Protein AF-A0A6A9TDK2-F1 (afdb_monomer)

Mean predicted aligned error: 6.18 Å

pLDDT: mean 89.98, std 13.67, range [30.53, 98.94]

Structure (mmCIF, N/CA/C/O backbone):
data_AF-A0A6A9TDK2-F1
#
_entry.id   AF-A0A6A9TDK2-F1
#
loop_
_atom_site.group_PDB
_atom_site.id
_atom_site.type_symbol
_atom_site.label_atom_id
_atom_site.label_alt_id
_atom_site.label_comp_id
_atom_site.label_asym_id
_atom_site.label_entity_id
_atom_site.label_seq_id
_atom_site.pdbx_PDB_ins_code
_atom_site.Cartn_x
_atom_site.Cartn_y
_atom_site.Cartn_z
_atom_site.occupancy
_atom_site.B_iso_or_equiv
_atom_site.auth_seq_id
_atom_site.auth_comp_id
_atom_site.auth_asym_id
_atom_site.auth_atom_id
_atom_site.pdbx_PDB_model_num
ATOM 1 N N . MET A 1 1 ? -13.837 -21.312 11.546 1.00 39.31 1 MET A N 1
ATOM 2 C CA . MET A 1 1 ? -15.033 -20.731 10.903 1.00 39.31 1 MET A CA 1
ATOM 3 C C . MET A 1 1 ? -14.512 -20.029 9.670 1.00 39.31 1 MET A C 1
ATOM 5 O O . MET A 1 1 ? -13.456 -19.425 9.791 1.00 39.31 1 MET A O 1
ATOM 9 N N . GLU A 1 2 ? -15.140 -20.190 8.505 1.00 39.72 2 GLU A N 1
ATOM 10 C CA . GLU A 1 2 ? -14.788 -19.335 7.362 1.00 39.72 2 GLU A CA 1
ATOM 11 C C . GLU A 1 2 ? -15.026 -17.873 7.771 1.00 39.72 2 GLU A C 1
ATOM 13 O O . GLU A 1 2 ? -16.015 -17.616 8.470 1.00 39.72 2 GLU A O 1
ATOM 18 N N . PRO A 1 3 ? -14.114 -16.946 7.433 1.00 52.22 3 PRO A N 1
ATOM 19 C CA . PRO A 1 3 ? -14.263 -15.549 7.802 1.00 52.22 3 PRO A CA 1
ATOM 20 C C . PRO A 1 3 ? -15.566 -14.991 7.233 1.00 52.22 3 PRO A C 1
ATOM 22 O O . PRO A 1 3 ? -15.977 -15.313 6.121 1.00 52.22 3 PRO A O 1
ATOM 25 N N . THR A 1 4 ? -16.213 -14.118 8.001 1.00 68.94 4 THR A N 1
ATOM 26 C CA . THR A 1 4 ? -17.512 -13.537 7.631 1.00 68.94 4 THR A CA 1
ATOM 27 C C . THR A 1 4 ? -17.442 -12.645 6.370 1.00 68.94 4 THR A C 1
ATOM 29 O O . THR A 1 4 ? -18.477 -12.311 5.789 1.00 68.94 4 THR A O 1
ATOM 32 N N . LEU A 1 5 ? -16.234 -12.259 5.933 1.00 82.31 5 LEU A N 1
ATOM 33 C CA . LEU A 1 5 ? -15.974 -11.461 4.732 1.00 82.31 5 LEU A CA 1
ATOM 34 C C . LEU A 1 5 ? -15.246 -12.298 3.667 1.00 82.31 5 LEU A C 1
ATOM 36 O O . LEU A 1 5 ? -14.138 -12.774 3.910 1.00 82.31 5 LEU A O 1
ATOM 40 N N . ASP A 1 6 ? -15.863 -12.428 2.491 1.00 91.94 6 ASP A N 1
ATOM 41 C CA . ASP A 1 6 ? -15.277 -13.076 1.315 1.00 91.94 6 ASP A CA 1
ATOM 42 C C . ASP A 1 6 ? -14.147 -12.211 0.723 1.00 91.94 6 ASP A C 1
ATOM 44 O O . ASP A 1 6 ? -14.190 -10.982 0.795 1.00 91.94 6 ASP A O 1
ATOM 48 N N . ASN A 1 7 ? -13.150 -12.832 0.092 1.00 95.12 7 ASN A N 1
ATOM 49 C CA . ASN A 1 7 ? -12.077 -12.122 -0.609 1.00 95.12 7 ASN A CA 1
ATOM 50 C C . ASN A 1 7 ? -12.582 -11.262 -1.786 1.00 95.12 7 ASN A C 1
ATOM 52 O O . ASN A 1 7 ? -11.871 -10.359 -2.238 1.00 95.12 7 ASN A O 1
ATOM 56 N N . THR A 1 8 ? -13.792 -11.526 -2.284 1.00 97.19 8 THR A N 1
ATOM 57 C CA . THR A 1 8 ? -14.481 -10.737 -3.316 1.00 97.19 8 THR A CA 1
ATOM 58 C C . THR A 1 8 ? -15.234 -9.522 -2.762 1.00 97.19 8 THR A C 1
ATOM 60 O O . THR A 1 8 ? -15.574 -8.612 -3.519 1.00 97.19 8 THR A O 1
ATOM 63 N N . ASP A 1 9 ? -15.458 -9.453 -1.447 1.00 97.81 9 ASP A N 1
ATOM 64 C CA . ASP A 1 9 ? -16.178 -8.356 -0.810 1.00 97.81 9 ASP A CA 1
ATOM 65 C C . ASP A 1 9 ? -15.233 -7.227 -0.375 1.00 97.81 9 ASP A C 1
ATOM 67 O O . ASP A 1 9 ? -14.325 -7.407 0.441 1.00 97.81 9 ASP A O 1
ATOM 71 N N . VAL A 1 10 ? -15.516 -6.007 -0.832 1.00 98.69 10 VAL A N 1
ATOM 72 C CA . VAL A 1 10 ? -14.804 -4.797 -0.411 1.00 98.69 10 VAL A CA 1
ATOM 73 C C . VAL A 1 10 ? -15.761 -3.829 0.260 1.00 98.69 10 VAL A C 1
ATOM 75 O O . VAL A 1 10 ? -16.826 -3.474 -0.242 1.00 98.69 10 VAL A O 1
ATOM 78 N N . VAL A 1 11 ? -15.359 -3.347 1.422 1.00 98.62 11 VAL A N 1
ATOM 79 C CA . VAL A 1 11 ? -16.047 -2.288 2.140 1.00 98.62 11 VAL A CA 1
ATOM 80 C C . VAL A 1 11 ? -15.528 -0.938 1.689 1.00 98.62 11 VAL A C 1
ATOM 82 O O . VAL A 1 11 ? -14.324 -0.727 1.652 1.00 98.62 11 VAL A O 1
ATOM 85 N N . VAL A 1 12 ? -16.430 0.009 1.446 1.00 98.69 12 VAL A N 1
ATOM 86 C CA . VAL A 1 12 ? -16.092 1.418 1.227 1.00 98.69 12 VAL A CA 1
ATOM 87 C C . VAL A 1 12 ? -16.815 2.277 2.258 1.00 98.69 12 VAL A C 1
ATOM 89 O O . VAL A 1 12 ? -17.997 2.087 2.554 1.00 98.69 12 VAL A O 1
ATOM 92 N N . HIS A 1 13 ? -16.104 3.229 2.848 1.00 98.62 13 HIS A N 1
ATOM 93 C CA . HIS A 1 13 ? -16.674 4.170 3.799 1.00 98.62 13 HIS A CA 1
ATOM 94 C C . HIS A 1 13 ? -16.304 5.600 3.431 1.00 98.62 13 HIS A C 1
ATOM 96 O O . HIS A 1 13 ? -15.158 6.004 3.600 1.00 98.62 13 HIS A O 1
ATOM 102 N N . GLN A 1 14 ? -17.296 6.376 2.999 1.00 98.12 14 GLN A N 1
ATOM 103 C CA . GLN A 1 14 ? -17.175 7.818 2.824 1.00 98.12 14 GLN A CA 1
ATOM 104 C C . GLN A 1 14 ? -17.291 8.527 4.177 1.00 98.12 14 GLN A C 1
ATOM 106 O O . GLN A 1 14 ? -18.283 8.351 4.887 1.00 98.12 14 GLN A O 1
ATOM 111 N N . LEU A 1 15 ? -16.307 9.346 4.524 1.00 97.44 15 LEU A N 1
ATOM 112 C CA . LEU A 1 15 ? -16.300 10.183 5.716 1.00 97.44 15 LEU A CA 1
ATOM 113 C C . LEU A 1 15 ? -17.277 11.356 5.563 1.00 97.44 15 LEU A C 1
ATOM 115 O O . LEU A 1 15 ? -17.391 11.964 4.502 1.00 97.44 15 LEU A O 1
ATOM 119 N N . ASP A 1 16 ? -17.913 11.735 6.675 1.00 91.12 16 ASP A N 1
ATOM 120 C CA . ASP A 1 16 ? -18.747 12.944 6.754 1.00 91.12 16 ASP A CA 1
ATOM 121 C C . ASP A 1 16 ? -17.906 14.234 6.631 1.00 91.12 16 ASP A C 1
ATOM 123 O O . ASP A 1 16 ? -18.403 15.282 6.221 1.00 91.12 16 ASP A O 1
ATOM 127 N N . GLN A 1 17 ? -16.636 14.170 7.046 1.00 91.38 17 GLN A N 1
ATOM 128 C CA . GLN A 1 17 ? -15.680 15.277 7.039 1.00 91.38 17 GLN A CA 1
ATOM 129 C C . GLN A 1 17 ? -14.331 14.780 6.528 1.00 91.38 17 GLN A C 1
ATOM 131 O O . GLN A 1 17 ? -13.737 13.876 7.118 1.00 91.38 17 GLN A O 1
ATOM 136 N N . VAL A 1 18 ? -13.835 15.401 5.459 1.00 95.19 18 VAL A N 1
ATOM 137 C CA . VAL A 1 18 ? -12.549 15.065 4.842 1.00 95.19 18 VAL A CA 1
ATOM 138 C C . VAL A 1 18 ? -11.427 15.773 5.594 1.00 95.19 18 VAL A C 1
ATOM 140 O O . VAL A 1 18 ? -10.938 16.821 5.190 1.00 95.19 18 VAL A O 1
ATOM 143 N N . THR A 1 19 ? -11.077 15.249 6.765 1.00 94.12 19 THR A N 1
ATOM 144 C CA . THR A 1 19 ? -10.007 15.821 7.582 1.00 94.12 19 THR A CA 1
ATOM 145 C C . THR A 1 19 ? -9.308 14.757 8.414 1.00 94.12 19 THR A C 1
ATOM 147 O O . THR A 1 19 ? -9.939 13.818 8.908 1.00 94.12 19 THR A O 1
ATOM 150 N N . TYR A 1 20 ? -8.002 14.926 8.594 1.00 97.31 20 TYR A N 1
ATOM 151 C CA . TYR A 1 20 ? -7.235 14.148 9.556 1.00 97.31 20 TYR A CA 1
ATOM 152 C C . TYR A 1 20 ? -7.202 14.871 10.911 1.00 97.31 20 TYR A C 1
ATOM 154 O O . TYR A 1 20 ? -7.201 16.101 10.953 1.00 97.31 20 TYR A O 1
ATOM 162 N N . PRO A 1 21 ? -7.156 14.144 12.040 1.00 95.69 21 PRO A N 1
ATOM 163 C CA . PRO A 1 21 ? -6.906 14.759 13.339 1.00 95.69 21 PRO A CA 1
ATOM 164 C C . PRO A 1 21 ? -5.477 15.321 13.420 1.00 95.69 21 PRO A C 1
ATOM 166 O O . PRO A 1 21 ? -4.515 14.639 13.081 1.00 95.69 21 PRO A O 1
ATOM 169 N N . ASP A 1 22 ? -5.330 16.531 13.962 1.00 89.69 22 ASP A N 1
ATOM 170 C CA . ASP A 1 22 ? -4.044 17.251 14.019 1.00 89.69 22 ASP A CA 1
ATOM 171 C C . ASP A 1 22 ? -3.163 16.901 15.234 1.00 89.69 22 ASP A C 1
ATOM 173 O O . ASP A 1 22 ? -2.178 17.584 15.512 1.00 89.69 22 ASP A O 1
ATOM 177 N N . SER A 1 23 ? -3.554 15.935 16.067 1.00 91.44 23 SER A N 1
ATOM 178 C CA . SER A 1 23 ? -2.872 15.676 17.343 1.00 91.44 23 SER A CA 1
ATOM 179 C C . SER A 1 23 ? -2.587 14.193 17.521 1.00 91.44 23 SER A C 1
ATOM 181 O O . SER A 1 23 ? -3.495 13.405 17.801 1.00 91.44 23 SER A O 1
ATOM 183 N N . SER A 1 24 ? -1.313 13.835 17.372 1.00 95.12 24 SER A N 1
ATOM 184 C CA . SER A 1 24 ? -0.765 12.547 17.779 1.00 95.12 24 SER A CA 1
ATOM 185 C C . SER A 1 24 ? -0.913 12.359 19.304 1.00 95.12 24 SER A C 1
ATOM 187 O O . SER A 1 24 ? -0.966 13.345 20.047 1.00 95.12 24 SER A O 1
ATOM 189 N N . PRO A 1 25 ? -1.076 11.116 19.792 1.00 96.75 25 PRO A N 1
ATOM 190 C CA . PRO A 1 25 ? -1.049 9.845 19.063 1.00 96.75 25 PRO A CA 1
ATOM 191 C C . PRO A 1 25 ? -2.424 9.448 18.484 1.00 96.75 25 PRO A C 1
ATOM 193 O O . PRO A 1 25 ? -2.716 8.261 18.369 1.00 96.75 25 PRO A O 1
ATOM 196 N N . PHE A 1 26 ? -3.273 10.430 18.139 1.00 97.31 26 PHE A N 1
ATOM 197 C CA . PHE A 1 26 ? -4.540 10.273 17.409 1.00 97.31 26 PHE A CA 1
ATOM 198 C C . PHE A 1 26 ? -5.597 9.421 18.117 1.00 97.31 26 PHE A C 1
ATOM 200 O O . PHE A 1 26 ? -6.270 8.598 17.496 1.00 97.31 26 PHE A O 1
ATOM 207 N N . HIS A 1 27 ? -5.773 9.655 19.416 1.00 96.94 27 HIS A N 1
ATOM 208 C CA . HIS A 1 27 ? -6.828 9.027 20.210 1.00 96.94 27 HIS A CA 1
ATOM 209 C C . HIS A 1 27 ? -8.220 9.169 19.571 1.00 96.94 27 HIS A C 1
ATOM 211 O O . HIS A 1 27 ? -8.500 10.198 18.935 1.00 96.94 27 HIS A O 1
ATOM 217 N N . PRO A 1 28 ? -9.116 8.183 19.758 1.00 96.31 28 PRO A N 1
ATOM 218 C CA . PRO A 1 28 ? -10.520 8.358 19.421 1.00 96.31 28 PRO A CA 1
ATOM 219 C C . PRO A 1 28 ? -11.116 9.512 20.232 1.00 96.31 28 PRO A C 1
ATOM 221 O O . PRO A 1 28 ? -10.701 9.795 21.353 1.00 96.31 28 PRO A O 1
ATOM 224 N N . ASP A 1 29 ? -12.114 10.176 19.668 1.00 94.44 29 ASP A N 1
ATOM 225 C CA . ASP A 1 29 ? -12.885 11.252 20.306 1.00 94.44 29 ASP A CA 1
ATOM 226 C C . ASP A 1 29 ? -14.102 10.735 21.093 1.00 94.44 29 ASP A C 1
ATOM 228 O O . ASP A 1 29 ? -14.838 11.496 21.719 1.00 94.44 29 ASP A O 1
ATOM 232 N N . THR A 1 30 ? -14.325 9.423 21.041 1.00 94.31 30 THR A N 1
ATOM 233 C CA . THR A 1 30 ? -15.464 8.725 21.628 1.00 94.31 30 THR A CA 1
ATOM 234 C C . THR A 1 30 ? -14.957 7.531 22.429 1.00 94.31 30 THR A C 1
ATOM 236 O O . THR A 1 30 ? -14.178 6.729 21.918 1.00 94.31 30 THR A O 1
ATOM 239 N N . GLY A 1 31 ? -15.427 7.378 23.670 1.00 94.00 31 GLY A N 1
ATOM 240 C CA . GLY A 1 31 ? -15.173 6.185 24.484 1.00 94.00 31 GLY A CA 1
ATOM 241 C C . GLY A 1 31 ? -16.001 4.999 23.999 1.00 94.00 31 GLY A C 1
ATOM 242 O O . GLY A 1 31 ? -17.083 4.745 24.530 1.00 94.00 31 GLY A O 1
ATOM 243 N N . TYR A 1 32 ? -15.531 4.315 22.954 1.00 95.88 32 TYR A N 1
ATOM 244 C CA . TYR A 1 32 ? -16.192 3.116 22.439 1.00 95.88 32 TYR A CA 1
ATOM 245 C C . TYR A 1 32 ? -16.131 1.976 23.472 1.00 95.88 32 TYR A C 1
ATOM 247 O O . TYR A 1 32 ? -15.101 1.831 24.128 1.00 95.88 32 TYR A O 1
ATOM 255 N N . PRO A 1 33 ? -17.198 1.169 23.642 1.00 96.12 33 PRO A N 1
ATOM 256 C CA . PRO A 1 33 ? -17.238 0.114 24.658 1.00 96.12 33 PRO A CA 1
ATOM 257 C C . PRO A 1 33 ? -16.081 -0.886 24.586 1.00 96.12 33 PRO A C 1
ATOM 259 O O . PRO A 1 33 ? -15.617 -1.340 25.626 1.00 96.12 33 PRO A O 1
ATOM 262 N N . GLU A 1 34 ? -15.638 -1.223 23.376 1.00 96.12 34 GLU A N 1
ATOM 263 C CA . GLU A 1 34 ? -14.545 -2.160 23.104 1.00 96.12 34 GLU A CA 1
ATOM 264 C C . GLU A 1 34 ? -13.142 -1.538 23.179 1.00 96.12 34 GLU A C 1
ATOM 266 O O . GLU A 1 34 ? -12.151 -2.249 23.055 1.00 96.12 34 GLU A O 1
ATOM 271 N N . TYR A 1 35 ? -13.034 -0.215 23.339 1.00 95.06 35 TYR A N 1
ATOM 272 C CA . TYR A 1 35 ? -11.742 0.464 23.324 1.00 95.06 35 TYR A CA 1
ATOM 273 C C . TYR A 1 35 ? -10.939 0.116 24.590 1.00 95.06 35 TYR A C 1
ATOM 275 O O . TYR A 1 35 ? -11.371 0.466 25.694 1.00 95.06 35 TYR A O 1
ATOM 283 N N . PRO A 1 36 ? -9.765 -0.532 24.466 1.00 86.31 36 PRO A N 1
ATOM 284 C CA . PRO A 1 36 ? -9.070 -1.096 25.623 1.00 86.31 36 PRO A CA 1
ATOM 285 C C . PRO A 1 36 ? -8.344 -0.042 26.478 1.00 86.31 36 PRO A C 1
ATOM 287 O O . PRO A 1 36 ? -7.977 -0.328 27.616 1.00 86.31 36 PRO A O 1
ATOM 290 N N . PHE A 1 37 ? -8.174 1.188 25.977 1.00 91.19 37 PHE A N 1
ATOM 291 C CA . PHE A 1 37 ? -7.380 2.249 26.615 1.00 91.19 37 PHE A CA 1
ATOM 292 C C . PHE A 1 37 ? -8.263 3.390 27.146 1.00 91.19 37 PHE A C 1
ATOM 294 O O . PHE A 1 37 ? -8.139 4.538 26.724 1.00 91.19 37 PHE A O 1
ATOM 301 N N . SER A 1 38 ? -9.207 3.087 28.043 1.00 74.62 38 SER A N 1
ATOM 302 C CA . SER A 1 38 ? -10.346 3.961 28.392 1.00 74.62 38 SER A CA 1
ATOM 303 C C . SER A 1 38 ? -10.020 5.406 28.809 1.00 74.62 38 SER A C 1
ATOM 305 O O . SER A 1 38 ? -10.875 6.277 28.656 1.00 74.62 38 SER A O 1
ATOM 307 N N . ASP A 1 39 ? -8.814 5.683 29.312 1.00 84.12 39 ASP A N 1
ATOM 308 C CA . ASP A 1 39 ? -8.387 7.031 29.724 1.00 84.12 39 ASP A CA 1
ATOM 309 C C . ASP A 1 39 ? -7.842 7.883 28.558 1.00 84.12 39 ASP A C 1
ATOM 311 O O . ASP A 1 39 ? -7.664 9.097 28.681 1.00 84.12 39 ASP A O 1
ATOM 315 N N . ALA A 1 40 ? -7.609 7.266 27.401 1.00 92.19 40 ALA A N 1
ATOM 316 C CA . ALA A 1 40 ? -6.962 7.856 26.239 1.00 92.19 40 ALA A CA 1
ATOM 317 C C . ALA A 1 40 ? -7.989 8.281 25.174 1.00 92.19 40 ALA A C 1
ATOM 319 O O . ALA A 1 40 ? -8.020 7.725 24.074 1.00 92.19 40 ALA A O 1
ATOM 320 N N . ILE A 1 41 ? -8.839 9.256 25.523 1.00 93.62 41 ILE A N 1
ATOM 321 C CA . ILE A 1 41 ? -9.886 9.837 24.661 1.00 93.62 41 ILE A CA 1
ATOM 322 C C . ILE A 1 41 ? -9.582 11.313 24.381 1.00 93.62 41 ILE A C 1
ATOM 324 O O . ILE A 1 41 ? -9.267 12.082 25.290 1.00 93.62 41 ILE A O 1
ATOM 328 N N . ASN A 1 42 ? -9.691 11.729 23.119 1.00 91.25 42 ASN A N 1
ATOM 329 C CA . ASN A 1 42 ? -9.474 13.112 22.708 1.00 91.25 42 ASN A CA 1
ATOM 330 C C . ASN A 1 42 ? -10.734 13.970 22.886 1.00 91.25 42 ASN A C 1
ATOM 332 O O . ASN A 1 42 ? -11.856 13.512 22.703 1.00 91.25 42 ASN A O 1
ATOM 336 N N . ASN A 1 43 ? -10.543 15.263 23.148 1.00 89.94 43 ASN A N 1
ATOM 337 C CA . ASN A 1 43 ? -11.635 16.242 23.171 1.00 89.94 43 ASN A CA 1
ATOM 338 C C . ASN A 1 43 ? -11.963 16.801 21.775 1.00 89.94 43 ASN A C 1
ATOM 340 O O . ASN A 1 43 ? -12.992 17.453 21.598 1.00 89.94 43 ASN A O 1
ATOM 344 N N . LYS A 1 44 ? -11.062 16.622 20.801 1.00 92.56 44 LYS A N 1
ATOM 345 C CA . LYS A 1 44 ? -11.265 17.031 19.405 1.00 92.56 44 LYS A CA 1
ATOM 346 C C . LYS A 1 44 ? -11.767 15.851 18.569 1.00 92.56 44 LYS A C 1
ATOM 348 O O . LYS A 1 44 ? -11.326 14.738 18.842 1.00 92.56 44 LYS A O 1
ATOM 353 N N . PRO A 1 45 ? -12.593 16.094 17.533 1.00 94.38 45 PRO A N 1
ATOM 354 C CA . PRO A 1 45 ? -13.097 15.031 16.675 1.00 94.38 45 PRO A CA 1
ATOM 355 C C . PRO A 1 45 ? -11.995 14.205 16.009 1.00 94.38 45 PRO A C 1
ATOM 357 O O . PRO A 1 45 ? -10.989 14.755 15.557 1.00 94.38 45 PRO A O 1
ATOM 360 N N . ASN A 1 46 ? -12.224 12.898 15.891 1.00 96.56 46 ASN A N 1
ATOM 361 C CA . ASN A 1 46 ? -11.372 11.983 15.135 1.00 96.56 46 ASN A CA 1
ATOM 362 C C . ASN A 1 46 ? -12.231 11.169 14.148 1.00 96.56 46 ASN A C 1
ATOM 364 O O . ASN A 1 46 ? -12.562 10.005 14.406 1.00 96.56 46 ASN A O 1
ATOM 368 N N . PRO A 1 47 ? -12.622 11.773 13.008 1.00 97.06 47 PRO A N 1
ATOM 369 C CA . PRO A 1 47 ? -13.488 11.111 12.034 1.00 97.06 47 PRO A CA 1
ATOM 370 C C . PRO A 1 47 ? -12.830 9.874 11.409 1.00 97.06 47 PRO A C 1
ATOM 372 O O . PRO A 1 47 ? -13.534 8.948 11.011 1.00 97.06 47 PRO A O 1
ATOM 375 N N . VAL A 1 48 ? -11.495 9.819 11.385 1.00 98.38 48 VAL A N 1
ATOM 376 C CA . VAL A 1 48 ? -10.726 8.690 10.847 1.00 98.38 48 VAL A CA 1
ATOM 377 C C . VAL A 1 48 ? -10.935 7.431 11.677 1.00 98.38 48 VAL A C 1
ATOM 379 O O . VAL A 1 48 ? -11.245 6.379 11.125 1.00 98.38 48 VAL A O 1
ATOM 382 N N . TYR A 1 49 ? -10.856 7.538 13.005 1.00 97.88 49 TYR A N 1
ATOM 383 C CA . TYR A 1 49 ? -11.087 6.399 13.897 1.00 97.88 49 TYR A CA 1
ATOM 384 C C . TYR A 1 49 ? -12.498 5.830 13.731 1.00 97.88 49 TYR A C 1
ATOM 386 O O . TYR A 1 49 ? -12.693 4.623 13.582 1.00 97.88 49 TYR A O 1
ATOM 394 N N . LYS A 1 50 ? -13.498 6.723 13.693 1.00 97.38 50 LYS A N 1
ATOM 395 C CA . LYS A 1 50 ? -14.900 6.363 13.446 1.00 97.38 50 LYS A CA 1
ATOM 396 C C . LYS A 1 50 ? -15.067 5.659 12.094 1.00 97.38 50 LYS A C 1
ATOM 398 O O . LYS A 1 50 ? -15.834 4.702 12.013 1.00 97.38 50 LYS A O 1
ATOM 403 N N . ALA A 1 51 ? -14.366 6.112 11.054 1.00 98.50 51 ALA A N 1
ATOM 404 C CA . ALA A 1 51 ? -14.435 5.534 9.715 1.00 98.50 51 ALA A CA 1
ATOM 405 C C . ALA A 1 51 ? -13.791 4.141 9.638 1.00 98.50 51 ALA A C 1
ATOM 407 O O . ALA A 1 51 ? -14.421 3.229 9.107 1.00 98.50 51 ALA A O 1
ATOM 408 N N . VAL A 1 52 ? -12.607 3.937 10.230 1.00 98.75 52 VAL A N 1
ATOM 409 C CA . VAL A 1 52 ? -11.959 2.609 10.321 1.00 98.75 52 VAL A CA 1
ATOM 410 C C . VAL A 1 52 ? -12.866 1.625 11.062 1.00 98.75 52 VAL A C 1
ATOM 412 O O . VAL A 1 52 ? -13.214 0.568 10.536 1.00 98.75 52 VAL A O 1
ATOM 415 N N . ARG A 1 53 ? -13.374 2.030 12.231 1.00 98.12 53 ARG A N 1
ATOM 416 C CA . ARG A 1 53 ? -14.369 1.271 12.999 1.00 98.12 53 ARG A CA 1
ATOM 417 C C . ARG A 1 53 ? -15.605 0.918 12.166 1.00 98.12 53 ARG A C 1
ATOM 419 O O . ARG A 1 53 ? -16.124 -0.196 12.223 1.00 98.12 53 ARG A O 1
ATOM 426 N N . ALA A 1 54 ? -16.111 1.872 11.390 1.00 98.19 54 ALA A N 1
ATOM 427 C CA . ALA A 1 54 ? -17.271 1.654 10.542 1.00 98.19 54 ALA A CA 1
ATOM 428 C C . ALA A 1 54 ? -16.979 0.736 9.345 1.00 98.19 54 ALA A C 1
ATOM 430 O O . ALA A 1 54 ? -17.902 0.041 8.916 1.00 98.19 54 ALA A O 1
ATOM 431 N N . CYS A 1 55 ? -15.741 0.701 8.837 1.00 98.56 55 CYS A N 1
ATOM 432 C CA . CYS A 1 55 ? -15.321 -0.262 7.819 1.00 98.56 55 CYS A CA 1
ATOM 433 C C . CYS A 1 55 ? -15.433 -1.690 8.360 1.00 98.56 55 CYS A C 1
ATOM 435 O O . CYS A 1 55 ? -16.139 -2.510 7.780 1.00 98.56 55 CYS A O 1
ATOM 437 N N . PHE A 1 56 ? -14.851 -1.957 9.531 1.00 98.31 56 PHE A N 1
ATOM 438 C CA . PHE A 1 56 ? -14.908 -3.280 10.158 1.00 98.31 56 PHE A CA 1
ATOM 439 C C . PHE A 1 56 ? -16.334 -3.731 10.473 1.00 98.31 56 PHE A C 1
ATOM 441 O O . PHE A 1 56 ? -16.723 -4.853 10.161 1.00 98.31 56 PHE A O 1
ATOM 448 N N . LYS A 1 57 ? -17.174 -2.825 10.987 1.00 97.31 57 LYS A N 1
ATOM 449 C CA . LYS A 1 57 ? -18.601 -3.118 11.170 1.00 97.31 57 LYS A CA 1
ATOM 450 C C . LYS A 1 57 ? -19.289 -3.474 9.847 1.00 97.31 57 LYS A C 1
ATOM 452 O O . LYS A 1 57 ? -20.099 -4.395 9.798 1.00 97.31 57 LYS A O 1
ATOM 457 N N . ARG A 1 58 ? -19.033 -2.706 8.782 1.00 96.81 58 ARG A N 1
ATOM 458 C CA . ARG A 1 58 ? -19.682 -2.890 7.472 1.00 96.81 58 ARG A CA 1
ATOM 459 C C . ARG A 1 58 ? -19.194 -4.143 6.748 1.00 96.81 58 ARG A C 1
ATOM 461 O O . ARG A 1 58 ? -19.959 -4.702 5.969 1.00 96.81 58 ARG A O 1
ATOM 468 N N . ALA A 1 59 ? -17.991 -4.610 7.068 1.00 96.81 59 ALA A N 1
ATOM 469 C CA . ALA A 1 59 ? -17.496 -5.915 6.649 1.00 96.81 59 ALA A CA 1
ATOM 470 C C . ALA A 1 59 ? -18.296 -7.074 7.270 1.00 96.81 59 ALA A C 1
ATOM 472 O O . ALA A 1 59 ? -18.197 -8.197 6.797 1.00 96.81 59 ALA A O 1
ATOM 473 N N . GLY A 1 60 ? -19.120 -6.810 8.291 1.00 95.56 60 GLY A N 1
ATOM 474 C CA . GLY A 1 60 ? -19.885 -7.839 8.996 1.00 95.56 60 GLY A CA 1
ATOM 475 C C . GLY A 1 60 ? -19.076 -8.569 10.065 1.00 95.56 60 GLY A C 1
ATOM 476 O O . GLY A 1 60 ? -19.564 -9.546 10.620 1.00 95.56 60 GLY A O 1
ATOM 477 N N . LEU A 1 61 ? -17.874 -8.081 10.376 1.00 95.62 61 LEU A N 1
ATOM 478 C CA . LEU A 1 61 ? -16.967 -8.719 11.317 1.00 95.62 61 LEU A CA 1
ATOM 479 C C . LEU A 1 61 ? -17.470 -8.578 12.759 1.00 95.62 61 LEU A C 1
ATOM 481 O O . LEU A 1 61 ? -17.697 -7.463 13.250 1.00 95.62 61 LEU A O 1
ATOM 485 N N . ASP A 1 62 ? -17.642 -9.722 13.422 1.00 96.06 62 ASP A N 1
ATOM 486 C CA . ASP A 1 62 ? -18.109 -9.845 14.807 1.00 96.06 62 ASP A CA 1
ATOM 487 C C . ASP A 1 62 ? -19.394 -9.033 15.101 1.00 96.06 62 ASP A C 1
ATOM 489 O O . ASP A 1 62 ? -19.533 -8.308 16.091 1.00 96.06 62 ASP A O 1
ATOM 493 N N . VAL A 1 63 ? -20.367 -9.097 14.187 1.00 94.00 63 VAL A N 1
ATOM 494 C CA . VAL A 1 63 ? -21.589 -8.277 14.265 1.00 94.00 63 VAL A CA 1
ATOM 495 C C . VAL A 1 63 ? -22.414 -8.532 15.534 1.00 94.00 63 VAL A C 1
ATOM 497 O O . VAL A 1 63 ? -23.090 -7.621 16.016 1.00 94.00 63 VAL A O 1
ATOM 500 N N . GLU A 1 64 ? -22.352 -9.745 16.089 1.00 95.00 64 GLU A N 1
ATOM 501 C CA . GLU A 1 64 ? -23.119 -10.146 17.274 1.00 95.00 64 GLU A CA 1
ATOM 502 C C . GLU A 1 64 ? -22.681 -9.397 18.538 1.00 95.00 64 GLU A C 1
ATOM 504 O O . GLU A 1 64 ? -23.519 -9.088 19.389 1.00 95.00 64 GLU A O 1
ATOM 509 N N . ASN A 1 65 ? -21.394 -9.050 18.642 1.00 97.19 65 ASN A N 1
ATOM 510 C CA . ASN A 1 65 ? -20.850 -8.318 19.784 1.00 97.19 65 ASN A CA 1
ATOM 511 C C . ASN A 1 65 ? -20.778 -6.802 19.555 1.00 97.19 65 ASN A C 1
ATOM 513 O O . ASN A 1 65 ? -20.468 -6.067 20.498 1.00 97.19 65 ASN A O 1
ATOM 517 N N . TYR A 1 66 ? -21.091 -6.302 18.351 1.00 96.75 66 TYR A N 1
ATOM 518 C CA . TYR A 1 66 ? -20.963 -4.884 18.006 1.00 96.75 66 TYR A CA 1
ATOM 519 C C . TYR A 1 66 ? -21.658 -3.946 19.009 1.00 96.75 66 TYR A C 1
ATOM 521 O O . TYR A 1 66 ? -22.861 -4.029 19.262 1.00 96.75 66 TYR A O 1
ATOM 529 N N . GLY A 1 67 ? -20.901 -2.969 19.519 1.00 95.75 67 GLY A N 1
ATOM 530 C CA . GLY A 1 67 ? -21.388 -1.996 20.504 1.00 95.75 67 GLY A CA 1
ATOM 531 C C . GLY A 1 67 ? -21.343 -2.493 21.951 1.00 95.75 67 GLY A C 1
ATOM 532 O O . GLY A 1 67 ? -21.886 -1.831 22.836 1.00 95.75 67 GLY A O 1
ATOM 533 N N . THR A 1 68 ? -20.695 -3.630 22.198 1.00 97.56 68 THR A N 1
ATOM 534 C CA . THR A 1 68 ? -20.363 -4.136 23.533 1.00 97.56 68 THR A CA 1
ATOM 535 C C . THR A 1 68 ? -18.851 -4.100 23.757 1.00 97.56 68 THR A C 1
ATOM 537 O O . THR A 1 68 ? -18.088 -3.929 22.811 1.00 97.56 68 THR A O 1
ATOM 540 N N . ALA A 1 69 ? -18.412 -4.295 25.003 1.00 96.75 69 ALA A N 1
ATOM 541 C CA . ALA A 1 69 ? -16.988 -4.385 25.335 1.00 96.75 69 ALA A CA 1
ATOM 542 C C . ALA A 1 69 ? -16.280 -5.612 24.731 1.00 96.75 69 ALA A C 1
ATOM 544 O O . ALA A 1 69 ? -15.058 -5.663 24.732 1.00 96.75 69 ALA A O 1
ATOM 545 N N . ASN A 1 70 ? -17.040 -6.584 24.220 1.00 96.88 70 ASN A N 1
ATOM 546 C CA . ASN A 1 70 ? -16.503 -7.810 23.637 1.00 96.88 70 ASN A CA 1
ATOM 547 C C . ASN A 1 70 ? -16.366 -7.734 22.111 1.00 96.88 70 ASN A C 1
ATOM 549 O O . ASN A 1 70 ? -16.022 -8.743 21.510 1.00 96.88 70 ASN A O 1
ATOM 553 N N . TRP A 1 71 ? -16.690 -6.599 21.476 1.00 98.00 71 TRP A N 1
ATOM 554 C CA . TRP A 1 71 ? -16.600 -6.507 20.021 1.00 98.00 71 TRP A CA 1
ATOM 555 C C . TRP A 1 71 ? -15.143 -6.502 19.568 1.00 98.00 71 TRP A C 1
ATOM 557 O O . TRP A 1 71 ? -14.442 -5.516 19.771 1.00 98.00 71 TRP A O 1
ATOM 567 N N . ASN A 1 72 ? -14.715 -7.578 18.922 1.00 97.31 72 ASN A N 1
ATOM 568 C CA . ASN A 1 72 ? -13.374 -7.778 18.404 1.00 97.31 72 ASN A CA 1
ATOM 569 C C . ASN A 1 72 ? -13.449 -8.128 16.907 1.00 97.31 72 ASN A C 1
ATOM 571 O O . ASN A 1 72 ? -13.368 -9.299 16.530 1.00 97.31 72 ASN A O 1
ATOM 575 N N . PRO A 1 73 ? -13.603 -7.126 16.026 1.00 96.94 73 PRO A N 1
ATOM 576 C CA . PRO A 1 73 ? -13.840 -7.383 14.610 1.00 96.94 73 PRO A CA 1
ATOM 577 C C . PRO A 1 73 ? -12.652 -8.035 13.892 1.00 96.94 73 PRO A C 1
ATOM 579 O O . PRO A 1 73 ? -12.840 -8.640 12.845 1.00 96.94 73 PRO A O 1
ATOM 582 N N . LEU A 1 74 ? -11.427 -7.919 14.406 1.00 97.69 74 LEU A N 1
ATOM 583 C CA . LEU A 1 74 ? -10.274 -8.573 13.785 1.00 97.69 74 LEU A CA 1
ATOM 584 C C . LEU A 1 74 ? -9.977 -9.951 14.392 1.00 97.69 74 LEU A C 1
ATOM 586 O O . LEU A 1 74 ? -9.133 -10.655 13.853 1.00 97.69 74 LEU A O 1
ATOM 590 N N . GLY A 1 75 ? -10.692 -10.377 15.440 1.00 96.44 75 GLY A N 1
ATOM 591 C CA . GLY A 1 75 ? -10.445 -11.647 16.134 1.00 96.44 75 GLY A CA 1
ATOM 592 C C . GLY A 1 75 ? -10.761 -12.912 15.327 1.00 96.44 75 GLY A C 1
ATOM 593 O O . GLY A 1 75 ? -10.310 -13.991 15.691 1.00 96.44 75 GLY A O 1
ATOM 594 N N . GLU A 1 76 ? -11.520 -12.806 14.232 1.00 93.25 76 GLU A N 1
ATOM 595 C CA . GLU A 1 76 ? -11.696 -13.907 13.265 1.00 93.25 76 GLU A CA 1
ATOM 596 C C . GLU A 1 76 ? -10.585 -13.948 12.203 1.00 93.25 76 GLU A C 1
ATOM 598 O O . GLU A 1 76 ? -10.428 -14.951 11.512 1.00 93.25 76 GLU A O 1
ATOM 603 N N . LEU A 1 77 ? -9.844 -12.848 12.041 1.00 96.19 77 LEU A N 1
ATOM 604 C CA . LEU A 1 77 ? -8.847 -12.651 10.987 1.00 96.19 77 LEU A CA 1
ATOM 605 C C . LEU A 1 77 ? -7.406 -12.761 11.510 1.00 96.19 77 LEU A C 1
ATOM 607 O O . LEU A 1 77 ? -6.495 -13.089 10.743 1.00 96.19 77 LEU A O 1
ATOM 611 N N . ILE A 1 78 ? -7.210 -12.454 12.791 1.00 98.06 78 ILE A N 1
ATOM 612 C CA . ILE A 1 78 ? -5.935 -12.406 13.504 1.00 98.06 78 ILE A CA 1
ATOM 613 C C . ILE A 1 78 ? -6.053 -13.319 14.728 1.00 98.06 78 ILE A C 1
ATOM 615 O O . ILE A 1 78 ? -6.960 -13.157 15.545 1.00 98.06 78 ILE A O 1
ATOM 619 N N . GLU A 1 79 ? -5.137 -14.275 14.834 1.00 97.56 79 GLU A N 1
ATOM 620 C CA . GLU A 1 79 ? -4.989 -15.172 15.976 1.00 97.56 79 GLU A CA 1
ATOM 621 C C . GLU A 1 79 ? -4.204 -14.476 17.096 1.00 97.56 79 GLU A C 1
ATOM 623 O O . GLU A 1 79 ? -3.437 -13.540 16.871 1.00 97.56 79 GLU A O 1
ATOM 628 N N . SER A 1 80 ? -4.407 -14.911 18.341 1.00 97.38 80 SER A N 1
ATOM 629 C CA . SER A 1 80 ? -3.885 -14.202 19.516 1.00 97.38 80 SER A CA 1
ATOM 630 C C . SER A 1 80 ? -2.354 -14.156 19.606 1.00 97.38 80 SER A C 1
ATOM 632 O O . SER A 1 80 ? -1.812 -13.282 20.277 1.00 97.38 80 SER A O 1
ATOM 634 N N . ASP A 1 81 ? -1.660 -15.097 18.978 1.00 97.69 81 ASP A N 1
ATOM 635 C CA . ASP A 1 81 ? -0.202 -15.233 18.960 1.00 97.69 81 ASP A CA 1
ATOM 636 C C . ASP A 1 81 ? 0.426 -14.829 17.616 1.00 97.69 81 ASP A C 1
ATOM 638 O O . ASP A 1 81 ? 1.637 -14.962 17.446 1.00 97.69 81 ASP A O 1
ATOM 642 N N . ASP A 1 82 ? -0.366 -14.271 16.692 1.00 98.56 82 ASP A N 1
ATOM 643 C CA . ASP A 1 82 ? 0.127 -13.820 15.391 1.00 98.56 82 ASP A CA 1
ATOM 644 C C . ASP A 1 82 ? 1.188 -12.716 15.518 1.00 98.56 82 ASP A C 1
ATOM 646 O O . ASP A 1 82 ? 1.078 -11.762 16.303 1.00 98.56 82 ASP A O 1
ATOM 650 N N . ARG A 1 83 ? 2.182 -12.771 14.628 1.00 98.50 83 ARG A N 1
ATOM 651 C CA . ARG A 1 83 ? 3.005 -11.619 14.260 1.00 98.50 83 ARG A CA 1
ATOM 652 C C . ARG A 1 83 ? 2.329 -10.851 13.129 1.00 98.50 83 ARG A C 1
ATOM 654 O O . ARG A 1 83 ? 2.340 -11.272 11.971 1.00 98.50 83 ARG A O 1
ATOM 661 N N . VAL A 1 84 ? 1.805 -9.673 13.453 1.00 98.88 84 VAL A N 1
ATOM 662 C CA . VAL A 1 84 ? 1.121 -8.786 12.508 1.00 98.88 84 VAL A CA 1
ATOM 663 C C . VAL A 1 84 ? 2.047 -7.654 12.069 1.00 98.88 84 VAL A C 1
ATOM 665 O O . VAL A 1 84 ? 2.561 -6.889 12.890 1.00 98.88 84 VAL A O 1
ATOM 668 N N . VAL A 1 85 ? 2.217 -7.501 10.755 1.00 98.88 85 VAL A N 1
ATOM 669 C CA . VAL A 1 85 ? 2.919 -6.361 10.153 1.00 98.88 85 VAL A CA 1
ATOM 670 C C . VAL A 1 85 ? 1.910 -5.397 9.540 1.00 98.88 85 VAL A C 1
ATOM 672 O O . VAL A 1 85 ? 1.251 -5.718 8.552 1.00 98.88 85 VAL A O 1
ATOM 675 N N . LEU A 1 86 ? 1.822 -4.182 10.081 1.00 98.94 86 LEU A N 1
ATOM 676 C CA . LEU A 1 86 ? 1.183 -3.056 9.407 1.00 98.94 86 LEU A CA 1
ATOM 677 C C . LEU A 1 86 ? 2.159 -2.481 8.380 1.00 98.94 86 LEU A C 1
ATOM 679 O O . LEU A 1 86 ? 3.236 -1.995 8.735 1.00 98.94 86 LEU A O 1
ATOM 683 N N . LYS A 1 87 ? 1.760 -2.505 7.109 1.00 98.75 87 LYS A N 1
ATOM 684 C CA . LYS A 1 87 ? 2.564 -2.029 5.981 1.00 98.75 87 LYS A CA 1
ATOM 685 C C . LYS A 1 87 ? 1.977 -0.730 5.416 1.00 98.75 87 LYS A C 1
ATOM 687 O O . LYS A 1 87 ? 1.162 -0.784 4.489 1.00 98.75 87 LYS A O 1
ATOM 692 N N . PRO A 1 88 ? 2.339 0.448 5.957 1.00 98.69 88 PRO A N 1
ATOM 693 C CA . PRO A 1 88 ? 1.912 1.726 5.398 1.00 98.69 88 PRO A CA 1
ATOM 694 C C . PRO A 1 88 ? 2.563 1.987 4.034 1.00 98.69 88 PRO A C 1
ATOM 696 O O . PRO A 1 88 ? 3.384 1.203 3.555 1.00 98.69 88 PRO A O 1
ATOM 699 N N . ASN A 1 89 ? 2.167 3.095 3.410 1.00 98.31 89 ASN A N 1
ATOM 700 C CA . ASN A 1 89 ? 2.817 3.680 2.248 1.00 98.31 89 ASN A CA 1
ATOM 701 C C . ASN A 1 89 ? 3.679 4.863 2.730 1.00 98.31 89 ASN A C 1
ATOM 703 O O . ASN A 1 89 ? 3.207 6.002 2.826 1.00 98.31 89 ASN A O 1
ATOM 707 N N . PHE A 1 90 ? 4.937 4.583 3.063 1.00 97.50 90 PHE A N 1
ATOM 708 C CA . PHE A 1 90 ? 5.952 5.538 3.501 1.00 97.50 90 PHE A CA 1
ATOM 709 C C . PHE A 1 90 ? 6.936 5.830 2.376 1.00 97.50 90 PHE A C 1
ATOM 711 O O . PHE A 1 90 ? 8.010 5.253 2.309 1.00 97.50 90 PHE A O 1
ATOM 718 N N . VAL A 1 91 ? 6.568 6.728 1.464 1.00 94.00 91 VAL A N 1
ATOM 719 C CA . VAL A 1 91 ? 7.380 6.977 0.266 1.00 94.00 91 VAL A CA 1
ATOM 720 C C . VAL A 1 91 ? 8.494 7.990 0.525 1.00 94.00 91 VAL A C 1
ATOM 722 O O . VAL A 1 91 ? 9.650 7.615 0.364 1.00 94.00 91 VAL A O 1
ATOM 725 N N . LYS A 1 92 ? 8.153 9.230 0.919 1.00 93.69 92 LYS A N 1
ATOM 726 C CA . LYS A 1 92 ? 9.096 10.333 1.194 1.00 93.69 92 LYS A CA 1
ATOM 727 C C . LYS A 1 92 ? 8.532 11.360 2.171 1.00 93.69 92 LYS A C 1
ATOM 729 O O . LYS A 1 92 ? 7.329 11.620 2.161 1.00 93.69 92 LYS A O 1
ATOM 734 N N . GLU A 1 93 ? 9.388 11.913 3.030 1.00 94.81 93 GLU A N 1
ATOM 735 C CA . GLU A 1 93 ? 8.988 12.820 4.114 1.00 94.81 93 GLU A CA 1
ATOM 736 C C . GLU A 1 93 ? 8.510 14.203 3.653 1.00 94.81 93 GLU A C 1
ATOM 738 O O . GLU A 1 93 ? 7.796 14.885 4.395 1.00 94.81 93 GLU A O 1
ATOM 743 N N . ASP A 1 94 ? 8.940 14.641 2.474 1.00 91.31 94 ASP A N 1
ATOM 744 C CA . ASP A 1 94 ? 8.699 15.968 1.931 1.00 91.31 94 ASP A CA 1
ATOM 745 C C . ASP A 1 94 ? 7.971 15.908 0.589 1.00 91.31 94 ASP A C 1
ATOM 747 O O . ASP A 1 94 ? 7.979 14.908 -0.128 1.00 91.31 94 ASP A O 1
ATOM 751 N N . HIS A 1 95 ? 7.314 17.019 0.272 1.00 94.50 95 HIS A N 1
ATOM 752 C CA . HIS A 1 95 ? 6.639 17.233 -0.993 1.00 94.50 95 HIS A CA 1
ATOM 753 C C . HIS A 1 95 ? 7.204 18.510 -1.626 1.00 94.50 95 HIS A C 1
ATOM 755 O O . HIS A 1 95 ? 7.303 19.538 -0.945 1.00 94.50 95 HIS A O 1
ATOM 761 N N . PRO A 1 96 ? 7.581 18.485 -2.915 1.00 89.62 96 PRO A N 1
ATOM 762 C CA . PRO A 1 96 ? 8.415 19.533 -3.502 1.00 89.62 96 PRO A CA 1
ATOM 763 C C . PRO A 1 96 ? 7.694 20.881 -3.634 1.00 89.62 96 PRO A C 1
ATOM 765 O O . PRO A 1 96 ? 8.344 21.925 -3.673 1.00 89.62 96 PRO A O 1
ATOM 768 N N . ARG A 1 97 ? 6.355 20.879 -3.689 1.00 93.56 97 ARG A N 1
ATOM 769 C CA . ARG A 1 97 ? 5.540 22.094 -3.874 1.00 93.56 97 ARG A CA 1
ATOM 770 C C . ARG A 1 97 ? 4.688 22.490 -2.669 1.00 93.56 97 ARG A C 1
ATOM 772 O O . ARG A 1 97 ? 4.120 23.578 -2.680 1.00 93.56 97 ARG A O 1
ATOM 779 N N . ASP A 1 98 ? 4.578 21.635 -1.653 1.00 95.00 98 ASP A N 1
ATOM 780 C CA . ASP A 1 98 ? 3.604 21.806 -0.565 1.00 95.00 98 ASP A CA 1
ATOM 781 C C . ASP A 1 98 ? 4.172 21.308 0.776 1.00 95.00 98 ASP A C 1
ATOM 783 O O . ASP A 1 98 ? 4.376 20.108 0.941 1.00 95.00 98 ASP A O 1
ATOM 787 N N . PRO A 1 99 ? 4.404 22.181 1.771 1.00 94.50 99 PRO A N 1
ATOM 788 C CA . PRO A 1 99 ? 4.881 21.775 3.096 1.00 94.50 99 PRO A CA 1
ATOM 789 C C . PRO A 1 99 ? 3.988 20.763 3.835 1.00 94.50 99 PRO A C 1
ATOM 791 O O . PRO A 1 99 ? 4.490 20.034 4.700 1.00 94.50 99 PRO A O 1
ATOM 794 N N . ASP A 1 100 ? 2.691 20.719 3.512 1.00 94.62 100 ASP A N 1
ATOM 795 C CA . ASP A 1 100 ? 1.709 19.778 4.059 1.00 94.62 100 ASP A CA 1
ATOM 796 C C . ASP A 1 100 ? 1.438 18.588 3.124 1.00 94.62 100 ASP A C 1
ATOM 798 O O . ASP A 1 100 ? 0.646 17.700 3.457 1.00 94.62 100 ASP A O 1
ATOM 802 N N . GLY A 1 101 ? 2.147 18.515 1.990 1.00 95.88 101 GLY A N 1
ATOM 803 C CA . GLY A 1 101 ? 1.892 17.522 0.950 1.00 95.88 101 GLY A CA 1
ATOM 804 C C . GLY A 1 101 ? 2.133 16.075 1.364 1.00 95.88 101 GLY A C 1
ATOM 805 O O . GLY A 1 101 ? 1.537 15.141 0.827 1.00 95.88 101 GLY A O 1
ATOM 806 N N . TRP A 1 102 ? 2.911 15.879 2.427 1.00 95.88 102 TRP A N 1
ATOM 807 C CA . TRP A 1 102 ? 3.108 14.579 3.061 1.00 95.88 102 TRP A CA 1
ATOM 808 C C . TRP A 1 102 ? 1.778 13.887 3.433 1.00 95.88 102 TRP A C 1
ATOM 810 O O . TRP A 1 102 ? 1.715 12.660 3.397 1.00 95.88 102 TRP A O 1
ATOM 820 N N . LYS A 1 103 ? 0.692 14.630 3.717 1.00 96.44 103 LYS A N 1
ATOM 821 C CA . LYS A 1 103 ? -0.629 14.076 4.099 1.00 96.44 103 LYS A CA 1
ATOM 822 C C . LYS A 1 103 ? -1.312 13.269 2.991 1.00 96.44 103 LYS A C 1
ATOM 824 O O . LYS A 1 103 ? -2.101 12.367 3.282 1.00 96.44 103 LYS A O 1
ATOM 829 N N . TYR A 1 104 ? -1.012 13.593 1.737 1.00 96.12 104 TYR A N 1
ATOM 830 C CA . TYR A 1 104 ? -1.528 12.903 0.554 1.00 96.12 104 TYR A CA 1
ATOM 831 C C . TYR A 1 104 ? -0.437 12.155 -0.224 1.00 96.12 104 TYR A C 1
ATOM 833 O O . TYR A 1 104 ? -0.721 11.536 -1.244 1.00 96.12 104 TYR A O 1
ATOM 841 N N . VAL A 1 105 ? 0.797 12.134 0.294 1.00 96.62 105 VAL A N 1
ATOM 842 C CA . VAL A 1 105 ? 1.883 11.247 -0.156 1.00 96.62 105 VAL A CA 1
ATOM 843 C C . VAL A 1 105 ? 2.002 10.009 0.733 1.00 96.62 105 VAL A C 1
ATOM 845 O O . VAL A 1 105 ? 2.260 8.926 0.202 1.00 96.62 105 VAL A O 1
ATOM 848 N N . LEU A 1 106 ? 1.807 10.154 2.048 1.00 98.19 106 LEU A N 1
ATOM 849 C CA . LEU A 1 106 ? 2.019 9.131 3.074 1.00 98.19 106 LEU A CA 1
ATOM 850 C C . LEU A 1 106 ? 0.699 8.648 3.685 1.00 98.19 106 LEU A C 1
ATOM 852 O O . LEU A 1 106 ? -0.268 9.405 3.806 1.00 98.19 106 LEU A O 1
ATOM 856 N N . THR A 1 107 ? 0.664 7.395 4.135 1.00 98.62 107 THR A N 1
ATOM 857 C CA . THR A 1 107 ? -0.420 6.910 5.005 1.00 98.62 107 THR A CA 1
ATOM 858 C C . THR A 1 107 ? -0.434 7.715 6.298 1.00 98.62 107 THR A C 1
ATOM 860 O O . THR A 1 107 ? 0.597 7.839 6.962 1.00 98.62 107 THR A O 1
ATOM 863 N N . HIS A 1 108 ? -1.588 8.279 6.660 1.00 98.62 108 HIS A N 1
ATOM 864 C CA . HIS A 1 108 ? -1.656 9.156 7.823 1.00 98.62 108 HIS A CA 1
ATOM 865 C C . HIS A 1 108 ? -1.608 8.350 9.130 1.00 98.62 108 HIS A C 1
ATOM 867 O O . HIS A 1 108 ? -2.238 7.296 9.254 1.00 98.62 108 HIS A O 1
ATOM 873 N N . GLY A 1 109 ? -0.921 8.874 10.150 1.00 98.56 109 GLY A N 1
ATOM 874 C CA . GLY A 1 109 ? -0.757 8.195 11.439 1.00 98.56 109 GLY A CA 1
ATOM 875 C C . GLY A 1 109 ? -2.060 7.865 12.153 1.00 98.56 109 GLY A C 1
ATOM 876 O O . GLY A 1 109 ? -2.137 6.866 12.855 1.00 98.56 109 GLY A O 1
ATOM 877 N N . SER A 1 110 ? -3.119 8.645 11.936 1.00 98.69 110 SER A N 1
ATOM 878 C CA . SER A 1 110 ? -4.443 8.350 12.499 1.00 98.69 110 SER A CA 1
ATOM 879 C C . SER A 1 110 ? -5.088 7.087 11.923 1.00 98.69 110 SER A C 1
ATOM 881 O O . SER A 1 110 ? -5.863 6.445 12.626 1.00 98.69 110 SER A O 1
ATOM 883 N N . VAL A 1 111 ? -4.785 6.725 10.669 1.00 98.88 111 VAL A N 1
ATOM 884 C CA . VAL A 1 111 ? -5.233 5.454 10.073 1.00 98.88 111 VAL A CA 1
ATOM 885 C C . VAL A 1 111 ? -4.436 4.305 10.680 1.00 98.88 111 VAL A C 1
ATOM 887 O O . VAL A 1 111 ? -5.032 3.344 11.160 1.00 98.88 111 VAL A O 1
ATOM 890 N N . ILE A 1 112 ? -3.105 4.452 10.749 1.00 98.81 112 ILE A N 1
ATOM 891 C CA . ILE A 1 112 ? -2.206 3.473 11.385 1.00 98.81 112 ILE A CA 1
ATOM 892 C C . ILE A 1 112 ? -2.645 3.218 12.828 1.00 98.81 112 ILE A C 1
ATOM 894 O O . ILE A 1 112 ? -2.831 2.071 13.216 1.00 98.81 112 ILE A O 1
ATOM 898 N N . ARG A 1 113 ? -2.879 4.285 13.598 1.00 98.31 113 ARG A N 1
ATOM 899 C CA . ARG A 1 113 ? -3.333 4.224 14.987 1.00 98.31 113 ARG A CA 1
ATOM 900 C C . ARG A 1 113 ? -4.653 3.473 15.139 1.00 98.31 113 ARG A C 1
ATOM 902 O O . ARG A 1 113 ? -4.766 2.612 16.004 1.00 98.31 113 ARG A O 1
ATOM 909 N N . ALA A 1 114 ? -5.654 3.823 14.334 1.00 98.50 114 ALA A N 1
ATOM 910 C CA . ALA A 1 114 ? -6.971 3.210 14.440 1.00 98.50 114 ALA A CA 1
ATOM 911 C C . ALA A 1 114 ? -6.919 1.711 14.114 1.00 98.50 114 ALA A C 1
ATOM 913 O O . ALA A 1 114 ? -7.524 0.918 14.825 1.00 98.50 114 ALA A O 1
ATOM 914 N N . VAL A 1 115 ? -6.162 1.308 13.087 1.00 98.81 115 VAL A N 1
ATOM 915 C CA . VAL A 1 115 ? -5.973 -0.115 12.763 1.00 98.81 115 VAL A CA 1
ATOM 916 C C . VAL A 1 115 ? -5.167 -0.825 13.852 1.00 98.81 115 VAL A C 1
ATOM 918 O O . VAL A 1 115 ? -5.572 -1.898 14.288 1.00 98.81 115 VAL A O 1
ATOM 921 N N . ALA A 1 116 ? -4.084 -0.218 14.346 1.00 98.62 116 ALA A N 1
ATOM 922 C CA . ALA A 1 116 ? -3.253 -0.781 15.409 1.00 98.62 116 ALA A CA 1
ATOM 923 C C . ALA A 1 116 ? -4.047 -1.079 16.692 1.00 98.62 116 ALA A C 1
ATOM 925 O O . ALA A 1 116 ? -3.858 -2.142 17.274 1.00 98.62 116 ALA A O 1
ATOM 926 N N . ASP A 1 117 ? -4.978 -0.208 17.098 1.00 98.06 117 ASP A N 1
ATOM 927 C CA . ASP A 1 117 ? -5.839 -0.467 18.262 1.00 98.06 117 ASP A CA 1
ATOM 928 C C . ASP A 1 117 ? -6.702 -1.727 18.082 1.00 98.06 117 ASP A C 1
ATOM 930 O O . ASP A 1 117 ? -6.806 -2.532 19.004 1.00 98.06 117 ASP A O 1
ATOM 934 N N . TYR A 1 118 ? -7.294 -1.928 16.899 1.00 98.31 118 TYR A N 1
ATOM 935 C CA . TYR A 1 118 ? -8.096 -3.125 16.617 1.00 98.31 118 TYR A CA 1
ATOM 936 C C . TYR A 1 118 ? -7.243 -4.381 16.421 1.00 98.31 118 TYR A C 1
ATOM 938 O O . TYR A 1 118 ? -7.714 -5.477 16.711 1.00 98.31 118 TYR A O 1
ATOM 946 N N . VAL A 1 119 ? -5.994 -4.242 15.969 1.00 98.50 119 VAL A N 1
ATOM 947 C CA . VAL A 1 119 ? -5.045 -5.362 15.947 1.00 98.50 119 VAL A CA 1
ATOM 948 C C . VAL A 1 119 ? -4.662 -5.757 17.371 1.00 98.50 119 VAL A C 1
ATOM 950 O O . VAL A 1 119 ? -4.747 -6.932 17.701 1.00 98.50 119 VAL A O 1
ATOM 953 N N . PHE A 1 120 ? -4.334 -4.804 18.248 1.00 97.31 120 PHE A N 1
ATOM 954 C CA . PHE A 1 120 ? -4.073 -5.105 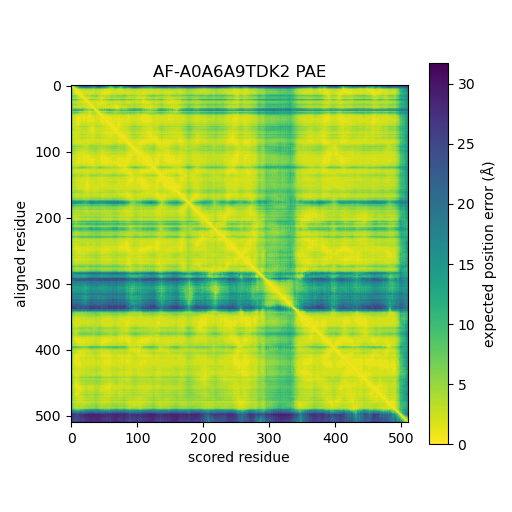19.661 1.00 97.31 120 PHE A CA 1
ATOM 955 C C . PHE A 1 120 ? -5.284 -5.690 20.387 1.00 97.31 120 PHE A C 1
ATOM 957 O O . PHE A 1 120 ? -5.105 -6.481 21.303 1.00 97.31 120 PHE A O 1
ATOM 964 N N . LEU A 1 121 ? -6.505 -5.335 19.981 1.00 96.00 121 LEU A N 1
ATOM 965 C CA . LEU A 1 121 ? -7.716 -5.955 20.515 1.00 96.00 121 LEU A CA 1
ATOM 966 C C . LEU A 1 121 ? -7.846 -7.439 20.121 1.00 96.00 121 LEU A C 1
ATOM 968 O O . LEU A 1 121 ? -8.437 -8.214 20.871 1.00 96.00 121 LEU A O 1
ATOM 972 N N . ALA A 1 122 ? -7.308 -7.827 18.960 1.00 97.38 122 ALA A N 1
ATOM 973 C CA . ALA A 1 122 ? -7.286 -9.211 18.495 1.00 97.38 122 ALA A CA 1
ATOM 974 C C . ALA A 1 122 ? -6.107 -10.020 19.056 1.00 97.38 122 ALA A C 1
ATOM 976 O O . ALA A 1 122 ? -6.270 -11.200 19.370 1.00 97.38 122 ALA A O 1
ATOM 977 N N . LEU A 1 123 ? -4.945 -9.387 19.212 1.00 97.31 123 LEU A N 1
ATOM 978 C CA . LEU A 1 123 ? -3.749 -10.017 19.761 1.00 97.31 123 LEU A CA 1
ATOM 979 C C . LEU A 1 123 ? -3.885 -10.303 21.266 1.00 97.31 123 LEU A C 1
ATOM 981 O O . LEU A 1 123 ? -4.491 -9.554 22.028 1.00 97.31 123 LEU A O 1
ATOM 985 N N . GLY A 1 124 ? -3.281 -11.408 21.695 1.00 91.69 124 GLY A N 1
ATOM 986 C CA . GLY A 1 124 ? -3.059 -11.755 23.095 1.00 91.69 124 GLY A CA 1
ATOM 987 C C . GLY A 1 124 ? -1.677 -11.313 23.585 1.00 91.69 124 GLY A C 1
ATOM 988 O O . GLY A 1 124 ? -0.968 -10.568 22.914 1.00 91.69 124 GLY A O 1
ATOM 989 N N . GLU A 1 125 ? -1.271 -11.800 24.761 1.00 90.19 125 GLU A N 1
ATOM 990 C CA . GLU A 1 125 ? 0.014 -11.430 25.387 1.00 90.19 125 GLU A CA 1
ATOM 991 C C . GLU A 1 125 ? 1.250 -11.864 24.574 1.00 90.19 125 GLU A C 1
ATOM 993 O O . GLU A 1 125 ? 2.295 -11.222 24.677 1.00 90.19 125 GLU A O 1
ATOM 998 N N . ASP A 1 126 ? 1.130 -12.929 23.774 1.00 92.94 126 ASP A N 1
ATOM 999 C CA . ASP A 1 126 ? 2.218 -13.482 22.953 1.00 92.94 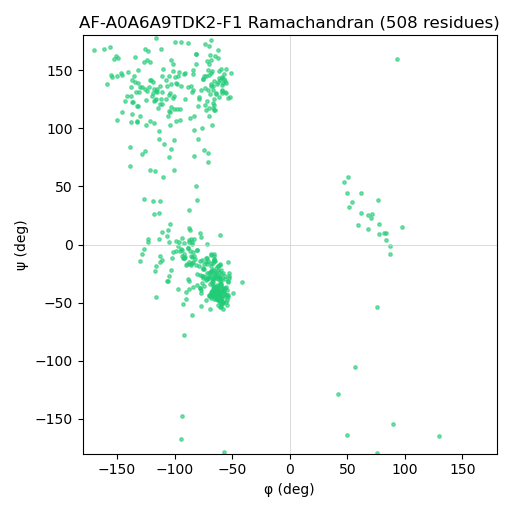126 ASP A CA 1
ATOM 1000 C C . ASP A 1 126 ? 2.264 -12.895 21.526 1.00 92.94 126 ASP A C 1
ATOM 1002 O O . ASP A 1 126 ? 3.250 -13.083 20.809 1.00 92.94 126 ASP A O 1
ATOM 1006 N N . GLY A 1 127 ? 1.221 -12.162 21.124 1.00 96.94 127 GLY A N 1
ATOM 1007 C CA . GLY A 1 127 ? 1.109 -11.539 19.809 1.00 96.94 127 GLY A CA 1
ATOM 1008 C C . GLY A 1 127 ? 2.071 -10.366 19.614 1.00 96.94 127 GLY A C 1
ATOM 1009 O O . GLY A 1 127 ? 2.505 -9.710 20.565 1.00 96.94 127 GLY A O 1
ATOM 1010 N N . GLN A 1 128 ? 2.415 -10.070 18.359 1.00 98.00 128 GLN A N 1
ATOM 1011 C CA . GLN A 1 128 ? 3.381 -9.018 18.022 1.00 98.00 128 GLN A CA 1
ATOM 1012 C C . GLN A 1 128 ? 2.817 -8.052 16.986 1.00 98.00 128 GLN A C 1
ATOM 1014 O O . GLN A 1 128 ? 2.285 -8.476 15.964 1.00 98.00 128 GLN A O 1
ATOM 1019 N N . LEU A 1 129 ? 3.012 -6.747 17.208 1.00 98.62 129 LEU A N 1
ATOM 1020 C CA . LEU A 1 129 ? 2.664 -5.711 16.239 1.00 98.62 129 LEU A CA 1
ATOM 1021 C C . LEU A 1 129 ? 3.901 -4.943 15.768 1.00 98.62 129 LEU A C 1
ATOM 1023 O O . LEU A 1 129 ? 4.643 -4.353 16.561 1.00 98.62 129 LEU A O 1
ATOM 1027 N N . ILE A 1 130 ? 4.093 -4.915 14.452 1.00 98.81 130 ILE A N 1
ATOM 1028 C CA . ILE A 1 130 ? 5.204 -4.231 13.791 1.00 98.81 130 ILE A CA 1
ATOM 1029 C C . ILE A 1 130 ? 4.641 -3.278 12.734 1.00 98.81 130 ILE A C 1
ATOM 1031 O O . ILE A 1 130 ? 3.788 -3.661 11.945 1.00 98.81 130 ILE A O 1
ATOM 1035 N N . VAL A 1 131 ? 5.133 -2.043 12.680 1.00 98.81 131 VAL A N 1
ATOM 1036 C CA . VAL A 1 131 ? 4.925 -1.115 11.562 1.00 98.81 131 VAL A CA 1
ATOM 1037 C C . VAL A 1 131 ? 6.214 -1.073 10.749 1.00 98.81 131 VAL A C 1
ATOM 1039 O O . VAL A 1 131 ? 7.245 -0.627 11.254 1.00 98.81 131 VAL A O 1
ATOM 1042 N N . ALA A 1 132 ? 6.177 -1.548 9.507 1.00 98.56 132 ALA A N 1
ATOM 1043 C CA . ALA A 1 132 ? 7.381 -1.705 8.692 1.00 98.56 132 ALA A CA 1
ATOM 1044 C C . ALA A 1 132 ? 7.186 -1.173 7.273 1.00 98.56 132 ALA A C 1
ATOM 1046 O O . ALA A 1 132 ? 6.139 -1.396 6.669 1.00 98.56 132 ALA A O 1
ATOM 1047 N N . ASP A 1 133 ? 8.204 -0.510 6.722 1.00 98.50 133 ASP A N 1
ATOM 1048 C CA . ASP A 1 133 ? 8.266 -0.155 5.299 1.00 98.50 133 ASP A CA 1
ATOM 1049 C C . ASP A 1 133 ? 9.726 -0.028 4.822 1.00 98.50 133 ASP A C 1
ATOM 1051 O O . ASP A 1 133 ? 10.636 0.185 5.624 1.00 98.50 133 ASP A O 1
ATOM 1055 N N . ALA A 1 134 ? 9.941 -0.118 3.511 1.00 97.56 134 ALA A N 1
ATOM 1056 C CA . ALA A 1 134 ? 11.145 0.291 2.803 1.00 97.56 134 ALA A CA 1
ATOM 1057 C C . ALA A 1 134 ? 10.821 1.485 1.879 1.00 97.56 134 ALA A C 1
ATOM 1059 O O . ALA A 1 134 ? 10.454 1.271 0.710 1.00 97.56 134 ALA A O 1
ATOM 1060 N N . PRO A 1 135 ? 10.973 2.732 2.374 1.00 95.88 135 PRO A N 1
ATOM 1061 C CA . PRO A 1 135 ? 10.758 3.953 1.598 1.00 95.88 135 PRO A CA 1
ATOM 1062 C C . PRO A 1 135 ? 11.597 4.076 0.324 1.00 95.88 135 PRO A C 1
ATOM 1064 O O . PRO A 1 135 ? 12.408 3.207 -0.016 1.00 95.88 135 PRO A O 1
ATOM 1067 N N . GLN A 1 136 ? 11.435 5.198 -0.381 1.00 92.44 136 GLN A N 1
ATOM 1068 C CA . GLN A 1 136 ? 12.364 5.566 -1.447 1.00 92.44 136 GLN A CA 1
ATOM 1069 C C . GLN A 1 136 ? 13.796 5.650 -0.882 1.00 92.44 136 GLN A C 1
ATOM 1071 O O . GLN A 1 136 ? 13.997 5.981 0.291 1.00 92.44 136 GLN A O 1
ATOM 1076 N N . THR A 1 137 ? 14.803 5.301 -1.688 1.00 90.31 137 THR A N 1
ATOM 1077 C CA . THR A 1 137 ? 16.204 5.237 -1.235 1.00 90.31 137 THR A CA 1
ATOM 1078 C C . THR A 1 137 ? 16.684 6.557 -0.639 1.00 90.31 137 THR A C 1
ATOM 1080 O O . THR A 1 137 ? 17.359 6.541 0.382 1.00 90.31 137 THR A O 1
ATOM 1083 N N . ASP A 1 138 ? 16.263 7.688 -1.204 1.00 90.31 138 ASP A N 1
ATOM 1084 C CA . ASP A 1 138 ? 16.640 9.045 -0.796 1.00 90.31 138 ASP A CA 1
ATOM 1085 C C . ASP A 1 138 ? 15.770 9.655 0.322 1.00 90.31 138 ASP A C 1
ATOM 1087 O O . ASP A 1 138 ? 15.810 10.862 0.558 1.00 90.31 138 ASP A O 1
ATOM 1091 N N . SER A 1 139 ? 14.938 8.846 0.983 1.00 93.88 139 SER A N 1
ATOM 1092 C CA . SER A 1 139 ? 14.020 9.309 2.031 1.00 93.88 139 SER A CA 1
ATOM 1093 C C . SER A 1 139 ? 14.530 9.018 3.436 1.00 93.88 139 SER A C 1
ATOM 1095 O O . SER A 1 139 ? 15.186 8.005 3.683 1.00 93.88 139 SER A O 1
ATOM 1097 N N . SER A 1 140 ? 14.169 9.867 4.394 1.00 95.50 140 SER A N 1
ATOM 1098 C CA . SER A 1 140 ? 14.502 9.671 5.803 1.00 95.50 140 SER A CA 1
ATOM 1099 C C . SER A 1 140 ? 13.358 8.988 6.551 1.00 95.50 140 SER A C 1
ATOM 1101 O O . SER A 1 140 ? 12.351 9.619 6.885 1.00 95.50 140 SER A O 1
ATOM 1103 N N . PHE A 1 141 ? 13.531 7.707 6.896 1.00 97.25 141 PHE A N 1
ATOM 1104 C CA . PHE A 1 141 ? 12.527 6.948 7.655 1.00 97.25 141 PHE A CA 1
ATOM 1105 C C . PHE A 1 141 ? 12.193 7.607 9.001 1.00 97.25 141 PHE A C 1
ATOM 1107 O O . PHE A 1 141 ? 11.026 7.683 9.383 1.00 97.25 141 PHE A O 1
ATOM 1114 N N . THR A 1 142 ? 13.200 8.161 9.686 1.00 97.00 142 THR A N 1
ATOM 1115 C CA . THR A 1 142 ? 13.010 8.916 10.932 1.00 97.00 142 THR A CA 1
ATOM 1116 C C . THR A 1 142 ? 12.078 10.107 10.737 1.00 97.00 142 THR A C 1
ATOM 1118 O O . THR A 1 142 ? 11.097 10.236 11.467 1.00 97.00 142 THR A O 1
ATOM 1121 N N . LYS A 1 143 ? 12.324 10.951 9.726 1.00 97.75 143 LYS A N 1
ATOM 1122 C CA . LYS A 1 143 ? 11.463 12.115 9.467 1.00 97.75 143 LYS A CA 1
ATOM 1123 C C . LYS A 1 143 ? 10.062 11.699 9.038 1.00 97.75 143 LYS A C 1
ATOM 1125 O O . LYS A 1 143 ? 9.101 12.352 9.428 1.00 97.75 143 LYS A O 1
ATOM 1130 N N . ILE A 1 144 ? 9.922 10.620 8.264 1.00 98.44 144 ILE A N 1
ATOM 1131 C CA . ILE A 1 144 ? 8.607 10.058 7.931 1.00 98.44 144 ILE A CA 1
ATOM 1132 C C . ILE A 1 144 ? 7.858 9.687 9.218 1.00 98.44 144 ILE A C 1
ATOM 1134 O O . ILE A 1 144 ? 6.714 10.104 9.398 1.00 98.44 144 ILE A O 1
ATOM 1138 N N . CYS A 1 145 ? 8.509 8.965 10.133 1.00 98.38 145 CYS A N 1
ATOM 1139 C CA . CYS A 1 145 ? 7.920 8.559 11.408 1.00 98.38 145 CYS A CA 1
ATOM 1140 C C . CYS A 1 145 ? 7.525 9.762 12.278 1.00 98.38 145 CYS A C 1
ATOM 1142 O O . CYS A 1 145 ? 6.448 9.749 12.872 1.00 98.38 145 CYS A O 1
ATOM 1144 N N . GLU A 1 146 ? 8.345 10.816 12.321 1.00 97.81 146 GLU A N 1
ATOM 1145 C CA . GLU A 1 146 ? 8.014 12.081 12.991 1.00 97.81 146 GLU A CA 1
ATOM 1146 C C . GLU A 1 146 ? 6.788 12.753 12.357 1.00 97.81 146 GLU A C 1
ATOM 1148 O O . GLU A 1 146 ? 5.859 13.138 13.065 1.00 97.81 146 GLU A O 1
ATOM 1153 N N . ARG A 1 147 ? 6.746 12.859 11.021 1.00 96.69 147 ARG A N 1
ATOM 1154 C CA . ARG A 1 147 ? 5.656 13.510 10.271 1.00 96.69 147 ARG A CA 1
ATOM 1155 C C . ARG A 1 147 ? 4.310 12.849 10.510 1.00 96.69 147 ARG A C 1
ATOM 1157 O O . ARG A 1 147 ? 3.321 13.540 10.735 1.00 96.69 147 ARG A O 1
ATOM 1164 N N . VAL A 1 148 ? 4.275 11.520 10.470 1.00 97.81 148 VAL A N 1
ATOM 1165 C CA . VAL A 1 148 ? 3.035 10.766 10.678 1.00 97.81 148 VAL A CA 1
ATOM 1166 C C . VAL A 1 148 ? 2.737 10.535 12.164 1.00 97.81 148 VAL A C 1
ATOM 1168 O O . VAL A 1 148 ? 1.744 9.892 12.476 1.00 97.81 148 VAL A O 1
ATOM 1171 N N . GLY A 1 149 ? 3.558 11.039 13.093 1.00 98.12 149 GLY A N 1
ATOM 1172 C CA . GLY A 1 149 ? 3.352 10.879 14.537 1.00 98.12 149 GLY A CA 1
ATOM 1173 C C . GLY A 1 149 ? 3.530 9.442 15.040 1.00 98.12 149 GLY A C 1
ATOM 1174 O O . GLY A 1 149 ? 2.946 9.070 16.056 1.00 98.12 149 GLY A O 1
ATOM 1175 N N . LEU A 1 150 ? 4.307 8.612 14.335 1.00 98.25 150 LEU A N 1
ATOM 1176 C CA . LEU A 1 150 ? 4.483 7.195 14.663 1.00 98.25 150 LEU A CA 1
ATOM 1177 C C . LEU A 1 150 ? 5.241 6.983 15.978 1.00 98.25 150 LEU A C 1
ATOM 1179 O O . LEU A 1 150 ? 4.935 6.041 16.705 1.00 98.25 150 LEU A O 1
ATOM 1183 N N . TYR A 1 151 ? 6.189 7.863 16.311 1.00 98.00 151 TYR A N 1
ATOM 1184 C CA . TYR A 1 151 ? 6.903 7.788 17.589 1.00 98.00 151 TYR A CA 1
ATOM 1185 C C . TYR A 1 151 ? 5.989 8.092 18.779 1.00 98.00 151 TYR A C 1
ATOM 1187 O O . TYR A 1 151 ? 6.016 7.356 19.758 1.00 98.00 151 TYR A O 1
ATOM 1195 N N . ASP A 1 152 ? 5.088 9.069 18.657 1.00 98.19 152 ASP A N 1
ATOM 1196 C CA . ASP A 1 152 ? 4.088 9.335 19.697 1.00 98.19 152 ASP A CA 1
ATOM 1197 C C . ASP A 1 152 ? 3.122 8.148 19.864 1.00 98.19 152 ASP A C 1
ATOM 1199 O O . ASP A 1 152 ? 2.719 7.815 20.979 1.00 98.19 152 ASP A O 1
ATOM 1203 N N . ILE A 1 153 ? 2.748 7.485 18.759 1.00 98.38 153 ILE A N 1
ATOM 1204 C CA . ILE A 1 153 ? 1.940 6.254 18.786 1.00 98.38 153 ILE A CA 1
ATOM 1205 C C . ILE A 1 153 ? 2.696 5.131 19.517 1.00 98.38 153 ILE A C 1
ATOM 1207 O O . ILE A 1 153 ? 2.113 4.445 20.356 1.00 98.38 153 ILE A O 1
ATOM 1211 N N . GLN A 1 154 ? 3.987 4.952 19.229 1.00 98.00 154 GLN A N 1
ATOM 1212 C CA . GLN A 1 154 ? 4.836 3.955 19.884 1.00 98.00 154 GLN A CA 1
ATOM 1213 C C . GLN A 1 154 ? 4.984 4.225 21.390 1.00 98.00 154 GLN A C 1
ATOM 1215 O O . GLN A 1 154 ? 4.790 3.311 22.193 1.00 98.00 154 GLN A O 1
ATOM 1220 N N . ASP A 1 155 ? 5.262 5.471 21.778 1.00 97.62 155 ASP A N 1
ATOM 1221 C CA . ASP A 1 155 ? 5.384 5.891 23.179 1.00 97.62 155 ASP A CA 1
ATOM 1222 C C . ASP A 1 155 ? 4.073 5.695 23.951 1.00 97.62 155 ASP A C 1
ATOM 1224 O O . ASP A 1 155 ? 4.075 5.278 25.117 1.00 97.62 155 ASP A O 1
ATOM 1228 N N . PHE A 1 156 ? 2.938 5.947 23.293 1.00 97.38 156 PHE A N 1
ATOM 1229 C CA . PHE A 1 156 ? 1.624 5.660 23.851 1.00 97.38 156 PHE A CA 1
ATOM 1230 C C . PHE A 1 156 ? 1.451 4.167 24.151 1.00 97.38 156 PHE A C 1
ATOM 1232 O O . PHE A 1 156 ? 1.150 3.818 25.292 1.00 97.38 156 PHE A O 1
ATOM 1239 N N . TYR A 1 157 ? 1.677 3.281 23.176 1.00 96.81 157 TYR A N 1
ATOM 1240 C CA . TYR A 1 157 ? 1.511 1.843 23.413 1.00 96.81 157 TYR A CA 1
ATOM 1241 C C . TYR A 1 157 ? 2.467 1.330 24.483 1.00 96.81 157 TYR A C 1
ATOM 1243 O O . TYR A 1 157 ? 2.048 0.567 25.352 1.00 96.81 157 TYR A O 1
ATOM 1251 N N . LEU A 1 158 ? 3.709 1.819 24.501 1.00 95.94 158 LEU A N 1
ATOM 1252 C CA . LEU A 1 158 ? 4.670 1.472 25.542 1.00 95.94 158 LEU A CA 1
ATOM 1253 C C . LEU A 1 158 ? 4.167 1.871 26.940 1.00 95.94 158 LEU A C 1
ATOM 1255 O O . LEU A 1 158 ? 4.324 1.106 27.895 1.00 95.94 158 LEU A O 1
ATOM 1259 N N . THR A 1 159 ? 3.527 3.038 27.061 1.00 95.62 159 THR A N 1
ATOM 1260 C CA . THR A 1 159 ? 2.893 3.502 28.308 1.00 95.62 159 THR A CA 1
ATOM 1261 C C . THR A 1 159 ? 1.733 2.593 28.722 1.00 95.62 159 THR A C 1
ATOM 1263 O O . THR A 1 159 ? 1.624 2.229 29.895 1.00 95.62 159 THR A O 1
ATOM 1266 N N . GLU A 1 160 ? 0.935 2.143 27.753 1.00 94.31 160 GLU A N 1
ATOM 1267 C CA . GLU A 1 160 ? -0.142 1.159 27.930 1.00 94.31 160 GLU A CA 1
ATOM 1268 C C . GLU A 1 160 ? 0.365 -0.292 28.027 1.00 94.31 160 GLU A C 1
ATOM 1270 O O . GLU A 1 160 ? -0.433 -1.228 28.021 1.00 94.31 160 GLU A O 1
ATOM 1275 N N . LYS A 1 161 ? 1.684 -0.507 28.150 1.00 93.38 161 LYS A N 1
ATOM 1276 C CA . LYS A 1 161 ? 2.342 -1.822 28.277 1.00 93.38 161 LYS A CA 1
ATOM 1277 C C . LYS A 1 161 ? 2.145 -2.758 27.079 1.00 93.38 161 LYS A C 1
ATOM 1279 O O . LYS A 1 161 ? 2.239 -3.972 27.233 1.00 93.38 161 LYS A O 1
ATOM 1284 N N . HIS A 1 162 ? 1.933 -2.192 25.900 1.00 94.12 162 HIS A N 1
ATOM 1285 C CA . HIS A 1 162 ? 1.915 -2.893 24.622 1.00 94.12 162 HIS A CA 1
ATOM 1286 C C . HIS A 1 162 ? 3.177 -2.540 23.827 1.00 94.12 162 HIS A C 1
ATOM 1288 O O . HIS A 1 162 ? 3.645 -1.401 23.842 1.00 94.12 162 HIS A O 1
ATOM 1294 N N . ALA A 1 163 ? 3.756 -3.514 23.128 1.00 94.38 163 ALA A N 1
ATOM 1295 C CA . ALA A 1 163 ? 4.932 -3.286 22.297 1.00 94.38 163 ALA A CA 1
ATOM 1296 C C . ALA A 1 163 ? 4.515 -3.092 20.833 1.00 94.38 163 ALA A C 1
ATOM 1298 O O . ALA A 1 163 ? 3.996 -4.012 20.208 1.00 94.38 163 ALA A O 1
ATOM 1299 N N . LEU A 1 164 ? 4.774 -1.901 20.288 1.00 97.31 164 LEU A N 1
ATOM 1300 C CA . LEU A 1 164 ? 4.721 -1.632 18.851 1.00 97.31 164 LEU A CA 1
ATOM 1301 C C . LEU A 1 164 ? 6.144 -1.381 18.354 1.00 97.31 164 LEU A C 1
ATOM 1303 O O . LEU A 1 164 ? 6.820 -0.460 18.821 1.00 97.31 164 LEU A O 1
ATOM 1307 N N . HIS A 1 165 ? 6.606 -2.183 17.401 1.00 97.19 165 HIS A N 1
ATOM 1308 C CA . HIS A 1 165 ? 7.928 -2.016 16.795 1.00 97.19 165 HIS A CA 1
ATOM 1309 C C . HIS A 1 165 ? 7.840 -1.248 15.479 1.00 97.19 165 HIS A C 1
ATOM 1311 O O . HIS A 1 165 ? 6.881 -1.406 14.733 1.00 97.19 165 HIS A O 1
ATOM 1317 N N . THR A 1 166 ? 8.849 -0.433 15.180 1.00 97.44 166 THR A N 1
ATOM 1318 C CA . THR A 1 166 ? 8.982 0.264 13.897 1.00 97.44 166 THR A CA 1
ATOM 1319 C C . THR A 1 166 ? 10.235 -0.227 13.181 1.00 97.44 166 THR A C 1
ATOM 1321 O O . THR A 1 166 ? 11.296 -0.344 13.800 1.00 97.44 166 THR A O 1
ATOM 1324 N N . VAL A 1 167 ? 10.113 -0.565 11.897 1.00 97.94 167 VAL A N 1
ATOM 1325 C CA . VAL A 1 167 ? 11.201 -1.178 11.120 1.00 97.94 167 VAL A CA 1
ATOM 1326 C C . VAL A 1 167 ? 11.374 -0.465 9.781 1.00 97.94 167 VAL A C 1
ATOM 1328 O O . VAL A 1 167 ? 10.469 -0.466 8.948 1.00 97.94 167 VAL A O 1
ATOM 1331 N N . ASP A 1 168 ? 12.562 0.107 9.575 1.00 97.75 168 ASP A N 1
ATOM 1332 C CA . ASP A 1 168 ? 13.059 0.472 8.246 1.00 97.75 168 ASP A CA 1
ATOM 1333 C C . ASP A 1 168 ? 13.681 -0.777 7.620 1.00 97.75 168 ASP A C 1
ATOM 1335 O O . ASP A 1 168 ? 14.708 -1.271 8.091 1.00 97.75 168 ASP A O 1
ATOM 1339 N N . MET A 1 169 ? 13.031 -1.310 6.590 1.00 97.62 169 MET A N 1
ATOM 1340 C CA . MET A 1 169 ? 13.446 -2.560 5.951 1.00 97.62 169 MET A CA 1
ATOM 1341 C C . MET A 1 169 ? 14.601 -2.367 4.951 1.00 97.62 169 MET A C 1
ATOM 1343 O O . MET A 1 169 ? 15.132 -3.347 4.423 1.00 97.62 169 MET A O 1
ATOM 1347 N N . ARG A 1 170 ? 15.035 -1.128 4.682 1.00 96.19 170 ARG A N 1
ATOM 1348 C CA . ARG A 1 170 ? 16.105 -0.838 3.714 1.00 96.19 170 ARG A CA 1
ATOM 1349 C C . ARG A 1 170 ? 17.487 -1.202 4.252 1.00 96.19 170 ARG A C 1
ATOM 1351 O O . ARG A 1 170 ? 17.804 -0.973 5.419 1.00 96.19 170 ARG A O 1
ATOM 1358 N N . GLN A 1 171 ? 18.356 -1.672 3.360 1.00 95.19 171 GLN A N 1
ATOM 1359 C CA . GLN A 1 171 ? 19.783 -1.841 3.656 1.00 95.19 171 GLN A CA 1
ATOM 1360 C C . GLN A 1 171 ? 20.562 -0.524 3.603 1.00 95.19 171 GLN A C 1
ATOM 1362 O O . GLN A 1 171 ? 21.583 -0.383 4.280 1.00 95.19 171 GLN A O 1
ATOM 1367 N N . GLU A 1 172 ? 20.082 0.442 2.819 1.00 93.50 172 GLU A N 1
ATOM 1368 C CA . GLU A 1 172 ? 20.753 1.714 2.569 1.00 93.50 172 GLU A CA 1
ATOM 1369 C C . GLU A 1 172 ? 19.764 2.885 2.524 1.00 93.50 172 GLU A C 1
ATOM 1371 O O . GLU A 1 172 ? 18.624 2.746 2.081 1.00 93.50 172 GLU A O 1
ATOM 1376 N N . GLU A 1 173 ? 20.238 4.050 2.957 1.00 93.12 173 GLU A N 1
ATOM 1377 C CA . GLU A 1 173 ? 19.630 5.358 2.710 1.00 93.12 173 GLU A CA 1
ATOM 1378 C C . GLU A 1 173 ? 20.605 6.170 1.859 1.00 93.12 173 GLU A C 1
ATOM 1380 O O . GLU A 1 173 ? 21.803 6.208 2.145 1.00 93.12 173 GLU A O 1
ATOM 1385 N N . TRP A 1 174 ? 20.111 6.777 0.790 1.00 90.12 174 TRP A N 1
ATOM 1386 C CA . TRP A 1 174 ? 20.908 7.557 -0.146 1.00 90.12 174 TRP A CA 1
ATOM 1387 C C . TRP A 1 174 ? 20.753 9.043 0.159 1.00 90.12 174 TRP A C 1
ATOM 1389 O O . TRP A 1 174 ? 19.677 9.509 0.524 1.00 90.12 174 TRP A O 1
ATOM 1399 N N . GLU A 1 175 ? 21.823 9.802 -0.020 1.00 85.50 175 GLU A N 1
ATOM 1400 C CA . GLU A 1 175 ? 21.748 11.257 -0.083 1.00 85.50 175 GLU A CA 1
ATOM 1401 C C . GLU A 1 175 ? 21.727 11.665 -1.554 1.00 85.50 175 GLU A C 1
ATOM 1403 O O . GLU A 1 175 ? 22.413 11.070 -2.391 1.00 85.50 175 GLU A O 1
ATOM 1408 N N . SER A 1 176 ? 20.881 12.630 -1.904 1.00 76.06 176 SER A N 1
ATOM 1409 C CA . SER A 1 176 ? 20.755 13.104 -3.281 1.00 76.06 176 SER A CA 1
ATOM 1410 C C . SER A 1 176 ? 20.655 14.623 -3.333 1.00 76.06 176 SER A C 1
ATOM 1412 O O . SER A 1 176 ? 19.902 15.227 -2.571 1.00 76.06 176 SER A O 1
ATOM 1414 N N . GLU A 1 177 ? 21.393 15.231 -4.260 1.00 70.38 177 GLU A N 1
ATOM 1415 C CA . GLU A 1 177 ? 21.331 16.659 -4.588 1.00 70.38 177 GLU A CA 1
ATOM 1416 C C . GLU A 1 177 ? 20.919 16.798 -6.059 1.00 70.38 177 GLU A C 1
ATOM 1418 O O . GLU A 1 177 ? 21.494 16.144 -6.927 1.00 70.38 177 GLU A O 1
ATOM 1423 N N . ASP A 1 178 ? 19.883 17.595 -6.339 1.00 65.94 178 ASP A N 1
ATOM 1424 C CA . ASP A 1 178 ? 19.338 17.815 -7.692 1.00 65.94 178 ASP A CA 1
ATOM 1425 C C . ASP A 1 178 ? 19.013 16.520 -8.478 1.00 65.94 178 ASP A C 1
ATOM 1427 O O . ASP A 1 178 ? 19.100 16.461 -9.703 1.00 65.94 178 ASP A O 1
ATOM 1431 N N . GLY A 1 179 ? 18.610 15.461 -7.763 1.00 65.50 179 GLY A N 1
ATOM 1432 C CA . GLY A 1 179 ? 18.264 14.154 -8.340 1.00 65.50 179 GLY A CA 1
ATOM 1433 C C . GLY A 1 179 ? 19.457 13.227 -8.596 1.00 65.50 179 GLY A C 1
ATOM 1434 O O . GLY A 1 179 ? 19.271 12.129 -9.117 1.00 65.50 179 GLY A O 1
ATOM 1435 N N . LEU A 1 180 ? 20.670 13.634 -8.217 1.00 69.38 180 LEU A N 1
ATOM 1436 C CA . LEU A 1 180 ? 21.883 12.830 -8.327 1.00 69.38 180 LEU A CA 1
ATOM 1437 C C . LEU A 1 180 ? 22.283 12.285 -6.958 1.00 69.38 180 LEU A C 1
ATOM 1439 O O . LEU A 1 180 ? 22.400 13.043 -5.998 1.00 69.38 180 LEU A O 1
ATOM 1443 N N . VAL A 1 181 ? 22.552 10.981 -6.888 1.00 78.25 181 VAL A N 1
ATOM 1444 C CA . VAL A 1 181 ? 23.056 10.329 -5.672 1.00 78.25 181 VAL A CA 1
ATOM 1445 C C . VAL A 1 181 ? 24.460 10.846 -5.358 1.00 78.25 181 VAL A C 1
ATOM 1447 O O . VAL A 1 181 ? 25.372 10.700 -6.175 1.00 78.25 181 VAL A O 1
ATOM 1450 N N . THR A 1 182 ? 24.629 11.448 -4.182 1.00 78.19 182 THR A N 1
ATOM 1451 C CA . THR A 1 182 ? 25.894 12.035 -3.714 1.00 78.19 182 THR A CA 1
ATOM 1452 C C . THR A 1 182 ? 26.581 11.187 -2.651 1.00 78.19 182 THR A C 1
ATOM 1454 O O . THR A 1 182 ? 27.810 11.166 -2.613 1.00 78.19 182 THR A O 1
ATOM 1457 N N . ASP A 1 183 ? 25.816 10.471 -1.824 1.00 83.69 183 ASP A N 1
ATOM 1458 C CA . ASP A 1 183 ? 26.339 9.560 -0.803 1.00 83.69 183 ASP A CA 1
ATOM 1459 C C . ASP A 1 183 ? 25.382 8.383 -0.555 1.00 83.69 183 ASP A C 1
ATOM 1461 O O . ASP A 1 183 ? 24.193 8.444 -0.885 1.00 83.69 183 ASP A O 1
ATOM 1465 N N . ARG A 1 184 ? 25.899 7.296 0.026 1.00 89.50 184 ARG A N 1
ATOM 1466 C CA . ARG A 1 184 ? 25.114 6.118 0.428 1.00 89.50 184 ARG A CA 1
ATOM 1467 C C . ARG A 1 184 ? 25.474 5.698 1.841 1.00 89.50 184 ARG A C 1
ATOM 1469 O O . ARG A 1 184 ? 26.603 5.299 2.130 1.00 89.50 184 ARG A O 1
ATOM 1476 N N . ARG A 1 185 ? 24.484 5.715 2.728 1.00 92.25 185 ARG A N 1
ATOM 1477 C CA . ARG A 1 185 ? 24.624 5.309 4.123 1.00 92.25 185 ARG A CA 1
ATOM 1478 C C . ARG A 1 185 ? 24.039 3.921 4.336 1.00 92.25 185 ARG A C 1
ATOM 1480 O O . ARG A 1 185 ? 22.830 3.725 4.241 1.00 92.25 185 ARG A O 1
ATOM 1487 N N . LYS A 1 186 ? 24.885 2.977 4.751 1.00 94.38 186 LYS A N 1
ATOM 1488 C CA . LYS A 1 186 ? 24.432 1.663 5.219 1.00 94.38 186 LYS A CA 1
ATOM 1489 C C . LYS A 1 186 ? 23.583 1.801 6.487 1.00 94.38 186 LYS A C 1
ATOM 1491 O O . LYS A 1 186 ? 23.999 2.437 7.458 1.00 94.38 186 LYS A O 1
ATOM 1496 N N . LEU A 1 187 ? 22.411 1.183 6.480 1.00 95.06 187 LEU A N 1
ATOM 1497 C CA . LEU A 1 187 ? 21.484 1.128 7.604 1.00 95.06 187 LEU A CA 1
ATOM 1498 C C . LEU A 1 187 ? 21.690 -0.152 8.421 1.00 95.06 187 LEU A C 1
ATOM 1500 O O . LEU A 1 187 ? 22.471 -1.037 8.065 1.00 95.06 187 LEU A O 1
ATOM 1504 N N . ARG A 1 188 ? 20.974 -0.251 9.547 1.00 93.56 188 ARG A N 1
ATOM 1505 C CA . ARG A 1 188 ? 20.908 -1.493 10.329 1.00 93.56 188 ARG A CA 1
ATOM 1506 C C . ARG A 1 188 ? 20.315 -2.643 9.506 1.00 93.56 188 ARG A C 1
ATOM 1508 O O . ARG A 1 188 ? 20.718 -3.783 9.722 1.00 93.56 188 ARG A O 1
ATOM 1515 N N . GLY A 1 189 ? 19.408 -2.317 8.586 1.00 94.31 189 GLY A N 1
ATOM 1516 C CA . GLY A 1 189 ? 18.639 -3.282 7.819 1.00 94.31 189 GLY A CA 1
ATOM 1517 C C . GLY A 1 189 ? 17.520 -3.925 8.629 1.00 94.31 189 GLY A C 1
ATOM 1518 O O . GLY A 1 189 ? 17.324 -3.639 9.818 1.00 94.31 189 GLY A O 1
ATOM 1519 N N . ASP A 1 190 ? 16.811 -4.818 7.953 1.00 97.62 190 ASP A N 1
ATOM 1520 C CA . ASP A 1 190 ? 15.736 -5.616 8.511 1.00 97.62 190 ASP A CA 1
ATOM 1521 C C . ASP A 1 190 ? 16.241 -6.478 9.689 1.00 97.62 190 ASP A C 1
ATOM 1523 O O . ASP A 1 190 ? 17.267 -7.155 9.568 1.00 97.62 190 ASP A O 1
ATOM 1527 N N . PRO A 1 191 ? 15.562 -6.466 10.851 1.00 97.00 191 PRO A N 1
ATOM 1528 C CA . PRO A 1 191 ? 16.016 -7.184 12.038 1.00 97.00 191 PRO A CA 1
ATOM 1529 C C . PRO A 1 191 ? 15.960 -8.711 11.898 1.00 97.00 191 PRO A C 1
ATOM 1531 O O . PRO A 1 191 ? 16.687 -9.387 12.630 1.00 97.00 191 PRO A O 1
ATOM 1534 N N . PHE A 1 192 ? 15.133 -9.245 10.994 1.00 96.19 192 PHE A N 1
ATOM 1535 C CA . PHE A 1 192 ? 15.063 -10.675 10.684 1.00 96.19 192 PHE A CA 1
ATOM 1536 C C . PHE A 1 192 ? 15.948 -11.054 9.486 1.00 96.19 192 PHE A C 1
ATOM 1538 O O . PHE A 1 192 ? 16.117 -12.235 9.193 1.00 96.19 192 PHE A O 1
ATOM 1545 N N . GLY A 1 193 ? 16.581 -10.071 8.845 1.00 97.19 193 GLY A N 1
ATOM 1546 C CA . GLY A 1 193 ? 17.450 -10.263 7.694 1.00 97.19 193 GLY A CA 1
ATOM 1547 C C . GLY A 1 193 ? 16.689 -10.204 6.374 1.00 97.19 193 GLY A C 1
ATOM 1548 O O . GLY A 1 193 ? 15.656 -9.550 6.247 1.00 97.19 193 GLY A O 1
ATOM 1549 N N . TYR A 1 194 ? 17.239 -10.863 5.362 1.00 97.62 194 TYR A N 1
ATOM 1550 C CA . TYR A 1 194 ? 16.713 -10.827 4.004 1.00 97.62 194 TYR A CA 1
ATOM 1551 C C . TYR A 1 194 ? 16.696 -12.230 3.424 1.00 97.62 194 TYR A C 1
ATOM 1553 O O . TYR A 1 194 ? 17.607 -13.020 3.686 1.00 97.62 194 TYR A O 1
ATOM 1561 N N . THR A 1 195 ? 15.681 -12.504 2.617 1.00 97.25 195 THR A N 1
ATOM 1562 C CA . THR A 1 195 ? 15.539 -13.750 1.875 1.00 97.25 195 THR A CA 1
ATOM 1563 C C . THR A 1 195 ? 15.593 -13.424 0.390 1.00 97.25 195 THR A C 1
ATOM 1565 O O . THR A 1 195 ? 14.847 -12.572 -0.095 1.00 97.25 195 THR A O 1
ATOM 1568 N N . GLU A 1 196 ? 16.508 -14.079 -0.315 1.00 97.50 196 GLU A N 1
ATOM 1569 C CA . GLU A 1 196 ? 16.564 -14.063 -1.772 1.00 97.50 196 GLU A CA 1
ATOM 1570 C C . GLU A 1 196 ? 15.607 -15.132 -2.300 1.00 97.50 196 GLU A C 1
ATOM 1572 O O . GLU A 1 196 ? 15.610 -16.267 -1.819 1.00 97.50 196 GLU A O 1
ATOM 1577 N N . PHE A 1 197 ? 14.772 -14.750 -3.256 1.00 98.19 197 PHE A N 1
ATOM 1578 C CA . PHE A 1 197 ? 13.853 -15.644 -3.945 1.00 98.19 197 PHE A CA 1
ATOM 1579 C C . PHE A 1 197 ? 14.156 -15.611 -5.430 1.00 98.19 197 PHE A C 1
ATOM 1581 O O . PHE A 1 197 ? 14.385 -14.528 -5.955 1.00 98.19 197 PHE A O 1
ATOM 1588 N N . ASP A 1 198 ? 14.068 -16.760 -6.092 1.00 97.69 198 ASP A N 1
ATOM 1589 C CA . ASP A 1 198 ? 14.042 -16.867 -7.550 1.00 97.69 198 ASP A CA 1
ATOM 1590 C C . ASP A 1 198 ? 12.675 -17.419 -7.962 1.00 97.69 198 ASP A C 1
ATOM 1592 O O . ASP A 1 198 ? 12.304 -18.527 -7.565 1.00 97.69 198 ASP A O 1
ATOM 1596 N N . LEU A 1 199 ? 11.903 -16.630 -8.711 1.00 97.69 199 LEU A N 1
ATOM 1597 C CA . LEU A 1 199 ? 10.619 -17.073 -9.254 1.00 97.69 199 LEU A CA 1
ATOM 1598 C C . LEU A 1 199 ? 10.777 -17.904 -10.528 1.00 97.69 199 LEU A C 1
ATOM 1600 O O . LEU A 1 199 ? 9.832 -18.610 -10.875 1.00 97.69 199 LEU A O 1
ATOM 1604 N N . ALA A 1 200 ? 11.934 -17.844 -11.197 1.00 96.31 200 ALA A N 1
ATOM 1605 C CA . ALA A 1 200 ? 12.187 -18.521 -12.465 1.00 96.31 200 ALA A CA 1
ATOM 1606 C C . ALA A 1 200 ? 10.982 -18.405 -13.430 1.00 96.31 200 ALA A C 1
ATOM 1608 O O . ALA A 1 200 ? 10.428 -17.319 -13.604 1.00 96.31 200 ALA A O 1
ATOM 1609 N N . ASP A 1 201 ? 10.513 -19.525 -13.979 1.00 95.50 201 ASP A N 1
ATOM 1610 C CA . ASP A 1 201 ? 9.395 -19.607 -14.927 1.00 95.50 201 ASP A CA 1
ATOM 1611 C C . ASP A 1 201 ? 8.026 -19.219 -14.341 1.00 95.50 201 ASP A C 1
ATOM 1613 O O . ASP A 1 201 ? 7.046 -19.061 -15.072 1.00 95.50 201 ASP A O 1
ATOM 1617 N N . ALA A 1 202 ? 7.936 -19.052 -13.021 1.00 96.94 202 ALA A N 1
ATOM 1618 C CA . ALA A 1 202 ? 6.740 -18.566 -12.356 1.00 96.94 202 ALA A CA 1
ATOM 1619 C C . ALA A 1 202 ? 6.668 -17.034 -12.278 1.00 96.94 202 ALA A C 1
ATOM 1621 O O . ALA A 1 202 ? 5.658 -16.511 -11.802 1.00 96.94 202 ALA A O 1
ATOM 1622 N N . SER A 1 203 ? 7.706 -16.309 -12.701 1.00 97.81 203 SER A N 1
ATOM 1623 C CA . SER A 1 203 ? 7.725 -14.845 -12.741 1.00 97.81 203 SER A CA 1
ATOM 1624 C C . S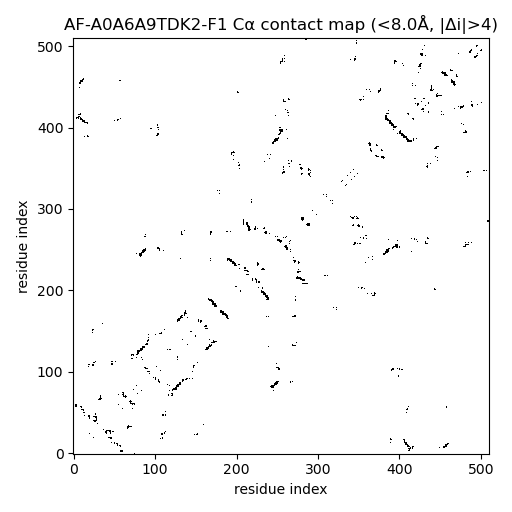ER A 1 203 ? 6.769 -14.294 -13.798 1.00 97.81 203 SER A C 1
ATOM 1626 O O . SER A 1 203 ? 6.590 -14.868 -14.868 1.00 97.81 203 SER A O 1
ATOM 1628 N N . GLU A 1 204 ? 6.180 -13.127 -13.536 1.00 96.81 204 GLU A N 1
ATOM 1629 C CA . GLU A 1 204 ? 5.475 -12.371 -14.572 1.00 96.81 204 GLU A CA 1
ATOM 1630 C C . GLU A 1 204 ? 6.431 -11.806 -15.637 1.00 96.81 204 GLU A C 1
ATOM 1632 O O . GLU A 1 204 ? 5.953 -11.289 -16.640 1.00 96.81 204 GLU A O 1
ATOM 1637 N N . PHE A 1 205 ? 7.753 -11.884 -15.465 1.00 94.94 205 PHE A N 1
ATOM 1638 C CA . PHE A 1 205 ? 8.743 -11.572 -16.502 1.00 94.94 205 PHE A CA 1
ATOM 1639 C C . PHE A 1 205 ? 9.111 -12.752 -17.397 1.00 94.94 205 PHE A C 1
ATOM 1641 O O . PHE A 1 205 ? 9.855 -12.541 -18.356 1.00 94.94 205 PHE A O 1
ATOM 1648 N N . GLU A 1 206 ? 8.581 -13.950 -17.143 1.00 92.56 206 GLU A N 1
ATOM 1649 C CA . GLU A 1 206 ? 8.841 -15.093 -18.015 1.00 92.56 206 GLU A CA 1
ATOM 1650 C C . GLU A 1 206 ? 8.423 -14.760 -19.461 1.00 92.56 206 GLU A C 1
ATOM 1652 O O . GLU A 1 206 ? 7.337 -14.220 -19.709 1.00 92.56 206 GLU A O 1
ATOM 1657 N N . ASP A 1 207 ? 9.318 -15.040 -20.414 1.00 85.19 207 ASP A N 1
ATOM 1658 C CA . ASP A 1 207 ? 9.205 -14.690 -21.839 1.00 85.19 207 ASP A CA 1
ATOM 1659 C C . ASP A 1 207 ? 9.065 -13.179 -22.149 1.00 85.19 207 ASP A C 1
ATOM 1661 O O . ASP A 1 207 ? 8.666 -12.800 -23.260 1.00 85.19 207 ASP A O 1
ATOM 1665 N N . HIS A 1 208 ? 9.380 -12.281 -21.207 1.00 90.81 208 HIS A N 1
ATOM 1666 C CA . HIS A 1 208 ? 9.355 -10.849 -21.488 1.00 90.81 208 HIS A CA 1
ATOM 1667 C C . HIS A 1 208 ? 10.454 -10.486 -22.509 1.00 90.81 208 HIS A C 1
ATOM 1669 O O . HIS A 1 208 ? 11.639 -10.686 -22.252 1.00 90.81 208 HIS A O 1
ATOM 1675 N N . PRO A 1 209 ? 10.105 -9.897 -23.667 1.00 85.81 209 PRO A N 1
ATOM 1676 C CA . PRO A 1 209 ? 11.040 -9.690 -24.782 1.00 85.81 209 PRO A CA 1
ATOM 1677 C C . PRO A 1 209 ? 12.176 -8.695 -24.494 1.00 85.81 209 PRO A C 1
ATOM 1679 O O . PRO A 1 209 ? 13.150 -8.656 -25.236 1.00 85.81 209 PRO A O 1
ATOM 1682 N N . GLY A 1 210 ? 12.047 -7.885 -23.441 1.00 85.06 210 GLY A N 1
ATOM 1683 C CA . GLY A 1 210 ? 13.063 -6.936 -22.977 1.00 85.06 210 GLY A CA 1
ATOM 1684 C C . GLY A 1 210 ? 14.095 -7.510 -22.003 1.00 85.06 210 GLY A C 1
ATOM 1685 O O . GLY A 1 210 ? 14.742 -6.745 -21.289 1.00 85.06 210 GLY A O 1
ATOM 1686 N N . GLU A 1 211 ? 14.182 -8.834 -21.888 1.00 88.50 211 GLU A N 1
ATOM 1687 C CA . GLU A 1 211 ? 15.124 -9.518 -21.004 1.00 88.50 211 GLU A CA 1
ATOM 1688 C C . GLU A 1 211 ? 16.579 -9.101 -21.275 1.00 88.50 211 GLU A C 1
ATOM 1690 O O . GLU A 1 211 ? 17.043 -9.108 -22.415 1.00 88.50 211 GLU A O 1
ATOM 1695 N N . GLY A 1 212 ? 17.313 -8.748 -20.217 1.00 87.06 212 GLY A N 1
ATOM 1696 C CA . GLY A 1 212 ? 18.695 -8.268 -20.311 1.00 87.06 212 GLY A CA 1
ATOM 1697 C C . GLY A 1 212 ? 18.846 -6.759 -20.544 1.00 87.06 212 GLY A C 1
ATOM 1698 O O . GLY A 1 212 ? 19.957 -6.250 -20.399 1.00 87.06 212 GLY A O 1
ATOM 1699 N N . ASP A 1 213 ? 17.747 -6.045 -20.810 1.00 89.44 213 ASP A N 1
ATOM 1700 C CA . ASP A 1 213 ? 17.721 -4.595 -21.046 1.00 89.44 213 ASP A CA 1
ATOM 1701 C C . ASP A 1 213 ? 16.888 -3.835 -19.991 1.00 89.44 213 ASP A C 1
ATOM 1703 O O . ASP A 1 213 ? 16.346 -2.755 -20.244 1.00 89.44 213 ASP A O 1
ATOM 1707 N N . TYR A 1 214 ? 16.764 -4.381 -18.779 1.00 91.00 214 TYR A N 1
ATOM 1708 C CA . TYR A 1 214 ? 16.047 -3.727 -17.686 1.00 91.00 214 TYR A CA 1
ATOM 1709 C C . TYR A 1 214 ? 16.855 -2.586 -17.068 1.00 91.00 214 TYR A C 1
ATOM 1711 O O . TYR A 1 214 ? 18.064 -2.682 -16.848 1.00 91.00 214 TYR A O 1
ATOM 1719 N N . TYR A 1 215 ? 16.155 -1.518 -16.697 1.00 87.94 215 TYR A N 1
ATOM 1720 C CA . TYR A 1 215 ? 16.686 -0.441 -15.875 1.00 87.94 215 TYR A CA 1
ATOM 1721 C C . TYR A 1 215 ? 16.148 -0.542 -14.445 1.00 87.94 215 TYR A C 1
ATOM 1723 O O . TYR A 1 215 ? 14.938 -0.647 -14.226 1.00 87.94 215 TYR A O 1
ATOM 1731 N N . GLY A 1 216 ? 17.060 -0.503 -13.472 1.00 86.88 216 GLY A N 1
ATOM 1732 C CA . GLY A 1 216 ? 16.766 -0.630 -12.046 1.00 86.88 216 GLY A CA 1
ATOM 1733 C C . GLY A 1 216 ? 16.568 0.711 -11.332 1.00 86.88 216 GLY A C 1
ATOM 1734 O O . GLY A 1 216 ? 16.068 1.686 -11.894 1.00 86.88 216 GLY A O 1
ATOM 1735 N N . ALA A 1 217 ? 16.958 0.756 -10.058 1.00 80.69 217 ALA A N 1
ATOM 1736 C CA . ALA A 1 217 ? 16.943 1.972 -9.239 1.00 80.69 217 ALA A CA 1
ATOM 1737 C C . ALA A 1 217 ? 18.289 2.724 -9.247 1.00 80.69 217 ALA A C 1
ATOM 1739 O O . ALA A 1 217 ? 18.367 3.844 -8.742 1.00 80.69 217 ALA A O 1
ATOM 1740 N N . ASP A 1 218 ? 19.338 2.115 -9.804 1.00 80.00 218 ASP A N 1
ATOM 1741 C CA . ASP A 1 218 ? 20.706 2.630 -9.855 1.00 80.00 218 ASP A CA 1
ATOM 1742 C C . ASP A 1 218 ? 21.227 2.720 -11.302 1.00 80.00 218 ASP A C 1
ATOM 1744 O O . ASP A 1 218 ? 20.656 2.149 -12.229 1.00 80.00 218 ASP A O 1
ATOM 1748 N N . TYR A 1 219 ? 22.344 3.423 -11.499 1.00 75.94 219 TYR A N 1
ATOM 1749 C CA . TYR A 1 219 ? 23.050 3.516 -12.778 1.00 75.94 219 TYR A CA 1
ATOM 1750 C C . TYR A 1 219 ? 23.690 2.195 -13.217 1.00 75.94 219 TYR A C 1
ATOM 1752 O O . TYR A 1 219 ? 23.983 2.039 -14.404 1.00 75.94 219 TYR A O 1
ATOM 1760 N N . ASP A 1 220 ? 23.944 1.280 -12.277 1.00 82.69 220 ASP A N 1
ATOM 1761 C CA . ASP A 1 220 ? 24.420 -0.071 -12.566 1.00 82.69 220 ASP A CA 1
ATOM 1762 C C . ASP A 1 220 ? 23.255 -0.963 -13.011 1.00 82.69 220 ASP A C 1
ATOM 1764 O O . ASP A 1 220 ? 22.572 -1.601 -12.203 1.00 82.69 220 ASP A O 1
ATOM 1768 N N . THR A 1 221 ? 23.032 -0.981 -14.323 1.00 86.31 221 THR A N 1
ATOM 1769 C CA . THR A 1 221 ? 22.034 -1.831 -14.975 1.00 86.31 221 THR A CA 1
ATOM 1770 C C . THR A 1 221 ? 22.475 -3.291 -15.055 1.00 86.31 221 THR A C 1
ATOM 1772 O O . THR A 1 221 ? 21.623 -4.163 -15.194 1.00 86.31 221 THR A O 1
ATOM 1775 N N . ASP A 1 222 ? 23.773 -3.598 -14.946 1.00 89.44 222 ASP A N 1
ATOM 1776 C CA . ASP A 1 222 ? 24.237 -4.990 -14.983 1.00 89.44 222 ASP A CA 1
ATOM 1777 C C . ASP A 1 222 ? 23.711 -5.738 -13.752 1.00 89.44 222 ASP A C 1
ATOM 1779 O O . ASP A 1 222 ? 23.331 -6.902 -13.846 1.00 89.44 222 ASP A O 1
ATOM 1783 N N . HIS A 1 223 ? 23.625 -5.060 -12.605 1.00 90.62 223 HIS A N 1
ATOM 1784 C CA . HIS A 1 223 ? 23.092 -5.636 -11.374 1.00 90.62 223 HIS A CA 1
ATOM 1785 C C . HIS A 1 223 ? 21.652 -6.151 -11.532 1.00 90.62 223 HIS A C 1
ATOM 1787 O O . HIS A 1 223 ? 21.420 -7.336 -11.305 1.00 90.62 223 HIS A O 1
ATOM 1793 N N . VAL A 1 224 ? 20.704 -5.316 -11.984 1.00 92.81 224 VAL A N 1
ATOM 1794 C CA . VAL A 1 224 ? 19.306 -5.755 -12.166 1.00 92.81 224 VAL A CA 1
ATOM 1795 C C . VAL A 1 224 ? 19.197 -6.864 -13.217 1.00 92.81 224 VAL A C 1
ATOM 1797 O O . VAL A 1 224 ? 18.487 -7.843 -13.012 1.00 92.81 224 VAL A O 1
ATOM 1800 N N . ASN A 1 225 ? 19.951 -6.776 -14.315 1.00 94.12 225 ASN A N 1
ATOM 1801 C CA . ASN A 1 225 ? 19.868 -7.770 -15.386 1.00 94.12 225 ASN A CA 1
ATOM 1802 C C . ASN A 1 225 ? 20.502 -9.112 -15.002 1.00 94.12 225 ASN A C 1
ATOM 1804 O O . ASN A 1 225 ? 19.999 -10.154 -15.411 1.00 94.12 225 ASN A O 1
ATOM 1808 N N . ASN A 1 226 ? 21.534 -9.130 -14.152 1.00 94.81 226 ASN A N 1
ATOM 1809 C CA . ASN A 1 226 ? 22.087 -10.378 -13.615 1.00 94.81 226 ASN A CA 1
ATOM 1810 C C . ASN A 1 226 ? 21.059 -11.179 -12.794 1.00 94.81 226 ASN A C 1
ATOM 1812 O O . ASN A 1 226 ? 21.163 -12.408 -12.752 1.00 94.81 226 ASN A O 1
ATOM 1816 N N . HIS A 1 227 ? 20.081 -10.494 -12.193 1.00 95.50 227 HIS A N 1
ATOM 1817 C CA . HIS A 1 227 ? 18.990 -11.081 -11.411 1.00 95.50 227 HIS A CA 1
ATOM 1818 C C . HIS A 1 227 ? 17.743 -11.419 -12.246 1.00 95.50 227 HIS A C 1
ATOM 1820 O O . HIS A 1 227 ? 16.929 -12.224 -11.809 1.00 95.50 227 HIS A O 1
ATOM 1826 N N . HIS A 1 228 ? 17.601 -10.848 -13.447 1.00 95.19 228 HIS A N 1
ATOM 1827 C CA . HIS A 1 228 ? 16.407 -10.975 -14.301 1.00 95.19 228 HIS A CA 1
ATOM 1828 C C . HIS A 1 228 ? 16.739 -11.451 -15.725 1.00 95.19 228 HIS A C 1
ATOM 1830 O O . HIS A 1 228 ? 16.197 -10.926 -16.692 1.00 95.19 228 HIS A O 1
ATOM 1836 N N . THR A 1 229 ? 17.688 -12.386 -15.871 1.00 93.44 229 THR A N 1
ATOM 1837 C CA . THR A 1 229 ? 18.112 -12.939 -17.177 1.00 93.44 229 THR A CA 1
ATOM 1838 C C . THR A 1 229 ? 18.493 -14.422 -17.090 1.00 93.44 229 THR A C 1
ATOM 1840 O O . THR A 1 229 ? 19.145 -14.885 -16.146 1.00 93.44 229 THR A O 1
ATOM 1843 N N . GLY A 1 230 ? 18.206 -15.166 -18.152 1.00 90.00 230 GLY A N 1
ATOM 1844 C CA . GLY A 1 230 ? 18.506 -16.574 -18.351 1.00 90.00 230 GLY A CA 1
ATOM 1845 C C . GLY A 1 230 ? 17.567 -17.486 -17.572 1.00 90.00 230 GLY A C 1
ATOM 1846 O O . GLY A 1 230 ? 18.051 -18.473 -17.015 1.00 90.00 230 GLY A O 1
ATOM 1847 N N . GLY A 1 231 ? 16.279 -17.134 -17.495 1.00 90.88 231 GLY A N 1
ATOM 1848 C CA . GLY A 1 231 ? 15.263 -17.863 -16.723 1.00 90.88 231 GLY A CA 1
ATOM 1849 C C . GLY A 1 231 ? 15.417 -17.733 -15.205 1.00 90.88 231 GLY A C 1
ATOM 1850 O O . GLY A 1 231 ? 14.986 -18.619 -14.475 1.00 90.88 231 GLY A O 1
ATOM 1851 N N . ARG A 1 232 ? 16.092 -16.674 -14.739 1.00 94.38 232 ARG A N 1
ATOM 1852 C CA . ARG A 1 232 ? 16.162 -16.282 -13.324 1.00 94.38 232 ARG A CA 1
ATOM 1853 C C . ARG A 1 232 ? 15.425 -14.970 -13.153 1.00 94.38 232 ARG A C 1
ATOM 1855 O O . ARG A 1 232 ? 15.641 -14.065 -13.959 1.00 94.38 232 ARG A O 1
ATOM 1862 N N . HIS A 1 233 ? 14.626 -14.885 -12.100 1.00 97.06 233 HIS A N 1
ATOM 1863 C CA . HIS A 1 233 ? 13.873 -13.698 -11.722 1.00 97.06 233 HIS A CA 1
ATOM 1864 C C . HIS A 1 233 ? 13.947 -13.531 -10.210 1.00 97.06 233 HIS A C 1
ATOM 1866 O O . HIS A 1 233 ? 13.086 -13.991 -9.453 1.00 97.06 233 HIS A O 1
ATOM 1872 N N . GLU A 1 234 ? 15.043 -12.906 -9.788 1.00 97.62 234 GLU A N 1
ATOM 1873 C CA . GLU A 1 234 ? 15.481 -12.864 -8.403 1.00 97.62 234 GLU A CA 1
ATOM 1874 C C . GLU A 1 234 ? 15.077 -11.561 -7.702 1.00 97.62 234 GLU A C 1
ATOM 1876 O O . GLU A 1 234 ? 15.191 -10.458 -8.246 1.00 97.62 234 GLU A O 1
ATOM 1881 N N . TYR A 1 235 ? 14.640 -11.683 -6.449 1.00 98.06 235 TYR A N 1
ATOM 1882 C CA . TYR A 1 235 ? 14.245 -10.563 -5.596 1.00 98.06 235 TYR A CA 1
ATOM 1883 C C . TYR A 1 235 ? 14.801 -10.739 -4.185 1.00 98.06 235 TYR A C 1
ATOM 1885 O O . TYR A 1 235 ? 14.772 -11.837 -3.628 1.00 98.06 235 TYR A O 1
ATOM 1893 N N . LEU A 1 236 ? 15.241 -9.639 -3.569 1.00 97.56 236 LEU A N 1
ATOM 1894 C CA . LEU A 1 236 ? 15.737 -9.630 -2.196 1.00 97.56 236 LEU A CA 1
ATOM 1895 C C . LEU A 1 236 ? 14.692 -9.022 -1.257 1.00 97.56 236 LEU A C 1
ATOM 1897 O O . LEU A 1 236 ? 14.541 -7.801 -1.176 1.00 97.56 236 LEU A O 1
ATOM 1901 N N . ILE A 1 237 ? 13.980 -9.865 -0.516 1.00 98.25 237 ILE A N 1
ATOM 1902 C CA . ILE A 1 237 ? 12.835 -9.457 0.303 1.00 98.25 237 ILE A CA 1
ATOM 1903 C C . ILE A 1 237 ? 13.217 -9.378 1.781 1.00 98.25 237 ILE A C 1
ATOM 1905 O O . ILE A 1 237 ? 13.922 -10.237 2.307 1.00 98.25 237 ILE A O 1
ATOM 1909 N N . ALA A 1 238 ? 12.745 -8.338 2.466 1.00 98.12 238 ALA A N 1
ATOM 1910 C CA . ALA A 1 238 ? 12.923 -8.178 3.902 1.00 98.12 238 ALA A CA 1
ATOM 1911 C C . ALA A 1 238 ? 12.165 -9.266 4.675 1.00 98.12 238 ALA A C 1
ATOM 1913 O O . ALA A 1 238 ? 10.951 -9.440 4.515 1.00 98.12 238 ALA A O 1
ATOM 1914 N N . ALA A 1 239 ? 12.879 -9.986 5.540 1.00 97.62 239 ALA A N 1
ATOM 1915 C CA . ALA A 1 239 ? 12.330 -11.138 6.237 1.00 97.62 239 ALA A CA 1
ATOM 1916 C C . ALA A 1 239 ? 11.212 -10.753 7.217 1.00 97.62 239 ALA A C 1
ATOM 1918 O O . ALA A 1 239 ? 10.316 -11.568 7.409 1.00 97.62 239 ALA A O 1
ATOM 1919 N N . THR A 1 240 ? 11.163 -9.517 7.747 1.00 98.25 240 THR A N 1
ATOM 1920 C CA . THR A 1 240 ? 10.007 -9.023 8.531 1.00 98.25 240 THR A CA 1
ATOM 1921 C C . THR A 1 240 ? 8.670 -9.269 7.827 1.00 98.25 240 THR A C 1
ATOM 1923 O O . THR A 1 240 ? 7.711 -9.672 8.481 1.00 98.25 240 THR A O 1
ATOM 1926 N N . ALA A 1 241 ? 8.585 -9.054 6.509 1.00 97.50 241 ALA A N 1
ATOM 1927 C CA . ALA A 1 241 ? 7.342 -9.250 5.759 1.00 97.50 241 ALA A CA 1
ATOM 1928 C C . ALA A 1 241 ? 7.013 -10.740 5.538 1.00 97.50 241 ALA A C 1
ATOM 1930 O O . ALA A 1 241 ? 5.848 -11.133 5.574 1.00 97.50 241 ALA A O 1
ATOM 1931 N N . ILE A 1 242 ? 8.036 -11.575 5.334 1.00 97.81 242 ILE A N 1
ATOM 1932 C CA . ILE A 1 242 ? 7.881 -13.012 5.062 1.00 97.81 242 ILE A CA 1
ATOM 1933 C C . ILE A 1 242 ? 7.586 -13.806 6.342 1.00 97.81 242 ILE A C 1
ATOM 1935 O O . ILE A 1 242 ? 6.768 -14.724 6.320 1.00 97.81 242 ILE A O 1
ATOM 1939 N N . GLU A 1 243 ? 8.207 -13.427 7.456 1.00 96.81 243 GLU A N 1
ATOM 1940 C CA . GLU A 1 243 ? 8.018 -14.005 8.792 1.00 96.81 243 GLU A CA 1
ATOM 1941 C C . GLU A 1 243 ? 6.667 -13.645 9.431 1.00 96.81 243 GLU A C 1
ATOM 1943 O O . GLU A 1 243 ? 6.290 -14.253 10.426 1.00 96.81 243 GLU A O 1
ATOM 1948 N N . ALA A 1 244 ? 5.960 -12.630 8.930 1.00 98.06 244 ALA A N 1
ATOM 1949 C CA . ALA A 1 244 ? 4.673 -12.224 9.488 1.00 98.06 244 ALA A CA 1
ATOM 1950 C C . ALA A 1 244 ? 3.593 -13.284 9.232 1.00 98.06 244 ALA A C 1
ATOM 1952 O O . ALA A 1 244 ? 3.474 -13.784 8.112 1.00 98.06 244 ALA A O 1
ATOM 1953 N N . ASP A 1 245 ? 2.749 -13.568 10.218 1.00 98.25 245 ASP A N 1
ATOM 1954 C CA . ASP A 1 245 ? 1.583 -14.440 10.038 1.00 98.25 245 ASP A CA 1
ATOM 1955 C C . ASP A 1 245 ? 0.458 -13.710 9.294 1.00 98.25 245 ASP A C 1
ATOM 1957 O O . ASP A 1 245 ? -0.264 -14.302 8.484 1.00 98.25 245 ASP A O 1
ATOM 1961 N N . VAL A 1 246 ? 0.361 -12.396 9.531 1.00 98.62 246 VAL A N 1
ATOM 1962 C CA . VAL A 1 246 ? -0.584 -11.484 8.884 1.00 98.62 246 VAL A CA 1
ATOM 1963 C C . VAL A 1 246 ? 0.141 -10.226 8.423 1.00 98.62 246 VAL A C 1
ATOM 1965 O O . VAL A 1 246 ? 0.827 -9.556 9.198 1.00 98.62 246 VAL A O 1
ATOM 1968 N N . VAL A 1 247 ? -0.087 -9.842 7.169 1.00 98.81 247 VAL A N 1
ATOM 1969 C CA . VAL A 1 247 ? 0.290 -8.519 6.660 1.00 98.81 247 VAL A CA 1
ATOM 1970 C C . VAL A 1 247 ? -0.966 -7.688 6.467 1.00 98.81 247 VAL A C 1
ATOM 1972 O O . VAL A 1 247 ? -1.885 -8.079 5.756 1.00 98.81 247 VAL A O 1
ATOM 1975 N N . PHE A 1 248 ? -1.007 -6.511 7.079 1.00 98.75 248 PHE A N 1
ATOM 1976 C CA . PHE A 1 248 ? -2.099 -5.559 6.936 1.00 98.75 248 PHE A CA 1
ATOM 1977 C C . PHE A 1 248 ? -1.577 -4.317 6.209 1.00 98.75 248 PHE A C 1
ATOM 1979 O O . PHE A 1 248 ? -0.947 -3.432 6.791 1.00 98.75 248 PHE A O 1
ATOM 1986 N N . SER A 1 249 ? -1.807 -4.253 4.901 1.00 98.75 249 SER A N 1
ATOM 1987 C CA . SER A 1 249 ? -1.415 -3.113 4.076 1.00 98.75 249 SER A CA 1
ATOM 1988 C C . SER A 1 249 ? -2.313 -1.910 4.319 1.00 98.75 249 SER A C 1
ATOM 1990 O O . SER A 1 249 ? -3.537 -2.015 4.346 1.00 98.75 249 SER A O 1
ATOM 1992 N N . LEU A 1 250 ? -1.683 -0.749 4.463 1.00 98.88 250 LEU A N 1
ATOM 1993 C CA . LEU A 1 250 ? -2.344 0.536 4.639 1.00 98.88 250 LEU A CA 1
ATOM 1994 C C . LEU A 1 250 ? -1.905 1.476 3.511 1.00 98.88 250 LEU A C 1
ATOM 1996 O O . LEU A 1 250 ? -1.173 2.432 3.782 1.00 98.88 250 LEU A O 1
ATOM 2000 N N . PRO A 1 251 ? -2.230 1.187 2.237 1.00 98.56 251 PRO A N 1
ATOM 2001 C CA . PRO A 1 251 ? -1.762 2.004 1.126 1.00 98.56 251 PRO A CA 1
ATOM 2002 C C . PRO A 1 251 ? -2.439 3.379 1.122 1.00 98.56 251 PRO A C 1
ATOM 2004 O O . PRO A 1 251 ? -3.412 3.623 1.836 1.00 98.56 251 PRO A O 1
ATOM 2007 N N . LYS A 1 252 ? -1.943 4.276 0.269 1.00 98.44 252 LYS A N 1
ATOM 2008 C CA . LYS A 1 252 ? -2.579 5.564 -0.022 1.00 98.44 252 LYS A CA 1
ATOM 2009 C C . LYS A 1 252 ? -3.222 5.525 -1.413 1.00 98.44 252 LYS A C 1
ATOM 2011 O O . LYS A 1 252 ? -2.575 5.081 -2.366 1.00 98.44 252 LYS A O 1
ATOM 2016 N N . ALA A 1 253 ? -4.444 6.046 -1.543 1.00 98.31 253 ALA A N 1
ATOM 2017 C CA . ALA A 1 253 ? -5.094 6.257 -2.836 1.00 98.31 253 ALA A CA 1
ATOM 2018 C C . ALA A 1 253 ? -4.357 7.349 -3.623 1.00 98.31 253 ALA A C 1
ATOM 2020 O O . ALA A 1 253 ? -4.471 8.537 -3.309 1.00 98.31 253 ALA A O 1
ATOM 2021 N N . LYS A 1 254 ? -3.548 6.948 -4.612 1.00 97.12 254 LYS A N 1
ATOM 2022 C CA . LYS A 1 254 ? -2.776 7.879 -5.443 1.00 97.12 254 LYS A CA 1
ATOM 2023 C C . LYS A 1 254 ? -2.612 7.401 -6.872 1.00 97.12 254 LYS A C 1
ATOM 2025 O O . LYS A 1 254 ? -2.410 6.205 -7.091 1.00 97.12 254 LYS A O 1
ATOM 2030 N N . THR A 1 255 ? -2.561 8.338 -7.809 1.00 97.25 255 THR A N 1
ATOM 2031 C CA . THR A 1 255 ? -2.096 8.078 -9.176 1.00 97.25 255 THR A CA 1
ATOM 2032 C C . THR A 1 255 ? -0.582 7.852 -9.200 1.00 97.25 255 THR A C 1
ATOM 2034 O O . THR A 1 255 ? 0.154 8.221 -8.276 1.00 97.25 255 THR A O 1
ATOM 2037 N N . HIS A 1 256 ? -0.097 7.175 -10.238 1.00 95.94 256 HIS A N 1
ATOM 2038 C CA . HIS A 1 256 ? 1.304 6.799 -10.365 1.00 95.94 256 HIS A CA 1
ATOM 2039 C C . HIS A 1 256 ? 1.786 6.897 -11.807 1.00 95.94 256 HIS A C 1
ATOM 2041 O O . HIS A 1 256 ? 1.300 6.192 -12.686 1.00 95.94 256 HIS A O 1
ATOM 2047 N N . LYS A 1 257 ? 2.844 7.679 -12.023 1.00 92.88 257 LYS A N 1
ATOM 2048 C CA . LYS A 1 257 ? 3.423 7.908 -13.350 1.00 92.88 257 LYS A CA 1
ATOM 2049 C C . LYS A 1 257 ? 3.803 6.651 -14.147 1.00 92.88 257 LYS A C 1
ATOM 2051 O O . LYS A 1 257 ? 3.684 6.683 -15.361 1.00 92.88 257 LYS A O 1
ATOM 2056 N N . LYS A 1 258 ? 4.215 5.551 -13.498 1.00 91.62 258 LYS A N 1
ATOM 2057 C CA . LYS A 1 258 ? 4.590 4.285 -14.176 1.00 91.62 258 LYS A CA 1
ATOM 2058 C C . LYS A 1 258 ? 3.558 3.157 -14.125 1.00 91.62 258 LYS A C 1
ATOM 2060 O O . LYS A 1 258 ? 3.647 2.225 -14.899 1.00 91.62 258 LYS A O 1
ATOM 2065 N N . ALA A 1 259 ? 2.647 3.187 -13.155 1.00 94.19 259 ALA A N 1
ATOM 2066 C CA . ALA A 1 259 ? 1.807 2.026 -12.820 1.00 94.19 259 ALA A CA 1
ATOM 2067 C C . ALA A 1 259 ? 0.308 2.351 -12.909 1.00 94.19 259 ALA A C 1
ATOM 2069 O O . ALA A 1 259 ? -0.525 1.529 -12.542 1.00 94.19 259 ALA A O 1
ATOM 2070 N N . GLY A 1 260 ? -0.032 3.581 -13.309 1.00 96.31 260 GLY A N 1
ATOM 2071 C CA . GLY A 1 260 ? -1.377 4.143 -13.255 1.00 96.31 260 GLY A CA 1
ATOM 2072 C C . GLY A 1 260 ? -1.771 4.546 -11.834 1.00 96.31 260 GLY A C 1
ATOM 2073 O O . GLY A 1 260 ? -2.082 5.710 -11.580 1.00 96.31 260 GLY A O 1
ATOM 2074 N N . VAL A 1 261 ? -1.657 3.619 -10.878 1.00 97.88 261 VAL A N 1
ATOM 2075 C CA . VAL A 1 261 ? -2.053 3.794 -9.470 1.00 97.88 261 VAL A CA 1
ATOM 2076 C C . VAL A 1 261 ? -0.992 3.276 -8.486 1.00 97.88 261 VAL A C 1
ATOM 2078 O O . VAL A 1 261 ? -0.081 2.539 -8.856 1.00 97.88 261 VAL A O 1
ATOM 2081 N N . THR A 1 262 ? -1.065 3.718 -7.224 1.00 93.94 262 THR A N 1
ATOM 2082 C CA . THR A 1 262 ? -0.203 3.238 -6.125 1.00 93.94 262 THR A CA 1
ATOM 2083 C C . THR A 1 262 ? -0.867 2.071 -5.389 1.00 93.94 262 THR A C 1
ATOM 2085 O O . THR A 1 262 ? -0.521 0.934 -5.658 1.00 93.94 262 THR A O 1
ATOM 2088 N N . LEU A 1 263 ? -1.845 2.325 -4.513 1.00 98.44 263 LEU A N 1
ATOM 2089 C CA . LEU A 1 263 ? -2.682 1.289 -3.875 1.00 98.44 263 LEU A CA 1
ATOM 2090 C C . LEU A 1 263 ? -1.886 0.118 -3.247 1.00 98.44 263 LEU A C 1
ATOM 2092 O O . LEU A 1 263 ? -0.710 0.295 -2.932 1.00 98.44 263 LEU A O 1
ATOM 2096 N N . SER A 1 264 ? -2.513 -1.021 -2.936 1.00 98.25 264 SER A N 1
ATOM 2097 C CA . SER A 1 264 ? -1.893 -2.107 -2.157 1.00 98.25 264 SER A CA 1
ATOM 2098 C C . SER A 1 264 ? -0.922 -2.966 -2.955 1.00 98.25 264 SER A C 1
ATOM 2100 O O . SER A 1 264 ? 0.153 -3.276 -2.439 1.00 98.25 264 SER A O 1
ATOM 2102 N N . LEU A 1 265 ? -1.239 -3.318 -4.203 1.00 98.56 265 LEU A N 1
ATOM 2103 C CA . LEU A 1 265 ? -0.397 -4.201 -5.014 1.00 98.56 265 LEU A CA 1
ATOM 2104 C C . LEU A 1 265 ? 0.994 -3.585 -5.228 1.00 98.56 265 LEU A C 1
ATOM 2106 O O . LEU A 1 265 ? 2.007 -4.247 -5.001 1.00 98.56 265 LEU A O 1
ATOM 2110 N N . LYS A 1 266 ? 1.075 -2.289 -5.570 1.00 97.75 266 LYS A N 1
ATOM 2111 C CA . LYS A 1 266 ? 2.366 -1.592 -5.721 1.00 97.75 266 LYS A CA 1
ATOM 2112 C C . LYS A 1 266 ? 2.982 -1.177 -4.380 1.00 97.75 266 LYS A C 1
ATOM 2114 O O . LYS A 1 266 ? 4.190 -0.938 -4.319 1.00 97.75 266 LYS A O 1
ATOM 2119 N N . ASN A 1 267 ? 2.217 -1.115 -3.284 1.00 96.50 267 ASN A N 1
ATOM 2120 C CA . ASN A 1 267 ? 2.765 -0.844 -1.945 1.00 96.50 267 ASN A CA 1
ATOM 2121 C C . ASN A 1 267 ? 3.799 -1.900 -1.506 1.00 96.50 267 ASN A C 1
ATOM 2123 O O . ASN A 1 267 ? 4.659 -1.609 -0.668 1.00 96.50 267 ASN A O 1
ATOM 2127 N N . LEU A 1 268 ? 3.768 -3.099 -2.101 1.00 97.62 268 LEU A N 1
ATOM 2128 C CA . LEU A 1 268 ? 4.755 -4.147 -1.845 1.00 97.62 268 LEU A CA 1
ATOM 2129 C C . LEU A 1 268 ? 6.136 -3.874 -2.439 1.00 97.62 268 LEU A C 1
ATOM 2131 O O . LEU A 1 268 ? 7.099 -4.467 -1.981 1.00 97.62 268 LEU A O 1
ATOM 2135 N N . VAL A 1 269 ? 6.317 -2.876 -3.308 1.00 97.38 269 VAL A N 1
ATOM 2136 C CA . VAL A 1 269 ? 7.673 -2.360 -3.606 1.00 97.38 269 VAL A CA 1
ATOM 2137 C C . VAL A 1 269 ? 8.423 -1.989 -2.312 1.00 97.38 269 VAL A C 1
ATOM 2139 O O . VAL A 1 269 ? 9.654 -2.039 -2.242 1.00 97.38 269 VAL A O 1
ATOM 2142 N N . GLY A 1 270 ? 7.681 -1.634 -1.261 1.00 96.94 270 GLY A N 1
ATOM 2143 C CA . GLY A 1 270 ? 8.190 -1.341 0.071 1.00 96.94 270 GLY A CA 1
ATOM 2144 C C . GLY A 1 270 ? 8.568 -2.546 0.939 1.00 96.94 270 GLY A C 1
ATOM 2145 O O . GLY A 1 270 ? 8.859 -2.324 2.102 1.00 96.94 270 GLY A O 1
ATOM 2146 N N . ILE A 1 271 ? 8.562 -3.794 0.455 1.00 97.50 271 ILE A N 1
ATOM 2147 C CA . ILE A 1 271 ? 9.102 -4.949 1.219 1.00 97.50 271 ILE A CA 1
ATOM 2148 C C . ILE A 1 271 ? 10.503 -5.366 0.759 1.00 97.50 271 ILE A C 1
ATOM 2150 O O . ILE A 1 271 ? 11.130 -6.239 1.351 1.00 97.50 271 ILE A O 1
ATOM 2154 N N . ASN A 1 272 ? 10.989 -4.764 -0.320 1.00 96.25 272 ASN A N 1
ATOM 2155 C CA . ASN A 1 272 ? 12.233 -5.156 -0.954 1.00 96.25 272 ASN A CA 1
ATOM 2156 C C . ASN A 1 272 ? 13.446 -4.493 -0.271 1.00 96.25 272 ASN A C 1
ATOM 2158 O O . ASN A 1 272 ? 13.450 -3.284 -0.025 1.00 96.25 272 ASN A O 1
ATOM 2162 N N . GLY A 1 273 ? 14.476 -5.291 0.010 1.00 92.38 273 GLY A N 1
ATOM 2163 C CA . GLY A 1 273 ? 15.674 -4.900 0.751 1.00 92.38 273 GLY A CA 1
ATOM 2164 C C . GLY A 1 273 ? 16.724 -4.149 -0.068 1.00 92.38 273 GLY A C 1
ATOM 2165 O O . GLY A 1 273 ? 17.489 -3.372 0.506 1.00 92.38 273 GLY A O 1
ATOM 2166 N N . ASP A 1 274 ? 16.755 -4.352 -1.387 1.00 90.88 274 ASP A N 1
ATOM 2167 C CA . ASP A 1 274 ? 17.647 -3.649 -2.320 1.00 90.88 274 ASP A CA 1
ATOM 2168 C C . ASP A 1 274 ? 16.901 -3.245 -3.594 1.00 90.88 274 ASP A C 1
ATOM 2170 O O . ASP A 1 274 ? 16.593 -4.071 -4.454 1.00 90.88 274 ASP A O 1
ATOM 2174 N N . LYS A 1 275 ? 16.595 -1.952 -3.721 1.00 88.69 275 LYS A N 1
ATOM 2175 C CA . LYS A 1 275 ? 15.766 -1.419 -4.811 1.00 88.69 275 LYS A CA 1
ATOM 2176 C C . LYS A 1 275 ? 16.360 -1.666 -6.201 1.00 88.69 275 LYS A C 1
ATOM 2178 O O . LYS A 1 275 ? 15.602 -1.580 -7.164 1.00 88.69 275 LYS A O 1
ATOM 2183 N N . ASN A 1 276 ? 17.653 -1.981 -6.328 1.00 88.62 276 ASN A N 1
ATOM 2184 C CA . ASN A 1 276 ? 18.243 -2.288 -7.626 1.00 88.62 276 ASN A CA 1
ATOM 2185 C C . ASN A 1 276 ? 17.974 -3.728 -8.108 1.00 88.62 276 ASN A C 1
ATOM 2187 O O . ASN A 1 276 ? 18.252 -4.026 -9.262 1.00 88.62 276 ASN A O 1
ATOM 2191 N N . TYR A 1 277 ? 17.340 -4.580 -7.292 1.00 93.62 277 TYR A N 1
ATOM 2192 C CA . TYR A 1 277 ? 16.745 -5.849 -7.746 1.00 93.62 277 TYR A CA 1
ATOM 2193 C C . TYR A 1 277 ? 15.470 -5.646 -8.572 1.00 93.62 277 TYR A C 1
ATOM 2195 O O . TYR A 1 277 ? 14.951 -6.604 -9.131 1.00 93.62 277 TYR A O 1
ATOM 2203 N N . LEU A 1 278 ? 14.909 -4.433 -8.607 1.00 94.94 278 LEU A N 1
ATOM 2204 C CA . LEU A 1 278 ? 13.584 -4.185 -9.169 1.00 94.94 278 LEU A CA 1
ATOM 2205 C C . LEU A 1 278 ? 13.690 -3.598 -10.584 1.00 94.94 278 LEU A C 1
ATOM 2207 O O . LEU A 1 278 ? 14.150 -2.458 -10.722 1.00 94.94 278 LEU A O 1
ATOM 2211 N N . PRO A 1 279 ? 13.209 -4.298 -11.627 1.00 94.38 279 PRO A N 1
ATOM 2212 C CA . PRO A 1 279 ? 13.034 -3.709 -12.949 1.00 94.38 279 PRO A CA 1
ATOM 2213 C C . PRO A 1 279 ? 11.987 -2.586 -12.913 1.00 94.38 279 PRO A C 1
ATOM 2215 O O . PRO A 1 279 ? 10.886 -2.759 -12.387 1.00 94.38 279 PRO A O 1
ATOM 2218 N N . HIS A 1 280 ? 12.324 -1.419 -13.463 1.00 89.81 280 HIS A N 1
ATOM 2219 C CA . HIS A 1 280 ? 11.468 -0.228 -13.449 1.00 89.81 280 HIS A CA 1
ATOM 2220 C C . HIS A 1 280 ? 11.026 0.249 -14.837 1.00 89.81 280 HIS A C 1
ATOM 2222 O O . HIS A 1 280 ? 10.061 1.015 -14.920 1.00 89.81 280 HIS A O 1
ATOM 2228 N N . HIS A 1 281 ? 11.762 -0.109 -15.884 1.00 87.06 281 HIS A N 1
ATOM 2229 C CA . HIS A 1 281 ? 11.442 0.048 -17.308 1.00 87.06 281 HIS A CA 1
ATOM 2230 C C . HIS A 1 281 ? 12.482 -0.742 -18.124 1.00 87.06 281 HIS A C 1
ATOM 2232 O O . HIS A 1 281 ? 13.504 -1.159 -17.575 1.00 87.06 281 HIS A O 1
ATOM 2238 N N . THR A 1 282 ? 12.231 -0.937 -19.410 1.00 85.44 282 THR A N 1
ATOM 2239 C CA . THR A 1 282 ? 13.092 -1.624 -20.375 1.00 85.44 282 THR A CA 1
ATOM 2240 C C . THR A 1 282 ? 13.641 -0.616 -21.383 1.00 85.44 282 THR A C 1
ATOM 2242 O O . THR A 1 282 ? 12.891 0.167 -21.971 1.00 85.44 282 THR A O 1
ATOM 2245 N N . GLU A 1 283 ? 14.955 -0.653 -21.605 1.00 84.06 283 GLU A N 1
ATOM 2246 C CA . GLU A 1 283 ? 15.697 0.213 -22.533 1.00 84.06 283 GLU A CA 1
ATOM 2247 C C . GLU A 1 283 ? 16.266 -0.577 -23.733 1.00 84.06 283 GLU A C 1
ATOM 2249 O O . GLU A 1 283 ? 17.376 -0.308 -24.190 1.00 84.06 283 GLU A O 1
ATOM 2254 N N . GLY A 1 284 ? 15.522 -1.565 -24.240 1.00 72.81 284 GLY A N 1
ATOM 2255 C CA . GLY A 1 284 ? 15.958 -2.441 -25.331 1.00 72.81 284 GLY A CA 1
ATOM 2256 C C . GLY A 1 284 ? 15.788 -1.831 -26.726 1.00 72.81 284 GLY A C 1
ATOM 2257 O O . GLY A 1 284 ? 15.066 -0.849 -26.920 1.00 72.81 284 GLY A O 1
ATOM 2258 N N . GLU A 1 285 ? 16.461 -2.423 -27.721 1.00 62.78 285 GLU A N 1
ATOM 2259 C CA . GLU A 1 285 ? 16.310 -2.045 -29.139 1.00 62.78 285 GLU A CA 1
ATOM 2260 C C . GLU A 1 285 ? 15.025 -2.613 -29.765 1.00 62.78 285 GLU A C 1
ATOM 2262 O O . GLU A 1 285 ? 14.402 -1.938 -30.581 1.00 62.78 285 GLU A O 1
ATOM 2267 N N . GLU A 1 286 ? 14.638 -3.842 -29.399 1.00 59.47 286 GLU A N 1
ATOM 2268 C CA . GLU A 1 286 ? 13.432 -4.512 -29.920 1.00 59.47 286 GLU A CA 1
ATOM 2269 C C . GLU A 1 286 ? 12.174 -4.185 -29.107 1.00 59.47 286 GLU A C 1
ATOM 2271 O O . GLU A 1 286 ? 11.076 -4.147 -29.660 1.00 59.47 286 GLU A O 1
ATOM 2276 N N . VAL A 1 287 ? 12.332 -3.945 -27.801 1.00 68.06 287 VAL A N 1
ATOM 2277 C CA . VAL A 1 287 ? 11.262 -3.541 -26.886 1.00 68.06 287 VAL A CA 1
ATOM 2278 C C . VAL A 1 287 ? 11.777 -2.430 -25.991 1.00 68.06 287 VAL A C 1
ATOM 2280 O O . VAL A 1 287 ? 12.766 -2.592 -25.281 1.00 68.06 287 VAL A O 1
ATOM 2283 N N . ASN A 1 288 ? 11.084 -1.297 -26.024 1.00 75.62 288 ASN A N 1
ATOM 2284 C CA . ASN A 1 288 ? 11.435 -0.115 -25.259 1.00 75.62 288 ASN A CA 1
ATOM 2285 C C . ASN A 1 288 ? 10.165 0.478 -24.657 1.00 75.62 288 ASN A C 1
ATOM 2287 O O . ASN A 1 288 ? 9.306 0.976 -25.383 1.00 75.62 288 ASN A O 1
ATOM 2291 N N . ASP A 1 289 ? 10.050 0.422 -23.334 1.00 79.19 289 ASP A N 1
ATOM 2292 C CA . ASP A 1 289 ? 8.935 1.044 -22.624 1.00 79.19 289 ASP A CA 1
ATOM 2293 C C . ASP A 1 289 ? 9.360 2.336 -21.903 1.00 79.19 289 ASP A C 1
ATOM 2295 O O . ASP A 1 289 ? 8.586 2.908 -21.134 1.00 79.19 289 ASP A O 1
ATOM 2299 N N . GLU A 1 290 ? 10.557 2.860 -22.198 1.00 77.19 290 GLU A N 1
ATOM 2300 C CA . GLU A 1 290 ? 11.075 4.117 -21.654 1.00 77.19 290 GLU A CA 1
ATOM 2301 C C . GLU A 1 290 ? 10.230 5.324 -22.104 1.00 77.19 290 GLU A C 1
ATOM 2303 O O . GLU A 1 290 ? 10.019 6.254 -21.311 1.00 77.19 290 GLU A O 1
ATOM 2308 N N . HIS A 1 291 ? 9.751 5.315 -23.357 1.00 72.75 291 HIS A N 1
ATOM 2309 C CA . HIS A 1 291 ? 9.051 6.428 -24.010 1.00 72.75 291 HIS A CA 1
ATOM 2310 C C . HIS A 1 291 ? 8.112 5.955 -25.155 1.00 72.75 291 HIS A C 1
ATOM 2312 O O . HIS A 1 291 ? 8.489 5.042 -25.882 1.00 72.75 291 HIS A O 1
ATOM 2318 N N . PRO A 1 292 ? 6.951 6.610 -25.400 1.00 65.94 292 PRO A N 1
ATOM 2319 C CA . PRO A 1 292 ? 5.997 6.256 -26.467 1.00 65.94 292 PRO A CA 1
ATOM 2320 C C . PRO A 1 292 ? 6.516 6.355 -27.911 1.00 65.94 292 PRO A C 1
ATOM 2322 O O . PRO A 1 292 ? 6.222 5.484 -28.719 1.00 65.94 292 PRO A O 1
ATOM 2325 N N . ASP A 1 293 ? 7.250 7.417 -28.266 1.00 65.00 293 ASP A N 1
ATOM 2326 C CA . ASP A 1 293 ? 7.881 7.567 -29.593 1.00 65.00 293 ASP A CA 1
ATOM 2327 C C . ASP A 1 293 ? 9.186 8.399 -29.518 1.00 65.00 293 ASP A C 1
ATOM 2329 O O . ASP A 1 293 ? 9.123 9.606 -29.256 1.00 65.00 293 ASP A O 1
ATOM 2333 N N . PRO A 1 294 ? 10.389 7.806 -29.659 1.00 59.25 294 PRO A N 1
ATOM 2334 C CA . PRO A 1 294 ? 11.643 8.541 -29.515 1.00 59.25 294 PRO A CA 1
ATOM 2335 C C . PRO A 1 294 ? 11.946 9.397 -30.760 1.00 59.25 294 PRO A C 1
ATOM 2337 O O . PRO A 1 294 ? 12.491 8.910 -31.760 1.00 59.25 294 PRO A O 1
ATOM 2340 N N . ASP A 1 295 ? 11.666 10.703 -30.671 1.00 63.56 295 ASP A N 1
ATOM 2341 C CA . ASP A 1 295 ? 12.136 11.718 -31.630 1.00 63.56 295 ASP A CA 1
ATOM 2342 C C . ASP A 1 295 ? 13.682 11.677 -31.761 1.00 63.56 295 ASP A C 1
ATOM 2344 O O . ASP A 1 295 ? 14.376 11.315 -30.807 1.00 63.56 295 ASP A O 1
ATOM 2348 N N . PRO A 1 296 ? 14.291 12.036 -32.912 1.00 64.12 296 PRO A N 1
ATOM 2349 C CA . PRO A 1 296 ? 15.742 12.134 -33.100 1.00 64.12 296 PRO A CA 1
ATOM 2350 C C . PRO A 1 296 ? 16.541 12.773 -31.956 1.00 64.12 296 PRO A C 1
ATOM 2352 O O . PRO A 1 296 ? 17.685 12.377 -31.736 1.00 64.12 296 PRO A O 1
ATOM 2355 N N . THR A 1 297 ? 15.974 13.732 -31.224 1.00 63.81 297 THR A N 1
ATOM 2356 C CA . THR A 1 297 ? 16.611 14.316 -30.032 1.00 63.81 297 THR A CA 1
ATOM 2357 C C . THR A 1 297 ? 16.747 13.312 -28.880 1.00 63.81 297 THR A C 1
ATOM 2359 O O . THR A 1 297 ? 17.831 13.184 -28.308 1.00 63.81 297 THR A O 1
ATOM 2362 N N . HIS A 1 298 ? 15.703 12.528 -28.610 1.00 67.00 298 HIS A N 1
ATOM 2363 C CA . HIS A 1 298 ? 15.700 11.457 -27.613 1.00 67.00 298 HIS A CA 1
ATOM 2364 C C . HIS A 1 298 ? 16.633 10.304 -27.990 1.00 67.00 298 HIS A C 1
ATOM 2366 O O . HIS A 1 298 ? 17.326 9.776 -27.128 1.00 67.00 298 HIS A O 1
ATOM 2372 N N . ARG A 1 299 ? 16.750 9.963 -29.279 1.00 68.81 299 ARG A N 1
ATOM 2373 C CA . ARG A 1 299 ? 17.704 8.928 -29.733 1.00 68.81 299 ARG A CA 1
ATOM 2374 C C . ARG A 1 299 ? 19.160 9.315 -29.473 1.00 68.81 299 ARG A C 1
ATOM 2376 O O . ARG A 1 299 ? 19.995 8.465 -29.176 1.00 68.81 299 ARG A O 1
ATOM 2383 N N . VAL A 1 300 ? 19.480 10.606 -29.587 1.00 70.94 300 VAL A N 1
ATOM 2384 C CA . VAL A 1 300 ? 20.812 11.124 -29.240 1.00 70.94 300 VAL A CA 1
ATOM 2385 C C . VAL A 1 300 ? 21.045 11.039 -27.734 1.00 70.94 300 VAL A C 1
ATOM 2387 O O . VAL A 1 300 ? 22.123 10.633 -27.310 1.00 70.94 300 VAL A O 1
ATOM 2390 N N . GLU A 1 301 ? 20.044 11.384 -26.929 1.00 72.25 301 GLU A N 1
ATOM 2391 C CA . GLU A 1 301 ? 20.104 11.236 -25.475 1.00 72.25 301 GLU A CA 1
ATOM 2392 C C . GLU A 1 301 ? 20.284 9.772 -25.051 1.00 72.25 301 GLU A C 1
ATOM 2394 O O . GLU A 1 301 ? 21.218 9.485 -24.303 1.00 72.25 301 GLU A O 1
ATOM 2399 N N . GLN A 1 302 ? 19.505 8.840 -25.605 1.00 70.25 302 GLN A N 1
ATOM 2400 C CA . GLN A 1 302 ? 19.643 7.398 -25.367 1.00 70.25 302 GLN A CA 1
ATOM 2401 C C . GLN A 1 302 ? 21.033 6.871 -25.741 1.00 70.25 302 GLN A C 1
ATOM 2403 O O . GLN A 1 302 ? 21.599 6.062 -25.018 1.00 70.25 302 GLN A O 1
ATOM 2408 N N . ALA A 1 303 ? 21.648 7.369 -26.818 1.00 73.56 303 ALA A N 1
ATOM 2409 C CA . ALA A 1 303 ? 23.015 6.983 -27.172 1.00 73.56 303 ALA A CA 1
ATOM 2410 C C . ALA A 1 303 ? 24.075 7.535 -26.194 1.00 73.56 303 ALA A C 1
ATOM 2412 O O . ALA A 1 303 ? 25.154 6.955 -26.042 1.00 73.56 303 ALA A O 1
ATOM 2413 N N . ILE A 1 304 ? 23.798 8.670 -25.542 1.00 78.44 304 ILE A N 1
ATOM 2414 C CA . ILE A 1 304 ? 24.721 9.342 -24.616 1.00 78.44 304 ILE A CA 1
ATOM 2415 C C . ILE A 1 304 ? 24.582 8.799 -23.189 1.00 78.44 304 ILE A C 1
ATOM 2417 O O . ILE A 1 304 ? 25.592 8.649 -22.497 1.00 78.44 304 ILE A O 1
ATOM 2421 N N . MET A 1 305 ? 23.366 8.491 -22.736 1.00 77.50 305 MET A N 1
ATOM 2422 C CA . MET A 1 305 ? 23.087 8.126 -21.343 1.00 77.50 305 MET A CA 1
ATOM 2423 C C . MET A 1 305 ? 23.894 6.924 -20.832 1.00 77.50 305 MET A C 1
ATOM 2425 O O . MET A 1 305 ? 24.491 7.051 -19.762 1.00 77.50 305 MET A O 1
ATOM 2429 N N . PRO A 1 306 ? 24.061 5.814 -21.577 1.00 77.06 306 PRO A N 1
ATOM 2430 C CA . PRO A 1 306 ? 24.916 4.705 -21.154 1.00 77.06 306 PRO A CA 1
ATOM 2431 C C . PRO A 1 306 ? 26.377 5.121 -20.936 1.00 77.06 306 PRO A C 1
ATOM 2433 O O . PRO A 1 306 ? 27.045 4.616 -20.033 1.00 77.06 306 PRO A O 1
ATOM 2436 N N . ILE A 1 307 ? 26.887 6.071 -21.731 1.00 81.00 307 ILE A N 1
ATOM 2437 C CA . ILE A 1 307 ? 28.246 6.610 -21.578 1.00 81.00 307 ILE A CA 1
ATOM 2438 C C . ILE A 1 307 ? 28.334 7.443 -20.297 1.00 81.00 307 ILE A C 1
ATOM 2440 O O . ILE A 1 307 ? 29.296 7.302 -19.540 1.00 81.00 307 ILE A O 1
ATOM 2444 N N . VAL A 1 308 ? 27.329 8.284 -20.038 1.00 79.75 308 VAL A N 1
ATOM 2445 C CA . VAL A 1 308 ? 27.249 9.099 -18.818 1.00 79.75 308 VAL A CA 1
ATOM 2446 C C . VAL A 1 308 ? 27.170 8.208 -17.580 1.00 79.75 308 VAL A C 1
ATOM 2448 O O . VAL A 1 308 ? 27.972 8.396 -16.668 1.00 79.75 308 VAL A O 1
ATOM 2451 N N . ARG A 1 309 ? 26.295 7.194 -17.575 1.00 80.50 309 ARG A N 1
ATOM 2452 C CA . ARG A 1 309 ? 26.137 6.224 -16.476 1.00 80.50 309 ARG A CA 1
ATOM 2453 C C . ARG A 1 309 ? 27.433 5.454 -16.208 1.00 80.50 309 ARG A C 1
ATOM 2455 O O . ARG A 1 309 ? 27.915 5.442 -15.078 1.00 80.50 309 ARG A O 1
ATOM 2462 N N . LYS A 1 310 ? 28.091 4.924 -17.250 1.00 79.31 310 LYS A N 1
ATOM 2463 C CA . LYS A 1 310 ? 29.425 4.298 -17.120 1.00 79.31 310 LYS A CA 1
ATOM 2464 C C . LYS A 1 310 ? 30.471 5.266 -16.565 1.00 79.31 310 LYS A C 1
ATOM 2466 O O . LYS A 1 310 ? 31.320 4.869 -15.771 1.00 79.31 310 LYS A O 1
ATOM 2471 N N . GLY A 1 311 ? 30.408 6.538 -16.955 1.00 79.50 311 GLY A N 1
ATOM 2472 C CA . GLY A 1 311 ? 31.244 7.597 -16.396 1.00 79.50 311 GLY A CA 1
ATOM 2473 C C . GLY A 1 311 ? 30.973 7.852 -14.911 1.00 79.50 311 GLY A C 1
ATOM 2474 O O . GLY A 1 311 ? 31.926 7.985 -14.147 1.00 79.50 311 GLY A O 1
ATOM 2475 N N . MET A 1 312 ? 29.702 7.886 -14.497 1.00 80.56 312 MET A N 1
ATOM 2476 C CA . MET A 1 312 ? 29.297 8.037 -13.094 1.00 80.56 312 MET A CA 1
ATOM 2477 C C . MET A 1 312 ? 29.809 6.876 -12.236 1.00 80.56 312 MET A C 1
ATOM 2479 O O . MET A 1 312 ? 30.346 7.123 -11.162 1.00 80.56 312 MET A O 1
ATOM 2483 N N . LEU A 1 313 ? 29.746 5.639 -12.741 1.00 78.75 313 LEU A N 1
ATOM 2484 C CA . LEU A 1 313 ? 30.298 4.462 -12.061 1.00 78.75 313 LEU A CA 1
ATOM 2485 C C . LEU A 1 313 ? 31.835 4.496 -11.977 1.00 78.75 313 LEU A C 1
ATOM 2487 O O . LEU A 1 313 ? 32.414 4.156 -10.948 1.00 78.75 313 LEU A O 1
ATOM 2491 N N . ALA A 1 314 ? 32.519 4.926 -13.043 1.00 79.50 314 ALA A N 1
ATOM 2492 C CA . ALA A 1 314 ? 33.983 4.973 -13.082 1.00 79.50 314 ALA A CA 1
ATOM 2493 C C . ALA A 1 314 ? 34.588 6.136 -12.271 1.00 79.50 314 ALA A C 1
ATOM 2495 O O . ALA A 1 314 ? 35.719 6.033 -11.790 1.00 79.50 314 ALA A O 1
ATOM 2496 N N . PHE A 1 315 ? 33.862 7.250 -12.141 1.00 81.38 315 PHE A N 1
ATOM 2497 C CA . PHE A 1 315 ? 34.328 8.484 -11.501 1.00 81.38 315 PHE A C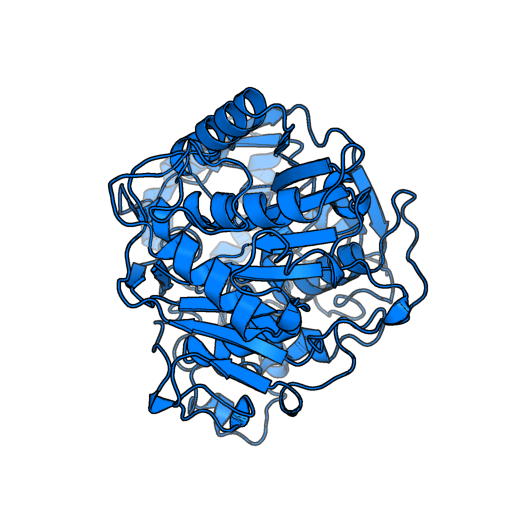A 1
ATOM 2498 C C . PHE A 1 315 ? 33.228 9.118 -10.622 1.00 81.38 315 PHE A C 1
ATOM 2500 O O . PHE A 1 315 ? 32.759 10.226 -10.928 1.00 81.38 315 PHE A O 1
ATOM 2507 N N . PRO A 1 316 ? 32.848 8.461 -9.510 1.00 74.44 316 PRO A N 1
ATOM 2508 C CA . PRO A 1 316 ? 31.678 8.824 -8.702 1.00 74.44 316 PRO A CA 1
ATOM 2509 C C . PRO A 1 316 ? 31.763 10.223 -8.075 1.00 74.44 316 PRO A C 1
ATOM 2511 O O . PRO A 1 316 ? 30.750 10.888 -7.910 1.00 74.44 316 PRO A O 1
ATOM 2514 N N . ASP A 1 317 ? 32.964 10.745 -7.812 1.00 75.56 317 ASP A N 1
ATOM 2515 C CA . ASP A 1 317 ? 33.125 12.076 -7.204 1.00 75.56 317 ASP A CA 1
ATOM 2516 C C . ASP A 1 317 ? 33.140 13.243 -8.203 1.00 75.56 317 ASP A C 1
ATOM 2518 O O . ASP A 1 317 ? 33.041 14.410 -7.797 1.00 75.56 317 ASP A O 1
ATOM 2522 N N . ALA A 1 318 ? 33.355 12.956 -9.492 1.00 78.94 318 ALA A N 1
ATOM 2523 C CA . ALA A 1 318 ? 33.693 13.959 -10.503 1.00 78.94 318 ALA A CA 1
ATOM 2524 C C . ALA A 1 318 ? 32.625 14.088 -11.592 1.00 78.94 318 ALA A C 1
ATOM 2526 O O . ALA A 1 318 ? 32.251 15.207 -11.949 1.00 78.94 318 ALA A O 1
ATOM 2527 N N . VAL A 1 319 ? 32.126 12.964 -12.112 1.00 77.12 319 VAL A N 1
ATOM 2528 C CA . VAL A 1 319 ? 31.136 12.972 -13.197 1.00 77.12 319 VAL A CA 1
ATOM 2529 C C . VAL A 1 319 ? 29.772 13.479 -12.718 1.00 77.12 319 VAL A C 1
ATOM 2531 O O . VAL A 1 319 ? 29.243 14.354 -13.402 1.00 77.12 319 VAL A O 1
ATOM 2534 N N . PRO A 1 320 ? 29.233 13.083 -11.545 1.00 75.62 320 PRO A N 1
ATOM 2535 C CA . PRO A 1 320 ? 27.985 13.663 -11.040 1.00 75.62 320 PRO A CA 1
ATOM 2536 C C . PRO A 1 320 ? 28.042 15.189 -10.895 1.00 75.62 320 PRO A C 1
ATOM 2538 O O . PRO A 1 320 ? 27.141 15.878 -11.356 1.00 75.62 320 PRO A O 1
ATOM 2541 N N . LYS A 1 321 ? 29.148 15.751 -10.382 1.00 76.81 321 LYS A N 1
ATOM 2542 C CA . LYS A 1 321 ? 29.330 17.216 -10.274 1.00 76.81 321 LYS A CA 1
ATOM 2543 C C . LYS A 1 321 ? 29.350 17.911 -11.636 1.00 76.81 321 LYS A C 1
ATOM 2545 O O . LYS A 1 321 ? 28.822 19.015 -11.787 1.00 76.81 321 LYS A O 1
ATOM 2550 N N . LEU A 1 322 ? 29.971 17.279 -12.633 1.00 79.88 322 LEU A N 1
ATOM 2551 C CA . LEU A 1 322 ? 29.990 17.790 -14.001 1.00 79.88 322 LEU A CA 1
ATOM 2552 C C . LEU A 1 322 ? 28.587 17.763 -14.621 1.00 79.88 322 LEU A C 1
ATOM 2554 O O . LEU A 1 322 ? 28.184 18.745 -15.241 1.00 79.88 322 LEU A O 1
ATOM 2558 N N . VAL A 1 323 ? 27.849 16.668 -14.420 1.00 77.06 323 VAL A N 1
ATOM 2559 C CA . VAL A 1 323 ? 26.469 16.503 -14.896 1.00 77.06 323 VAL A CA 1
ATOM 2560 C C . VAL A 1 323 ? 25.545 17.518 -14.228 1.00 77.06 323 VAL A C 1
ATOM 2562 O O . VAL A 1 323 ? 24.862 18.235 -14.949 1.00 77.06 323 VAL A O 1
ATOM 2565 N N . ALA A 1 324 ? 25.617 17.690 -12.905 1.00 74.12 324 ALA A N 1
ATOM 2566 C CA . ALA A 1 324 ? 24.865 18.712 -12.168 1.00 74.12 324 ALA A CA 1
ATOM 2567 C C . ALA A 1 324 ? 25.114 20.125 -12.727 1.00 74.12 324 ALA A C 1
ATOM 2569 O O . ALA A 1 324 ? 24.193 20.900 -12.966 1.00 74.12 324 ALA A O 1
ATOM 2570 N N . THR A 1 325 ? 26.374 20.454 -13.035 1.00 77.44 325 THR A N 1
ATOM 2571 C CA . THR A 1 325 ? 26.730 21.762 -13.618 1.00 77.44 325 THR A CA 1
ATOM 2572 C C . THR A 1 325 ? 26.174 21.936 -15.039 1.00 77.44 325 THR A C 1
ATOM 2574 O O . THR A 1 325 ? 25.869 23.054 -15.461 1.00 77.44 325 THR A O 1
ATOM 2577 N N . ALA A 1 326 ? 26.056 20.845 -15.798 1.00 78.00 326 ALA A N 1
ATOM 2578 C CA . ALA A 1 326 ? 25.535 20.841 -17.162 1.00 78.00 326 ALA A CA 1
ATOM 2579 C C . ALA A 1 326 ? 24.003 20.699 -17.231 1.00 78.00 326 ALA A C 1
ATOM 2581 O O . ALA A 1 326 ? 23.422 21.002 -18.274 1.00 78.00 326 ALA A O 1
ATOM 2582 N N . GLN A 1 327 ? 23.351 20.289 -16.141 1.00 72.38 327 GLN A N 1
ATOM 2583 C CA . GLN A 1 327 ? 21.927 19.963 -16.077 1.00 72.38 327 GLN A CA 1
ATOM 2584 C C . GLN A 1 327 ? 21.011 21.086 -16.590 1.00 72.38 327 GLN A C 1
ATOM 2586 O O . GLN A 1 327 ? 20.177 20.791 -17.440 1.00 72.38 327 GLN A O 1
ATOM 2591 N N . PRO A 1 328 ? 21.190 22.379 -16.244 1.00 75.75 328 PRO A N 1
ATOM 2592 C CA . PRO A 1 328 ? 20.313 23.433 -16.769 1.00 75.75 328 PRO A CA 1
ATOM 2593 C C . PRO A 1 328 ? 20.412 23.607 -18.292 1.00 75.75 328 PRO A C 1
ATOM 2595 O O . PRO A 1 328 ? 19.471 24.046 -18.954 1.00 75.75 328 PRO A O 1
ATOM 2598 N N . VAL A 1 329 ? 21.580 23.298 -18.866 1.00 75.69 329 VAL A N 1
ATOM 2599 C CA . VAL A 1 329 ? 21.784 23.300 -20.320 1.00 75.69 329 VAL A CA 1
ATOM 2600 C C . VAL A 1 329 ? 21.170 22.043 -20.930 1.00 75.69 329 VAL A C 1
ATOM 2602 O O . VAL A 1 329 ? 20.547 22.138 -21.984 1.00 75.69 329 VAL A O 1
ATOM 2605 N N . TRP A 1 330 ? 21.307 20.899 -20.256 1.00 69.31 330 TRP A N 1
ATOM 2606 C CA . TRP A 1 330 ? 20.698 19.631 -20.647 1.00 69.31 330 TRP A CA 1
ATOM 2607 C C . TRP A 1 330 ? 19.172 19.738 -20.713 1.00 69.31 330 TRP A C 1
ATOM 2609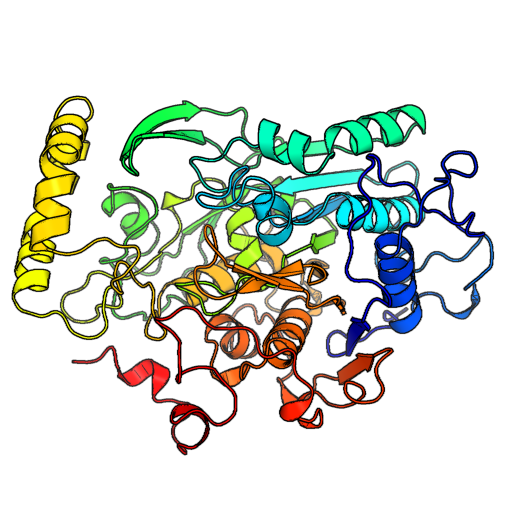 O O . TRP A 1 330 ? 18.593 19.521 -21.771 1.00 69.31 330 TRP A O 1
ATOM 2619 N N . GLU A 1 331 ? 18.529 20.191 -19.637 1.00 72.12 331 GLU A N 1
ATOM 2620 C CA . GLU A 1 331 ? 17.076 20.383 -19.545 1.00 72.12 331 GLU A CA 1
ATOM 2621 C C . GLU A 1 331 ? 16.554 21.383 -20.582 1.00 72.12 331 GLU A C 1
ATOM 2623 O O . GLU A 1 331 ? 15.452 21.238 -21.101 1.00 72.12 331 GLU A O 1
ATOM 2628 N N . ARG A 1 332 ? 17.353 22.385 -20.964 1.00 70.25 332 ARG A N 1
ATOM 2629 C CA . ARG A 1 332 ? 16.979 23.323 -22.031 1.00 70.25 332 ARG A CA 1
ATOM 2630 C C . ARG A 1 332 ? 16.994 22.685 -23.425 1.00 70.25 332 ARG A C 1
ATOM 2632 O O . ARG A 1 332 ? 16.290 23.171 -24.309 1.00 70.25 332 ARG A O 1
ATOM 2639 N N . ILE A 1 333 ? 17.839 21.677 -23.641 1.00 62.81 333 ILE A N 1
ATOM 2640 C CA . ILE A 1 333 ? 18.003 20.994 -24.932 1.00 62.81 333 ILE A CA 1
ATOM 2641 C C . ILE A 1 333 ? 17.037 19.810 -25.048 1.00 62.81 333 ILE A C 1
ATOM 2643 O O . ILE A 1 333 ? 16.462 19.617 -26.116 1.00 62.81 333 ILE A O 1
ATOM 2647 N N . PHE A 1 334 ? 16.853 19.055 -23.965 1.00 60.47 334 PHE A N 1
ATOM 2648 C CA . PHE A 1 334 ? 16.118 17.789 -23.949 1.00 60.47 334 PHE A CA 1
ATOM 2649 C C . PHE A 1 334 ? 14.783 17.857 -23.175 1.00 60.47 334 PHE A C 1
ATOM 2651 O O . PHE A 1 334 ? 13.933 16.995 -23.355 1.00 60.47 334 PHE A O 1
ATOM 2658 N N . GLY A 1 335 ? 14.533 18.906 -22.385 1.00 54.44 335 GLY A N 1
ATOM 2659 C CA . GLY A 1 335 ? 13.353 19.035 -21.518 1.00 54.44 335 GLY A CA 1
ATOM 2660 C C . GLY A 1 335 ? 13.601 18.530 -20.091 1.00 54.44 335 GLY A C 1
ATOM 2661 O O . GLY A 1 335 ? 14.533 17.767 -19.840 1.00 54.44 335 GLY A O 1
ATOM 2662 N N . SER A 1 336 ? 12.777 18.972 -19.136 1.00 54.50 336 SER A N 1
ATOM 2663 C CA . SER A 1 336 ? 12.754 18.439 -17.768 1.00 54.50 336 SER A CA 1
ATOM 2664 C C . SER A 1 336 ? 11.883 17.181 -17.694 1.00 54.50 336 SER A C 1
ATOM 2666 O O . SER A 1 336 ? 10.854 17.067 -18.364 1.00 54.50 336 SER A O 1
ATOM 2668 N N . THR A 1 337 ? 12.256 16.237 -16.829 1.00 51.72 337 THR A N 1
ATOM 2669 C CA . THR A 1 337 ? 11.493 14.999 -16.567 1.00 51.72 337 THR A CA 1
ATOM 2670 C C . THR A 1 337 ? 10.126 15.238 -15.916 1.00 51.72 337 THR A C 1
ATOM 2672 O O . THR A 1 337 ? 9.315 14.317 -15.865 1.00 51.72 337 THR A O 1
ATOM 2675 N N . SER A 1 338 ? 9.854 16.453 -15.425 1.00 49.50 338 SER A N 1
ATOM 2676 C CA . SER A 1 338 ? 8.559 16.860 -14.862 1.00 49.50 338 SER A CA 1
ATOM 2677 C C . SER A 1 338 ? 7.462 17.032 -15.913 1.00 49.50 338 SER A C 1
ATOM 2679 O O . SER A 1 338 ? 6.296 16.819 -15.598 1.00 49.50 338 SER A O 1
ATOM 2681 N N . ASP A 1 339 ? 7.836 17.399 -17.142 1.00 51.47 339 ASP A N 1
ATOM 2682 C CA . ASP A 1 339 ? 6.905 17.820 -18.200 1.00 51.47 339 ASP A CA 1
ATOM 2683 C C . ASP A 1 339 ? 7.037 16.969 -19.476 1.00 51.47 339 ASP A C 1
ATOM 2685 O O . ASP A 1 339 ? 6.403 17.247 -20.493 1.00 51.47 339 ASP A O 1
ATOM 2689 N N . THR A 1 340 ? 7.870 15.924 -19.437 1.00 57.66 340 THR A N 1
ATOM 2690 C CA . THR A 1 340 ? 8.075 14.984 -20.545 1.00 57.66 340 THR A CA 1
ATOM 2691 C C . THR A 1 340 ? 7.954 13.540 -20.068 1.00 57.66 340 THR A C 1
ATOM 2693 O O . THR A 1 340 ? 8.488 13.161 -19.025 1.00 57.66 340 THR A O 1
ATOM 2696 N N . VAL A 1 341 ? 7.239 12.713 -20.838 1.00 59.72 341 VAL A N 1
ATOM 2697 C CA . VAL A 1 341 ? 7.168 11.264 -20.605 1.00 59.72 341 VAL A CA 1
ATOM 2698 C C . VAL A 1 341 ? 8.562 10.687 -20.816 1.00 59.72 341 VAL A C 1
ATOM 2700 O O . VAL A 1 341 ? 9.080 10.771 -21.916 1.00 59.72 341 VAL A O 1
ATOM 2703 N N . ARG A 1 342 ? 9.193 10.138 -19.779 1.00 68.81 342 ARG A N 1
ATOM 2704 C CA . ARG A 1 342 ? 10.529 9.516 -19.831 1.00 68.81 342 ARG A CA 1
ATOM 2705 C C . ARG A 1 342 ? 10.633 8.428 -18.770 1.00 68.81 342 ARG A C 1
ATOM 2707 O O . ARG A 1 342 ? 9.859 8.448 -17.810 1.00 68.81 342 ARG A O 1
ATOM 2714 N N . SER A 1 343 ? 11.603 7.523 -18.895 1.00 75.31 343 SER A N 1
ATOM 2715 C CA . SER A 1 343 ? 11.890 6.487 -17.890 1.00 75.31 343 SER A CA 1
ATOM 2716 C C . SER A 1 343 ? 10.667 5.629 -17.530 1.00 75.31 343 SER A C 1
ATOM 2718 O O . SER A 1 343 ? 10.459 5.318 -16.357 1.00 75.31 343 SER A O 1
ATOM 2720 N N . GLY A 1 344 ? 9.803 5.320 -18.501 1.00 76.69 344 GLY A N 1
ATOM 2721 C CA . GLY A 1 344 ? 8.611 4.494 -18.286 1.00 76.69 344 GLY A CA 1
ATOM 2722 C C . GLY A 1 344 ? 7.432 5.200 -17.619 1.00 76.69 344 GLY A C 1
ATOM 2723 O O . GLY A 1 344 ? 6.538 4.545 -17.095 1.00 76.69 344 GLY A O 1
ATOM 2724 N N . ASN A 1 345 ? 7.400 6.536 -17.612 1.00 86.69 345 ASN A N 1
ATOM 2725 C CA . ASN A 1 345 ? 6.328 7.317 -16.981 1.00 86.69 345 ASN A CA 1
ATOM 2726 C C . ASN A 1 345 ? 5.062 7.447 -17.865 1.00 86.69 345 ASN A C 1
ATOM 2728 O O . ASN A 1 345 ? 4.578 8.563 -18.081 1.00 86.69 345 ASN A O 1
ATOM 2732 N N . TRP A 1 346 ? 4.544 6.335 -18.398 1.00 87.56 346 TRP A N 1
ATOM 2733 C CA . TRP A 1 346 ? 3.355 6.305 -19.259 1.00 87.56 346 TRP A CA 1
ATOM 2734 C C . TRP A 1 346 ? 2.636 4.954 -19.259 1.00 87.56 346 TRP A C 1
ATOM 2736 O O . TRP A 1 346 ? 3.149 3.967 -18.739 1.00 87.56 346 TRP A O 1
ATOM 2746 N N . TRP A 1 347 ? 1.444 4.933 -19.858 1.00 83.75 347 TRP A N 1
ATOM 2747 C CA . TRP A 1 347 ? 0.550 3.772 -19.920 1.00 83.75 347 TRP A CA 1
ATOM 2748 C C . TRP A 1 347 ? 1.113 2.547 -20.654 1.00 83.75 347 TRP A C 1
ATOM 2750 O O . TRP A 1 347 ? 0.656 1.437 -20.400 1.00 83.75 347 TRP A O 1
ATOM 2760 N N . GLY A 1 348 ? 2.106 2.730 -21.530 1.00 85.44 348 GLY A N 1
ATOM 2761 C CA . GLY A 1 348 ? 2.772 1.642 -22.253 1.00 85.44 348 GLY A CA 1
ATOM 2762 C C . GLY A 1 348 ? 3.882 0.934 -21.470 1.00 85.44 348 GLY A C 1
ATOM 2763 O O . GLY A 1 348 ? 4.566 0.091 -22.039 1.00 85.44 348 GLY A O 1
ATOM 2764 N N . ASN A 1 349 ? 4.095 1.273 -20.192 1.00 90.38 349 ASN A N 1
ATOM 2765 C CA . ASN A 1 349 ? 5.054 0.564 -19.347 1.00 90.38 349 ASN A CA 1
ATOM 2766 C C . ASN A 1 349 ? 4.605 -0.888 -19.104 1.00 90.38 349 ASN A C 1
ATOM 2768 O O . ASN A 1 349 ? 3.595 -1.128 -18.438 1.00 90.38 349 ASN A O 1
ATOM 2772 N N . ASP A 1 350 ? 5.385 -1.849 -19.599 1.00 90.38 350 ASP A N 1
ATOM 2773 C CA . ASP A 1 350 ? 5.119 -3.287 -19.459 1.00 90.38 350 ASP A CA 1
ATOM 2774 C C . ASP A 1 350 ? 6.031 -3.959 -18.418 1.00 90.38 350 ASP A C 1
ATOM 2776 O O . ASP A 1 350 ? 5.934 -5.157 -18.173 1.00 90.38 350 ASP A O 1
ATOM 2780 N N . THR A 1 351 ? 6.888 -3.179 -17.754 1.00 92.75 351 THR A N 1
ATOM 2781 C CA . THR A 1 351 ? 7.862 -3.673 -16.771 1.00 92.75 351 THR A CA 1
ATOM 2782 C C . THR A 1 351 ? 7.332 -3.631 -15.333 1.00 92.75 351 THR A C 1
ATOM 2784 O O . THR A 1 351 ? 7.399 -4.610 -14.590 1.00 92.75 351 THR A O 1
ATOM 2787 N N . VAL A 1 352 ? 6.807 -2.484 -14.886 1.00 94.56 352 VAL A N 1
ATOM 2788 C CA . VAL A 1 352 ? 6.563 -2.222 -13.455 1.00 94.56 352 VAL A CA 1
ATOM 2789 C C . VAL A 1 352 ? 5.480 -3.120 -12.883 1.00 94.56 352 VAL A C 1
ATOM 2791 O O . VAL A 1 352 ? 5.593 -3.552 -11.736 1.00 94.56 352 VAL A O 1
ATOM 2794 N N . TRP A 1 353 ? 4.428 -3.402 -13.651 1.00 96.69 353 TRP A N 1
ATOM 2795 C CA . TRP A 1 353 ? 3.334 -4.222 -13.147 1.00 96.69 353 TRP A CA 1
ATOM 2796 C C . TRP A 1 353 ? 3.790 -5.664 -12.888 1.00 96.69 353 TRP A C 1
ATOM 2798 O O . TRP A 1 353 ? 3.429 -6.206 -11.849 1.00 96.69 353 TRP A O 1
ATOM 2808 N N . ARG A 1 354 ? 4.642 -6.236 -13.752 1.00 97.62 354 ARG A N 1
ATOM 2809 C CA . ARG A 1 354 ? 5.200 -7.594 -13.606 1.00 97.62 354 ARG A CA 1
ATOM 2810 C C . ARG A 1 354 ? 5.990 -7.714 -12.310 1.00 97.62 354 ARG A C 1
ATOM 2812 O O . ARG A 1 354 ? 5.666 -8.534 -11.458 1.00 97.62 354 ARG A O 1
ATOM 2819 N N . MET A 1 355 ? 6.920 -6.779 -12.105 1.00 97.88 355 MET A N 1
ATOM 2820 C CA . MET A 1 355 ? 7.706 -6.669 -10.874 1.00 97.88 355 MET A CA 1
ATOM 2821 C C . MET A 1 355 ? 6.812 -6.535 -9.639 1.00 97.88 355 MET A C 1
ATOM 2823 O O . MET A 1 355 ? 7.023 -7.232 -8.652 1.00 97.88 355 MET A O 1
ATOM 2827 N N . CYS A 1 356 ? 5.780 -5.688 -9.682 1.00 98.38 356 CYS A N 1
ATOM 2828 C CA . CYS A 1 356 ? 4.877 -5.556 -8.541 1.00 98.38 356 CYS A CA 1
ATOM 2829 C C . CYS A 1 356 ? 4.133 -6.864 -8.242 1.00 98.38 356 CYS A C 1
ATOM 2831 O O . CYS A 1 356 ? 4.022 -7.238 -7.075 1.00 98.38 356 CYS A O 1
ATOM 2833 N N . LEU A 1 357 ? 3.610 -7.559 -9.255 1.00 98.69 357 LEU A N 1
ATOM 2834 C CA . LEU A 1 357 ? 2.855 -8.796 -9.045 1.00 98.69 357 LEU A CA 1
ATOM 2835 C C . LEU A 1 357 ? 3.743 -9.946 -8.568 1.00 98.69 357 LEU A C 1
ATOM 2837 O O . LEU A 1 357 ? 3.317 -10.704 -7.700 1.00 98.69 357 LEU A O 1
ATOM 2841 N N . ASP A 1 358 ? 4.993 -10.011 -9.016 1.00 98.62 358 ASP A N 1
ATOM 2842 C CA . ASP A 1 358 ? 5.978 -10.952 -8.488 1.00 98.62 358 ASP A CA 1
ATOM 2843 C C . ASP A 1 358 ? 6.267 -10.715 -7.003 1.00 98.62 358 ASP A C 1
ATOM 2845 O O . ASP A 1 358 ? 6.233 -11.656 -6.212 1.00 98.62 358 ASP A O 1
ATOM 2849 N N . LEU A 1 359 ? 6.406 -9.458 -6.565 1.00 98.69 359 LEU A N 1
ATOM 2850 C CA . LEU A 1 359 ? 6.514 -9.144 -5.133 1.00 98.69 359 LEU A CA 1
ATOM 2851 C C . LEU A 1 359 ? 5.266 -9.576 -4.339 1.00 98.69 359 LEU A C 1
ATOM 2853 O O . LEU A 1 359 ? 5.387 -9.996 -3.187 1.00 98.69 359 LEU A O 1
ATOM 2857 N N . ASN A 1 360 ? 4.072 -9.506 -4.940 1.00 98.69 360 ASN A N 1
ATOM 2858 C CA . ASN A 1 360 ? 2.841 -10.017 -4.321 1.00 98.69 360 ASN A CA 1
ATOM 2859 C C . ASN A 1 360 ? 2.850 -11.548 -4.213 1.00 98.69 360 ASN A C 1
ATOM 2861 O O . ASN A 1 360 ? 2.480 -12.072 -3.160 1.00 98.69 360 ASN A O 1
ATOM 2865 N N . LYS A 1 361 ? 3.334 -12.269 -5.235 1.00 98.62 361 LYS A N 1
ATOM 2866 C CA . LYS A 1 361 ? 3.524 -13.728 -5.154 1.00 98.62 361 LYS A CA 1
ATOM 2867 C C . LYS A 1 361 ? 4.491 -14.086 -4.034 1.00 98.62 361 LYS A C 1
ATOM 2869 O O . LYS A 1 361 ? 4.187 -14.942 -3.209 1.00 98.62 361 LYS A O 1
ATOM 2874 N N . LEU A 1 362 ? 5.628 -13.398 -3.953 1.00 98.56 362 LEU A N 1
ATOM 2875 C CA . LEU A 1 362 ? 6.624 -13.654 -2.915 1.00 98.56 362 LEU A CA 1
ATOM 2876 C C . LEU A 1 362 ? 6.084 -13.388 -1.510 1.00 98.56 362 LEU A C 1
ATOM 2878 O O . LEU A 1 362 ? 6.375 -14.153 -0.595 1.00 98.56 362 LEU A O 1
ATOM 2882 N N . LEU A 1 363 ? 5.243 -12.369 -1.322 1.00 98.56 363 LEU A N 1
ATOM 2883 C CA . LEU A 1 363 ? 4.601 -12.151 -0.028 1.00 98.56 363 LEU A CA 1
ATOM 2884 C C . LEU A 1 363 ? 3.624 -13.279 0.337 1.00 98.56 363 LEU A C 1
ATOM 2886 O O . LEU A 1 363 ? 3.630 -13.758 1.474 1.00 98.56 363 LEU A O 1
ATOM 2890 N N . PHE A 1 364 ? 2.790 -13.708 -0.613 1.00 98.12 364 PHE A N 1
ATOM 2891 C CA . PHE A 1 364 ? 1.795 -14.751 -0.371 1.00 98.12 364 PHE A CA 1
ATOM 2892 C C . PHE A 1 364 ? 2.416 -16.128 -0.160 1.00 98.12 364 PHE A C 1
ATOM 2894 O O . PHE A 1 364 ? 2.023 -16.851 0.759 1.00 98.12 364 PHE A O 1
ATOM 2901 N N . TYR A 1 365 ? 3.398 -16.483 -0.981 1.00 98.50 365 TYR A N 1
ATOM 2902 C CA . TYR A 1 365 ? 3.896 -17.848 -1.097 1.00 98.50 365 TYR A CA 1
ATOM 2903 C C . TYR A 1 365 ? 5.328 -18.013 -0.586 1.00 98.50 365 TYR A C 1
ATOM 2905 O O . TYR A 1 365 ? 5.725 -19.131 -0.302 1.00 98.50 365 TYR A O 1
ATOM 2913 N N . GLY A 1 366 ? 6.098 -16.947 -0.380 1.00 97.94 366 GLY A N 1
ATOM 2914 C CA . GLY A 1 366 ? 7.486 -17.051 0.073 1.00 97.94 366 GLY A CA 1
ATOM 2915 C C . GLY A 1 366 ? 7.636 -17.563 1.506 1.00 97.94 366 GLY A C 1
ATOM 2916 O O . GLY A 1 366 ? 6.931 -17.121 2.420 1.00 97.94 366 GLY A O 1
ATOM 2917 N N . ASN A 1 367 ? 8.579 -18.477 1.713 1.00 97.06 367 ASN A N 1
ATOM 2918 C CA . ASN A 1 367 ? 9.077 -18.920 3.012 1.00 97.06 367 ASN A CA 1
ATOM 2919 C C . ASN A 1 367 ? 10.445 -18.296 3.303 1.00 97.06 367 ASN A C 1
ATOM 2921 O O . ASN A 1 367 ? 11.171 -17.879 2.407 1.00 97.06 367 ASN A O 1
ATOM 2925 N N . THR A 1 368 ? 10.822 -18.247 4.576 1.00 93.94 368 THR A N 1
ATOM 2926 C CA . THR A 1 368 ? 12.027 -17.534 5.031 1.00 93.94 368 THR A CA 1
ATOM 2927 C C . THR A 1 368 ? 13.332 -18.216 4.617 1.00 93.94 368 THR A C 1
ATOM 2929 O O . THR A 1 368 ? 14.388 -17.586 4.632 1.00 93.94 368 THR A O 1
ATOM 2932 N N . ASP A 1 369 ? 13.257 -19.472 4.171 1.00 95.06 369 ASP A N 1
ATOM 2933 C CA . ASP A 1 369 ? 14.359 -20.244 3.595 1.00 95.06 369 ASP A CA 1
ATOM 2934 C C . ASP A 1 369 ? 14.529 -20.059 2.073 1.00 95.06 369 ASP A C 1
ATOM 2936 O O . ASP A 1 369 ? 15.388 -20.712 1.480 1.00 95.06 369 ASP A O 1
ATOM 2940 N N . GLY A 1 370 ? 13.732 -19.183 1.448 1.00 95.81 370 GLY A N 1
ATOM 2941 C CA . GLY A 1 370 ? 13.763 -18.899 0.009 1.00 95.81 370 GLY A CA 1
ATOM 2942 C C . GLY A 1 370 ? 12.900 -19.838 -0.836 1.00 95.81 370 GLY A C 1
ATOM 2943 O O . GLY A 1 370 ? 12.815 -19.663 -2.048 1.00 95.81 370 GLY A O 1
ATOM 2944 N N . THR A 1 371 ? 12.235 -20.825 -0.225 1.00 97.25 371 THR A N 1
ATOM 2945 C CA . THR A 1 371 ? 11.276 -21.689 -0.931 1.00 97.25 371 THR A CA 1
ATOM 2946 C C . THR A 1 371 ? 9.907 -21.024 -1.065 1.00 97.25 371 THR A C 1
ATOM 2948 O O . THR A 1 371 ? 9.587 -20.071 -0.353 1.00 97.25 371 THR A O 1
ATOM 2951 N N . LEU A 1 372 ? 9.069 -21.553 -1.957 1.00 97.88 372 LEU A N 1
ATOM 2952 C CA . LEU A 1 372 ? 7.668 -21.158 -2.086 1.00 97.88 372 LEU A CA 1
ATOM 2953 C C . LEU A 1 372 ? 6.758 -22.236 -1.478 1.00 97.88 372 LEU A C 1
ATOM 2955 O O . LEU A 1 372 ? 7.056 -23.430 -1.537 1.00 97.88 372 LEU A O 1
ATOM 2959 N N . ARG A 1 373 ? 5.656 -21.802 -0.865 1.00 96.81 373 ARG A N 1
ATOM 2960 C CA . ARG A 1 373 ? 4.523 -22.639 -0.448 1.00 96.81 373 ARG A CA 1
ATOM 2961 C C . ARG A 1 373 ? 3.874 -23.280 -1.671 1.00 96.81 373 ARG A C 1
ATOM 2963 O O . ARG A 1 373 ? 4.132 -22.870 -2.796 1.00 96.81 373 ARG A O 1
ATOM 2970 N N . ASP A 1 374 ? 3.002 -24.256 -1.441 1.00 96.50 374 ASP A N 1
ATOM 2971 C CA . ASP A 1 374 ? 2.245 -24.885 -2.524 1.00 96.50 374 ASP A CA 1
ATOM 2972 C C . ASP A 1 374 ? 1.468 -23.839 -3.337 1.00 96.50 374 ASP A C 1
ATOM 2974 O O . ASP A 1 374 ? 0.875 -22.922 -2.770 1.00 96.50 374 ASP A O 1
ATOM 2978 N N . ASP A 1 375 ? 1.447 -23.997 -4.657 1.00 95.88 375 ASP A N 1
ATOM 2979 C CA . ASP A 1 375 ? 0.707 -23.140 -5.585 1.00 95.88 375 ASP A CA 1
ATOM 2980 C C . ASP A 1 375 ? -0.812 -23.389 -5.460 1.00 95.88 375 ASP A C 1
ATOM 2982 O O . ASP A 1 375 ? -1.411 -24.179 -6.192 1.00 95.88 375 ASP A O 1
ATOM 2986 N N . SER A 1 376 ? -1.408 -22.813 -4.415 1.00 93.50 376 SER A N 1
ATOM 2987 C CA . SER A 1 376 ? -2.784 -23.047 -3.970 1.00 93.50 376 SER A CA 1
ATOM 2988 C C . SER A 1 376 ? -3.262 -21.871 -3.121 1.00 93.50 376 SER A C 1
ATOM 2990 O O . SER A 1 376 ? -2.535 -21.428 -2.233 1.00 93.50 376 SER A O 1
ATOM 2992 N N . SER A 1 377 ? -4.501 -21.406 -3.303 1.00 88.38 377 SER A N 1
ATOM 2993 C CA . SER A 1 377 ? -5.071 -20.318 -2.492 1.00 88.38 377 SER A CA 1
ATOM 2994 C C . SER A 1 377 ? -5.022 -20.569 -0.984 1.00 88.38 377 SER A C 1
ATOM 2996 O O . SER A 1 377 ? -4.663 -19.661 -0.236 1.00 88.38 377 SER A O 1
ATOM 2998 N N . ASP A 1 378 ? -5.274 -21.804 -0.545 1.00 91.06 378 ASP A N 1
ATOM 2999 C CA . ASP A 1 378 ? -5.234 -22.197 0.874 1.00 91.06 378 ASP A CA 1
ATOM 3000 C C . ASP A 1 378 ? -3.852 -22.033 1.537 1.00 91.06 378 ASP A C 1
ATOM 3002 O O . ASP A 1 378 ? -3.752 -22.019 2.763 1.00 91.06 378 ASP A O 1
ATOM 3006 N N . SER A 1 379 ? -2.772 -21.935 0.752 1.00 94.00 379 SER A N 1
ATOM 3007 C CA . SER A 1 379 ? -1.411 -21.786 1.279 1.00 94.00 379 SER A CA 1
ATOM 3008 C C . SER A 1 379 ? -0.992 -20.321 1.450 1.00 94.00 379 SER A C 1
ATOM 3010 O O . SER A 1 379 ? 0.046 -20.048 2.058 1.00 94.00 379 SER A O 1
ATOM 3012 N N . ARG A 1 380 ? -1.770 -19.368 0.917 1.00 95.50 380 ARG A N 1
ATOM 3013 C CA . ARG A 1 380 ? -1.409 -17.947 0.912 1.00 95.50 380 ARG A CA 1
ATOM 3014 C C . ARG A 1 380 ? -1.293 -17.402 2.330 1.00 95.50 380 ARG A C 1
ATOM 3016 O O . ARG A 1 380 ? -2.130 -17.650 3.197 1.00 95.50 380 ARG A O 1
ATOM 3023 N N . LYS A 1 381 ? -0.287 -16.554 2.539 1.00 95.81 381 LYS A N 1
ATOM 3024 C CA . LYS A 1 381 ? -0.216 -15.686 3.716 1.00 95.81 381 LYS A CA 1
ATOM 3025 C C . LYS A 1 381 ? -1.480 -14.821 3.810 1.00 95.81 381 LYS A C 1
ATOM 3027 O O . LYS A 1 381 ? -1.952 -14.286 2.808 1.00 95.81 381 LYS A O 1
ATOM 3032 N N . ARG A 1 382 ? -1.995 -14.624 5.024 1.00 97.25 382 ARG A N 1
ATOM 3033 C CA . ARG A 1 382 ? -3.121 -13.716 5.276 1.00 97.25 382 ARG A CA 1
ATOM 3034 C C . ARG A 1 382 ? -2.690 -12.273 4.999 1.00 97.25 382 ARG A C 1
ATOM 3036 O O . ARG A 1 382 ? -1.789 -11.753 5.661 1.00 97.25 382 ARG A O 1
ATOM 3043 N N . HIS A 1 383 ? -3.324 -11.627 4.019 1.00 97.88 383 HIS A N 1
ATOM 3044 C CA . HIS A 1 383 ? -2.981 -10.270 3.587 1.00 97.88 383 HIS A CA 1
ATOM 3045 C C . HIS A 1 383 ? -4.226 -9.397 3.466 1.00 97.88 383 HIS A C 1
ATOM 3047 O O . HIS A 1 383 ? -4.986 -9.492 2.509 1.00 97.88 383 HIS A O 1
ATOM 3053 N N . TYR A 1 384 ? -4.405 -8.501 4.429 1.00 98.50 384 TYR A N 1
ATOM 3054 C CA . TYR A 1 384 ? -5.538 -7.581 4.480 1.00 98.50 384 TYR A CA 1
ATOM 3055 C C . TYR A 1 384 ? -5.128 -6.190 4.011 1.00 98.50 384 TYR A C 1
ATOM 3057 O O . TYR A 1 384 ? -3.957 -5.812 4.085 1.00 98.50 384 TYR A O 1
ATOM 3065 N N . SER A 1 385 ? -6.088 -5.405 3.529 1.00 98.75 385 SER A N 1
ATOM 3066 C CA . SER A 1 385 ? -5.817 -4.076 2.985 1.00 98.75 385 SER A CA 1
ATOM 3067 C C . SER A 1 385 ? -6.871 -3.077 3.440 1.00 98.75 385 SER A C 1
ATOM 3069 O O . SER A 1 385 ? -8.063 -3.320 3.267 1.00 98.75 385 SER A O 1
ATOM 3071 N N . LEU A 1 386 ? -6.431 -1.944 3.997 1.00 98.88 386 LEU A N 1
ATOM 3072 C CA . LEU A 1 386 ? -7.261 -0.763 4.234 1.00 98.88 386 LEU A CA 1
ATOM 3073 C C . LEU A 1 386 ? -6.612 0.448 3.559 1.00 98.88 386 LEU A C 1
ATOM 3075 O O . LEU A 1 386 ? -5.633 0.995 4.062 1.00 98.88 386 LEU A O 1
ATOM 3079 N N . CYS A 1 387 ? -7.145 0.863 2.412 1.00 98.88 387 CYS A N 1
ATOM 3080 C CA . CYS A 1 387 ? -6.621 1.993 1.660 1.00 98.88 387 CYS A CA 1
ATOM 3081 C C . CYS A 1 387 ? -7.076 3.321 2.260 1.00 98.88 387 CYS A C 1
ATOM 3083 O O . CYS A 1 387 ? -8.268 3.585 2.429 1.00 98.88 387 CYS A O 1
ATOM 3085 N N . ASP A 1 388 ? -6.099 4.180 2.531 1.00 98.81 388 ASP A N 1
ATOM 3086 C CA . ASP A 1 388 ? -6.290 5.552 2.963 1.00 98.81 388 ASP A CA 1
ATOM 3087 C C . ASP A 1 388 ? -6.519 6.458 1.741 1.00 98.81 388 ASP A C 1
ATOM 3089 O O . ASP A 1 388 ? -5.577 6.855 1.047 1.00 98.81 388 ASP A O 1
ATOM 3093 N N . GLY A 1 389 ? -7.790 6.750 1.462 1.00 98.25 389 GLY A N 1
ATOM 3094 C CA . GLY A 1 389 ? -8.253 7.685 0.434 1.00 98.25 389 GLY A CA 1
ATOM 3095 C C . GLY A 1 389 ? -8.948 8.910 1.027 1.00 98.25 389 GLY A C 1
ATOM 3096 O O . GLY A 1 389 ? -9.837 9.478 0.402 1.00 98.25 389 GLY A O 1
ATOM 3097 N N . ILE A 1 390 ? -8.612 9.306 2.261 1.00 98.56 390 ILE A N 1
ATOM 3098 C CA . ILE A 1 390 ? -9.247 10.473 2.890 1.00 98.56 390 ILE A CA 1
ATOM 3099 C C . ILE A 1 390 ? -8.789 11.737 2.161 1.00 98.56 390 ILE A C 1
ATOM 3101 O O . ILE A 1 390 ? -9.600 12.482 1.621 1.00 98.56 390 ILE A O 1
ATOM 3105 N N . VAL A 1 391 ? -7.476 11.935 2.083 1.00 98.25 391 VAL A N 1
ATOM 3106 C CA . VAL A 1 391 ? -6.867 12.861 1.123 1.00 98.25 391 VAL A CA 1
ATOM 3107 C C . VAL A 1 391 ? -5.905 12.042 0.278 1.00 98.25 391 VAL A C 1
ATOM 3109 O O . VAL A 1 391 ? -4.871 11.588 0.778 1.00 98.25 391 VAL A O 1
ATOM 3112 N N . GLY A 1 392 ? -6.309 11.798 -0.965 1.00 97.31 392 GLY A N 1
ATOM 3113 C CA . GLY A 1 392 ? -5.529 11.090 -1.972 1.00 97.31 392 GLY A CA 1
ATOM 3114 C C . GLY A 1 392 ? -4.627 12.035 -2.761 1.00 97.31 392 GLY A C 1
ATOM 3115 O O . GLY A 1 392 ? -4.696 13.252 -2.598 1.00 97.31 392 GLY A O 1
ATOM 3116 N N . GLY A 1 393 ? -3.780 11.466 -3.615 1.00 97.62 393 GLY A N 1
ATOM 3117 C CA . GLY A 1 393 ? -2.886 12.216 -4.499 1.00 97.62 393 GLY A CA 1
ATOM 3118 C C . GLY A 1 393 ? -3.187 11.954 -5.973 1.00 97.62 393 GLY A C 1
ATOM 3119 O O . GLY A 1 393 ? -3.146 10.807 -6.408 1.00 97.62 393 GLY A O 1
ATOM 3120 N N . GLU A 1 394 ? -3.457 12.991 -6.754 1.00 97.81 394 GLU A N 1
ATOM 3121 C CA . GLU A 1 394 ? -3.756 12.891 -8.187 1.00 97.81 394 GLU A CA 1
ATOM 3122 C C . GLU A 1 394 ? -2.694 13.588 -9.058 1.00 97.81 394 GLU A C 1
ATOM 3124 O O . GLU A 1 394 ? -1.712 14.135 -8.551 1.00 97.81 394 GLU A O 1
ATOM 3129 N N . ALA A 1 395 ? -2.842 13.513 -10.380 1.00 95.31 395 ALA A N 1
ATOM 3130 C CA . ALA A 1 395 ? -1.934 14.079 -11.374 1.00 95.31 395 ALA A CA 1
ATOM 3131 C C . ALA A 1 395 ? -0.476 13.587 -11.238 1.00 95.31 395 ALA A C 1
ATOM 3133 O O . ALA A 1 395 ? -0.152 12.450 -11.591 1.00 95.31 395 ALA A O 1
ATOM 3134 N N . ARG A 1 396 ? 0.437 14.425 -10.731 1.00 89.00 396 ARG A N 1
ATOM 3135 C CA . ARG A 1 396 ? 1.906 14.235 -10.764 1.00 89.00 396 ARG A CA 1
ATOM 3136 C C . ARG A 1 396 ? 2.452 13.285 -9.679 1.00 89.00 396 ARG A C 1
ATOM 3138 O O . ARG A 1 396 ? 3.534 13.467 -9.117 1.00 89.00 396 ARG A O 1
ATOM 3145 N N . GLY A 1 397 ? 1.710 12.216 -9.396 1.00 86.75 397 GLY A N 1
ATOM 3146 C CA . GLY A 1 397 ? 2.098 11.171 -8.453 1.00 86.75 397 GLY A CA 1
ATOM 3147 C C . GLY A 1 397 ? 3.289 10.308 -8.919 1.00 86.75 397 GLY A C 1
ATOM 3148 O O . GLY A 1 397 ? 3.573 10.195 -10.114 1.00 86.75 397 GLY A O 1
ATOM 3149 N N . PRO A 1 398 ? 4.000 9.635 -7.991 1.00 87.69 398 PRO A N 1
ATOM 3150 C CA . PRO A 1 398 ? 3.594 9.431 -6.595 1.00 87.69 398 PRO A CA 1
ATOM 3151 C C . PRO A 1 398 ? 4.213 10.392 -5.564 1.00 87.69 398 PRO A C 1
ATOM 3153 O O . PRO A 1 398 ? 3.845 10.288 -4.390 1.00 87.69 398 PRO A O 1
ATOM 3156 N N . MET A 1 399 ? 5.150 11.254 -5.983 1.00 89.38 399 MET A N 1
ATOM 3157 C CA . MET A 1 399 ? 5.988 12.106 -5.111 1.00 89.38 399 MET A CA 1
ATOM 3158 C C . MET A 1 399 ? 5.601 13.583 -5.127 1.00 89.38 399 MET A C 1
ATOM 3160 O O . MET A 1 399 ? 5.775 14.263 -4.122 1.00 89.38 399 MET A O 1
ATOM 3164 N N . ASP A 1 400 ? 5.089 14.058 -6.264 1.00 92.81 400 ASP A N 1
ATOM 3165 C CA . ASP A 1 400 ? 4.619 15.430 -6.458 1.00 92.81 400 ASP A CA 1
ATOM 3166 C C . ASP A 1 400 ? 3.115 15.499 -6.823 1.00 92.81 400 ASP A C 1
ATOM 3168 O O . ASP A 1 400 ? 2.743 16.274 -7.709 1.00 92.81 400 ASP A O 1
ATOM 3172 N N . PRO A 1 401 ? 2.232 14.651 -6.251 1.00 95.81 401 PRO A N 1
ATOM 3173 C CA . PRO A 1 401 ? 0.820 14.673 -6.615 1.00 95.81 401 PRO A CA 1
ATOM 3174 C C . PRO A 1 401 ? 0.147 15.996 -6.225 1.00 95.81 401 PRO A C 1
ATOM 3176 O O . PRO A 1 401 ? 0.625 16.745 -5.380 1.00 95.81 401 PRO A O 1
ATOM 3179 N N . ASP A 1 402 ? -1.010 16.267 -6.812 1.00 97.38 402 ASP A N 1
ATOM 3180 C CA . ASP A 1 402 ? -1.920 17.305 -6.336 1.00 97.38 402 ASP A CA 1
ATOM 3181 C C . ASP A 1 402 ? -2.938 16.686 -5.345 1.00 97.38 402 ASP A C 1
ATOM 3183 O O . ASP A 1 402 ? -3.267 15.500 -5.461 1.00 97.38 402 ASP A O 1
ATOM 3187 N N . PRO A 1 403 ? -3.396 17.417 -4.310 1.00 97.44 403 PRO A N 1
ATOM 3188 C CA . PRO A 1 403 ? -4.292 16.860 -3.298 1.00 97.44 403 PRO A CA 1
ATOM 3189 C C . PRO A 1 403 ? -5.696 16.606 -3.852 1.00 97.44 403 PRO A C 1
ATOM 3191 O O . PRO A 1 403 ? -6.321 17.506 -4.408 1.00 97.44 403 PRO A O 1
ATOM 3194 N N . LYS A 1 404 ? -6.244 15.420 -3.572 1.00 97.69 404 LYS A N 1
ATOM 3195 C CA . LYS A 1 404 ? -7.635 15.056 -3.859 1.00 97.69 404 LYS A CA 1
ATOM 3196 C C . LYS A 1 404 ? -8.395 14.749 -2.573 1.00 97.69 404 LYS A C 1
ATOM 3198 O O . LYS A 1 404 ? -8.234 13.676 -1.984 1.00 97.69 404 LYS A O 1
ATOM 3203 N N . GLU A 1 405 ? -9.249 15.681 -2.146 1.00 97.31 405 GLU A N 1
ATOM 3204 C CA . GLU A 1 405 ? -10.152 15.543 -0.988 1.00 97.31 405 GLU A CA 1
ATOM 3205 C C . GLU A 1 405 ? -11.290 14.549 -1.282 1.00 97.31 405 GLU A C 1
ATOM 3207 O O . GLU A 1 405 ? -12.446 14.910 -1.483 1.00 97.31 405 GLU A O 1
ATOM 3212 N N . SER A 1 406 ? -10.937 13.270 -1.348 1.00 97.06 406 SER A N 1
ATOM 3213 C CA . SER A 1 406 ? -11.812 12.180 -1.783 1.00 97.06 406 SER A CA 1
ATOM 3214 C C . SER A 1 406 ? -12.620 11.583 -0.633 1.00 97.06 406 SER A C 1
ATOM 3216 O O . SER A 1 406 ? -13.758 11.167 -0.829 1.00 97.06 406 SER A O 1
ATOM 3218 N N . GLY A 1 407 ? -12.089 11.618 0.589 1.00 97.75 407 GLY A N 1
ATOM 3219 C CA . GLY A 1 407 ? -12.848 11.379 1.808 1.00 97.75 407 GLY A CA 1
ATOM 3220 C C . GLY A 1 407 ? -13.288 9.940 2.032 1.00 97.75 407 GLY A C 1
ATOM 3221 O O . GLY A 1 407 ? -14.285 9.755 2.721 1.00 97.75 407 GLY A O 1
ATOM 3222 N N . PHE A 1 408 ? -12.594 8.933 1.500 1.00 98.25 408 PHE A N 1
ATOM 3223 C CA . PHE A 1 408 ? -13.001 7.536 1.666 1.00 98.25 408 PHE A CA 1
ATOM 3224 C C . PHE A 1 408 ? -11.915 6.651 2.281 1.00 98.25 408 PHE A C 1
ATOM 3226 O O . PHE A 1 408 ? -10.723 6.939 2.232 1.00 98.25 408 PHE A O 1
ATOM 3233 N N . LEU A 1 409 ? -12.353 5.534 2.852 1.00 98.88 409 LEU A N 1
ATOM 3234 C CA . LEU A 1 409 ? -11.521 4.371 3.139 1.00 98.88 409 LEU A CA 1
ATOM 3235 C C . LEU A 1 409 ? -12.101 3.174 2.388 1.00 98.88 409 LEU A C 1
ATOM 3237 O O . LEU A 1 409 ? -13.326 3.032 2.338 1.00 98.88 409 LEU A O 1
ATOM 3241 N N . SER A 1 410 ? -11.251 2.308 1.844 1.00 98.69 410 SER A N 1
ATOM 3242 C CA . SER A 1 410 ? -11.664 0.998 1.331 1.00 98.69 410 SER A CA 1
ATOM 3243 C C . SER A 1 410 ? -10.968 -0.109 2.116 1.00 98.69 410 SER A C 1
ATOM 3245 O O . SER A 1 410 ? -9.778 -0.011 2.390 1.00 98.69 410 SER A O 1
ATOM 3247 N N . PHE A 1 411 ? -11.701 -1.137 2.532 1.00 98.88 411 PHE A N 1
ATOM 3248 C CA . PHE A 1 411 ? -11.189 -2.250 3.329 1.00 98.88 411 PHE A CA 1
ATOM 3249 C C . PHE A 1 411 ? -11.636 -3.583 2.740 1.00 98.88 411 PHE A C 1
ATOM 3251 O O . PHE A 1 411 ? -12.796 -3.736 2.372 1.00 98.88 411 PHE A O 1
ATOM 3258 N N . GLY A 1 412 ? -10.741 -4.562 2.714 1.00 98.50 412 GLY A N 1
ATOM 3259 C CA . GLY A 1 412 ? -11.060 -5.931 2.333 1.00 98.50 412 GLY A CA 1
ATOM 3260 C C . GLY A 1 412 ? -9.996 -6.908 2.813 1.00 98.50 412 GLY A C 1
ATOM 3261 O O . GLY A 1 412 ? -8.903 -6.517 3.237 1.00 98.50 412 GLY A O 1
ATOM 3262 N N . THR A 1 413 ? -10.325 -8.193 2.732 1.00 97.25 413 THR A N 1
ATOM 3263 C CA . THR A 1 413 ? -9.437 -9.299 3.115 1.00 97.25 413 THR A CA 1
ATOM 3264 C C . THR A 1 413 ? -8.475 -9.717 2.006 1.00 97.25 413 THR A C 1
ATOM 3266 O O . THR A 1 413 ? -7.667 -10.612 2.225 1.00 97.25 413 THR A O 1
ATOM 3269 N N . HIS A 1 414 ? -8.527 -9.060 0.840 1.00 97.88 414 HIS A N 1
ATOM 3270 C CA . HIS A 1 414 ? -7.637 -9.348 -0.277 1.00 97.88 414 HIS A CA 1
ATOM 3271 C C . HIS A 1 414 ? -7.196 -8.074 -1.025 1.00 97.88 414 HIS A C 1
ATOM 3273 O O . HIS A 1 414 ? -8.053 -7.290 -1.451 1.00 97.88 414 HIS A O 1
ATOM 3279 N N . PRO A 1 415 ? -5.883 -7.845 -1.240 1.00 98.19 415 PRO A N 1
ATOM 3280 C CA . PRO A 1 415 ? -5.366 -6.606 -1.828 1.00 98.19 415 PRO A CA 1
ATOM 3281 C C . PRO A 1 415 ? -5.837 -6.375 -3.268 1.00 98.19 415 PRO A C 1
ATOM 3283 O O . PRO A 1 415 ? -6.185 -5.248 -3.600 1.00 98.19 415 PRO A O 1
ATOM 3286 N N . ALA A 1 416 ? -5.912 -7.417 -4.107 1.00 98.50 416 ALA A N 1
ATOM 3287 C CA . ALA A 1 416 ? -6.330 -7.271 -5.507 1.00 98.50 416 ALA A CA 1
ATOM 3288 C C . ALA A 1 416 ? -7.772 -6.743 -5.636 1.00 98.50 416 ALA A C 1
ATOM 3290 O O . ALA A 1 416 ? -8.032 -5.833 -6.421 1.00 98.50 416 ALA A O 1
ATOM 3291 N N . SER A 1 417 ? -8.698 -7.252 -4.813 1.00 98.75 417 SER A N 1
ATOM 3292 C CA . SER A 1 417 ? -10.090 -6.791 -4.795 1.00 98.75 417 SER A CA 1
ATOM 3293 C C . SER A 1 417 ? -10.185 -5.345 -4.302 1.00 98.75 417 SER A C 1
ATOM 3295 O O . SER A 1 417 ? -10.873 -4.526 -4.910 1.00 98.75 417 SER A O 1
ATOM 3297 N N . VAL A 1 418 ? -9.446 -4.997 -3.237 1.00 98.88 418 VAL A N 1
ATOM 3298 C CA . VAL A 1 418 ? -9.398 -3.619 -2.716 1.00 98.88 418 VAL A CA 1
ATOM 3299 C C . VAL A 1 418 ? -8.837 -2.652 -3.757 1.00 98.88 418 VAL A C 1
ATOM 3301 O O . VAL A 1 418 ? -9.387 -1.560 -3.921 1.00 98.88 418 VAL A O 1
ATOM 3304 N N . ASP A 1 419 ? -7.796 -3.043 -4.489 1.00 98.88 419 ASP A N 1
ATOM 3305 C CA . ASP A 1 419 ? -7.201 -2.218 -5.539 1.00 98.88 419 ASP A CA 1
ATOM 3306 C C . ASP A 1 419 ? -8.155 -2.025 -6.718 1.00 98.88 419 ASP A C 1
ATOM 3308 O O . ASP A 1 419 ? -8.292 -0.895 -7.186 1.00 98.88 419 ASP A O 1
ATOM 3312 N N . ALA A 1 420 ? -8.877 -3.066 -7.145 1.00 98.88 420 ALA A N 1
ATOM 3313 C CA . ALA A 1 420 ? -9.879 -2.969 -8.206 1.00 98.88 420 ALA A CA 1
ATOM 3314 C C . ALA A 1 420 ? -11.003 -1.985 -7.850 1.00 98.88 420 ALA A C 1
ATOM 3316 O O . ALA A 1 420 ? -11.288 -1.065 -8.617 1.00 98.88 420 ALA A O 1
ATOM 3317 N N . VAL A 1 421 ? -11.588 -2.114 -6.655 1.00 98.88 421 VAL A N 1
ATOM 3318 C CA . VAL A 1 421 ? -12.650 -1.205 -6.188 1.00 98.88 421 VAL A CA 1
ATOM 3319 C C . VAL A 1 421 ? -12.133 0.215 -6.009 1.00 98.88 421 VAL A C 1
ATOM 3321 O O . VAL A 1 421 ? -12.805 1.174 -6.382 1.00 98.88 421 VAL A O 1
ATOM 3324 N N . THR A 1 422 ? -10.930 0.370 -5.459 1.00 98.81 422 THR A N 1
ATOM 3325 C CA . THR A 1 422 ? -10.344 1.697 -5.252 1.00 98.81 422 THR A CA 1
ATOM 3326 C C . THR A 1 422 ? -10.019 2.372 -6.582 1.00 98.81 422 THR A C 1
ATOM 3328 O O . THR A 1 422 ? -10.322 3.547 -6.745 1.00 98.81 422 THR A O 1
ATOM 3331 N N . THR A 1 423 ? -9.482 1.630 -7.551 1.00 98.81 423 THR A N 1
ATOM 3332 C CA . THR A 1 423 ? -9.220 2.104 -8.920 1.00 98.81 423 THR A CA 1
ATOM 3333 C C . THR A 1 423 ? -10.503 2.563 -9.603 1.00 98.81 423 THR A C 1
ATOM 3335 O O . THR A 1 423 ? -10.557 3.681 -10.112 1.00 98.81 423 THR A O 1
ATOM 3338 N N . TYR A 1 424 ? -11.556 1.748 -9.517 1.00 98.69 424 TYR A N 1
ATOM 3339 C CA . TYR A 1 424 ? -12.868 2.089 -10.054 1.00 98.69 424 TYR A CA 1
ATOM 3340 C C . TYR A 1 424 ? -13.413 3.380 -9.435 1.00 98.69 424 TYR A C 1
ATOM 3342 O O . TYR A 1 424 ? -13.795 4.311 -10.136 1.00 98.69 424 TYR A O 1
ATOM 3350 N N . LEU A 1 425 ? -13.399 3.488 -8.101 1.00 98.44 425 LEU A N 1
ATOM 3351 C CA . LEU A 1 425 ? -13.898 4.682 -7.417 1.00 98.44 425 LEU A CA 1
ATOM 3352 C C . LEU A 1 425 ? -13.030 5.918 -7.647 1.00 98.44 425 LEU A C 1
ATOM 3354 O O . LEU A 1 425 ? -13.558 7.025 -7.588 1.00 98.44 425 LEU A O 1
ATOM 3358 N N . MET A 1 426 ? -11.741 5.762 -7.950 1.00 98.50 426 MET A N 1
ATOM 3359 C CA . MET A 1 426 ? -10.903 6.863 -8.427 1.00 98.50 426 MET A CA 1
ATOM 3360 C C . MET A 1 426 ? -11.355 7.384 -9.804 1.00 98.50 426 MET A C 1
ATOM 3362 O O . MET A 1 426 ? -10.964 8.484 -10.167 1.00 98.50 426 MET A O 1
ATOM 3366 N N . GLY A 1 427 ? -12.213 6.669 -10.538 1.00 97.38 427 GLY A N 1
ATOM 3367 C CA . GLY A 1 427 ? -12.702 7.051 -11.868 1.00 97.38 427 GLY A CA 1
ATOM 3368 C C . GLY A 1 427 ? -11.940 6.391 -13.021 1.00 97.38 427 GLY A C 1
ATOM 3369 O O . GLY A 1 427 ? -12.047 6.841 -14.164 1.00 97.38 427 GLY A O 1
ATOM 3370 N N . PHE A 1 428 ? -11.165 5.344 -12.733 1.00 97.94 428 PHE A N 1
ATOM 3371 C CA . PHE A 1 428 ? -10.380 4.606 -13.719 1.00 97.94 428 PHE A CA 1
ATOM 3372 C C . PHE A 1 428 ? -10.946 3.204 -13.935 1.00 97.94 428 PHE A C 1
ATOM 3374 O O . PHE A 1 428 ? -11.383 2.550 -12.992 1.00 97.94 428 PHE A O 1
ATOM 3381 N N . ASP A 1 429 ? -10.869 2.708 -15.164 1.00 97.38 429 ASP A N 1
ATOM 3382 C CA . ASP A 1 429 ? -11.235 1.343 -15.513 1.00 97.38 429 ASP A CA 1
ATOM 3383 C C . ASP A 1 429 ? -10.177 0.350 -14.984 1.00 97.38 429 ASP A C 1
ATOM 3385 O O . ASP A 1 429 ? -9.025 0.380 -15.439 1.00 97.38 429 ASP A O 1
ATOM 3389 N N . PRO A 1 430 ? -10.532 -0.556 -14.047 1.00 97.31 430 PRO A N 1
ATOM 3390 C CA . PRO A 1 430 ? -9.609 -1.563 -13.523 1.00 97.31 430 PRO A CA 1
ATOM 3391 C C . PRO A 1 430 ? -8.988 -2.462 -14.603 1.00 97.31 430 PRO A C 1
ATOM 3393 O O . PRO A 1 430 ? -7.876 -2.954 -14.412 1.00 97.31 430 PRO A O 1
ATOM 3396 N N . GLU A 1 431 ? -9.660 -2.664 -15.742 1.00 95.50 431 GLU A N 1
ATOM 3397 C CA . GLU A 1 431 ? -9.133 -3.463 -16.855 1.00 95.50 431 GLU A CA 1
ATOM 3398 C C . GLU A 1 431 ? -8.054 -2.740 -17.676 1.00 95.50 431 GLU A C 1
ATOM 3400 O O . GLU A 1 431 ? -7.250 -3.386 -18.359 1.00 95.50 431 GLU A O 1
ATOM 3405 N N . LEU A 1 432 ? -8.002 -1.408 -17.607 1.00 95.31 432 LEU A N 1
ATOM 3406 C CA . LEU A 1 432 ? -7.016 -0.592 -18.321 1.00 95.31 432 LEU A CA 1
ATOM 3407 C C . LEU A 1 432 ? -5.754 -0.323 -17.490 1.00 95.31 432 LEU A C 1
ATOM 3409 O O . LEU A 1 432 ? -4.768 0.182 -18.020 1.00 95.31 432 LEU A O 1
ATOM 3413 N N . ILE A 1 433 ? -5.749 -0.698 -16.208 1.00 96.50 433 ILE A N 1
ATOM 3414 C CA . ILE A 1 433 ? -4.597 -0.573 -15.312 1.00 96.50 433 ILE A CA 1
ATOM 3415 C C . ILE A 1 433 ? -3.876 -1.930 -15.233 1.00 96.50 433 ILE A C 1
ATOM 3417 O O . ILE A 1 433 ? -4.374 -2.833 -14.558 1.00 96.50 433 ILE A O 1
ATOM 3421 N N . PRO A 1 434 ? -2.693 -2.110 -15.864 1.00 96.75 434 PRO A N 1
ATOM 3422 C CA . PRO A 1 434 ? -2.072 -3.430 -16.014 1.00 96.75 434 PRO A CA 1
ATOM 3423 C C . PRO A 1 434 ? -1.829 -4.166 -14.695 1.00 96.75 434 PRO A C 1
ATOM 3425 O O . PRO A 1 434 ? -2.132 -5.351 -14.593 1.00 96.75 434 PRO A O 1
ATOM 3428 N N . ILE A 1 435 ? -1.353 -3.464 -13.661 1.00 97.81 435 ILE A N 1
ATOM 3429 C CA . ILE A 1 435 ? -1.129 -4.062 -12.336 1.00 97.81 435 ILE A CA 1
ATOM 3430 C C . ILE A 1 435 ? -2.426 -4.579 -11.702 1.00 97.81 435 ILE A C 1
ATOM 3432 O O . ILE A 1 435 ? -2.409 -5.625 -11.066 1.00 97.81 435 ILE A O 1
ATOM 3436 N N . VAL A 1 436 ? -3.556 -3.896 -11.905 1.00 98.50 436 VAL A N 1
ATOM 3437 C CA . VAL A 1 436 ? -4.850 -4.312 -11.351 1.00 98.50 436 VAL A CA 1
ATOM 3438 C C . VAL A 1 436 ? -5.422 -5.460 -12.171 1.00 98.50 436 VAL A C 1
ATOM 3440 O O . VAL A 1 436 ? -5.711 -6.512 -11.609 1.00 98.50 436 VAL A O 1
ATOM 3443 N N . ARG A 1 437 ? -5.522 -5.306 -13.498 1.00 97.81 437 ARG A N 1
ATOM 3444 C CA . ARG A 1 437 ? -6.037 -6.348 -14.396 1.00 97.81 437 ARG A CA 1
ATOM 3445 C C . ARG A 1 437 ? -5.279 -7.664 -14.234 1.00 97.81 437 ARG A C 1
ATOM 3447 O O . ARG A 1 437 ? -5.895 -8.714 -14.062 1.00 97.81 437 ARG A O 1
ATOM 3454 N N . ASN A 1 438 ? -3.949 -7.616 -14.312 1.00 97.88 438 ASN A N 1
ATOM 3455 C CA . ASN A 1 438 ? -3.135 -8.826 -14.367 1.00 97.88 438 ASN A CA 1
ATOM 3456 C C . ASN A 1 438 ? -3.037 -9.530 -13.004 1.00 97.88 438 ASN A C 1
ATOM 3458 O O . ASN A 1 438 ? -2.758 -10.724 -12.973 1.00 97.88 438 ASN A O 1
ATOM 3462 N N . ALA A 1 439 ? -3.367 -8.862 -11.888 1.00 98.25 439 ALA A N 1
ATOM 3463 C CA . ALA A 1 439 ? -3.471 -9.525 -10.584 1.00 98.25 439 ALA A CA 1
ATOM 3464 C C . ALA A 1 439 ? -4.520 -10.657 -10.571 1.00 98.25 439 ALA A C 1
ATOM 3466 O O . ALA A 1 439 ? -4.391 -11.608 -9.804 1.00 98.25 439 ALA A O 1
ATOM 3467 N N . PHE A 1 440 ? -5.523 -10.592 -11.452 1.00 98.06 440 PHE A N 1
ATOM 3468 C CA . PHE A 1 440 ? -6.536 -11.637 -11.643 1.00 98.06 440 PHE A CA 1
ATOM 3469 C C . PHE A 1 440 ? -6.171 -12.637 -12.758 1.00 98.06 440 PHE A C 1
ATOM 3471 O O . PHE A 1 440 ? -6.988 -13.477 -13.125 1.00 98.06 440 PHE A O 1
ATOM 3478 N N . GLN A 1 441 ? -4.971 -12.531 -13.342 1.00 96.38 441 GLN A N 1
ATOM 3479 C CA . GLN A 1 441 ? -4.539 -13.319 -14.506 1.00 96.38 441 GLN A CA 1
ATOM 3480 C C . GLN A 1 441 ? -3.206 -14.060 -14.301 1.00 96.38 441 GLN A C 1
ATOM 3482 O O . GLN A 1 441 ? -2.812 -14.824 -15.187 1.00 96.38 441 GLN A O 1
ATOM 3487 N N . CYS A 1 442 ? -2.534 -13.879 -13.155 1.00 95.62 442 CYS A N 1
ATOM 3488 C CA . CYS A 1 442 ? -1.338 -14.643 -12.783 1.00 95.62 442 CYS A CA 1
ATOM 3489 C C . CYS A 1 442 ? -1.620 -16.152 -12.872 1.00 95.62 442 CYS A C 1
ATOM 3491 O O . CYS A 1 442 ? -2.576 -16.640 -12.268 1.00 95.62 442 CYS A O 1
ATOM 3493 N N . LYS A 1 443 ? -0.797 -16.894 -13.623 1.00 92.31 443 LYS A N 1
ATOM 3494 C CA . LYS A 1 443 ? -1.023 -18.331 -13.879 1.00 92.31 443 LYS A CA 1
ATOM 3495 C C . LYS A 1 443 ? -0.366 -19.239 -12.848 1.00 92.31 443 LYS A C 1
ATOM 3497 O O . LYS A 1 443 ? -1.004 -20.182 -12.395 1.00 92.31 443 LYS A O 1
ATOM 3502 N N . ALA A 1 444 ? 0.901 -18.975 -12.541 1.00 95.69 444 ALA A N 1
ATOM 3503 C CA . ALA A 1 444 ? 1.632 -19.631 -11.466 1.00 95.69 444 ALA A CA 1
ATOM 3504 C C . ALA A 1 444 ? 1.530 -18.756 -10.219 1.00 95.69 444 ALA A C 1
ATOM 3506 O O . ALA A 1 444 ? 1.664 -17.531 -10.322 1.00 95.69 444 ALA A O 1
ATOM 3507 N N . TYR A 1 445 ? 1.285 -19.370 -9.064 1.00 97.69 445 TYR A N 1
ATOM 3508 C CA . TYR A 1 445 ? 1.068 -18.664 -7.801 1.00 97.69 445 TYR A CA 1
ATOM 3509 C C . TYR A 1 445 ? 0.002 -17.563 -7.949 1.00 97.69 445 TYR A C 1
ATOM 3511 O O . TYR A 1 445 ? 0.296 -16.382 -7.729 1.00 97.69 445 TYR A O 1
ATOM 3519 N N . PRO A 1 446 ? -1.238 -17.905 -8.364 1.00 96.75 446 PRO A N 1
ATOM 3520 C CA . PRO A 1 446 ? -2.259 -16.922 -8.689 1.00 96.75 446 PRO A CA 1
ATOM 3521 C C . PRO A 1 446 ? -2.526 -16.030 -7.479 1.00 96.75 446 PRO A C 1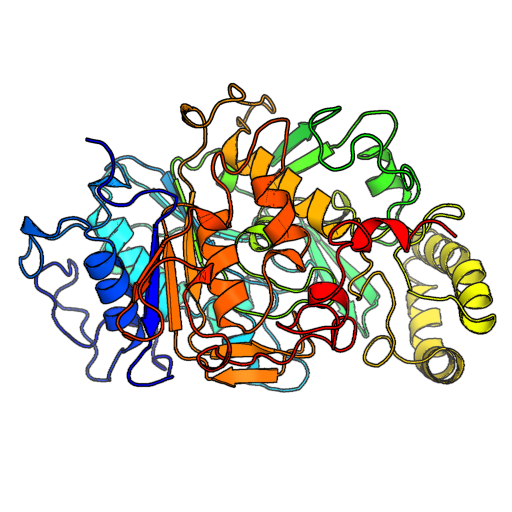
ATOM 3523 O O . PRO A 1 446 ? -2.576 -16.511 -6.345 1.00 96.75 446 PRO A O 1
ATOM 3526 N N . LEU A 1 447 ? -2.696 -14.726 -7.698 1.00 97.19 447 LEU A N 1
ATOM 3527 C CA . LEU A 1 447 ? -3.033 -13.809 -6.608 1.00 97.19 447 LEU A CA 1
ATOM 3528 C C . LEU A 1 447 ? -4.530 -13.862 -6.302 1.00 97.19 447 LEU A C 1
ATOM 3530 O O . LEU A 1 447 ? -4.905 -13.787 -5.144 1.00 97.19 447 LEU A O 1
ATOM 3534 N N . ALA A 1 448 ? -5.385 -14.043 -7.307 1.00 96.12 448 ALA A N 1
ATOM 3535 C CA . ALA A 1 448 ? -6.830 -14.197 -7.156 1.00 96.12 448 ALA A CA 1
ATOM 3536 C C . ALA A 1 448 ? -7.332 -15.402 -7.967 1.00 96.12 448 ALA A C 1
ATOM 3538 O O . ALA A 1 448 ? -6.755 -15.745 -8.994 1.00 96.12 448 ALA A O 1
ATOM 3539 N N . GLU A 1 449 ? -8.404 -16.045 -7.495 1.00 94.62 449 GLU A N 1
ATOM 3540 C CA . GLU A 1 449 ? -9.070 -17.178 -8.181 1.00 94.62 449 GLU A CA 1
ATOM 3541 C C . GLU A 1 449 ? -10.461 -16.800 -8.718 1.00 94.62 449 GLU A C 1
ATOM 3543 O O . GLU A 1 449 ? -11.240 -17.654 -9.133 1.00 94.62 449 GLU A O 1
ATOM 3548 N N . TRP A 1 450 ? -10.767 -15.507 -8.690 1.00 96.75 450 TRP A N 1
ATOM 3549 C CA . TRP A 1 450 ? -12.003 -14.886 -9.153 1.00 96.75 450 TRP A CA 1
ATOM 3550 C C . TRP A 1 450 ? -11.675 -13.783 -10.163 1.00 96.75 450 TRP A C 1
ATOM 3552 O O . TRP A 1 450 ? -10.513 -13.405 -10.323 1.00 96.75 450 TRP A O 1
ATOM 3562 N N . GLY A 1 451 ? -12.687 -13.276 -10.861 1.00 96.69 451 GLY A N 1
ATOM 3563 C CA . GLY A 1 451 ? -12.575 -12.154 -11.787 1.00 96.69 451 GLY A CA 1
ATOM 3564 C C . GLY A 1 451 ? -13.030 -10.824 -11.184 1.00 96.69 451 GLY A C 1
ATOM 3565 O O . GLY A 1 451 ? -13.581 -10.760 -10.087 1.00 96.69 451 GLY A O 1
ATOM 3566 N N . LEU A 1 452 ? -12.839 -9.740 -11.943 1.00 96.38 452 LEU A N 1
ATOM 3567 C CA . LEU A 1 452 ? -13.337 -8.406 -11.580 1.00 96.38 452 LEU A CA 1
ATOM 3568 C C . LEU A 1 452 ? -14.868 -8.375 -11.431 1.00 96.38 452 LEU A C 1
ATOM 3570 O O . LEU A 1 452 ? -15.380 -7.675 -10.559 1.00 96.38 452 LEU A O 1
ATOM 3574 N N . ASP A 1 453 ? -15.578 -9.160 -12.244 1.00 96.12 453 ASP A N 1
ATOM 3575 C CA . ASP A 1 453 ? -17.044 -9.254 -12.234 1.00 96.12 453 ASP A CA 1
ATOM 3576 C C . ASP A 1 453 ? -17.600 -9.927 -10.968 1.00 96.12 453 ASP A C 1
ATOM 3578 O O . ASP A 1 453 ? -18.771 -9.745 -10.642 1.00 96.12 453 ASP A O 1
ATOM 3582 N N . ASP A 1 454 ? -16.767 -10.670 -10.232 1.00 97.75 454 ASP A N 1
ATOM 3583 C CA . ASP A 1 454 ? -17.163 -11.327 -8.983 1.00 97.75 454 ASP A CA 1
ATOM 3584 C C . ASP A 1 454 ? -17.100 -10.371 -7.776 1.00 97.75 454 ASP A C 1
ATOM 3586 O O . ASP A 1 454 ? -17.565 -10.706 -6.688 1.00 97.75 454 ASP A O 1
ATOM 3590 N N . ILE A 1 455 ? -16.517 -9.176 -7.942 1.00 98.56 455 ILE A N 1
ATOM 3591 C CA . ILE A 1 455 ? -16.274 -8.240 -6.842 1.00 98.56 455 ILE A CA 1
ATOM 3592 C C . ILE A 1 455 ? -17.558 -7.509 -6.441 1.00 98.56 455 ILE A C 1
ATOM 3594 O O . ILE A 1 455 ? -18.260 -6.911 -7.262 1.00 98.56 455 ILE A O 1
ATOM 3598 N N . SER A 1 456 ? -17.807 -7.470 -5.132 1.00 98.06 456 SER A N 1
ATOM 3599 C CA . SER A 1 456 ? -18.958 -6.810 -4.522 1.00 98.06 456 SER A CA 1
ATOM 3600 C C . SER A 1 456 ? -18.519 -5.691 -3.570 1.00 98.06 456 SER A C 1
ATOM 3602 O O . SER A 1 456 ? -17.550 -5.815 -2.820 1.00 98.06 456 SER A O 1
ATOM 3604 N N . VAL A 1 457 ? -19.236 -4.565 -3.594 1.00 98.62 457 VAL A N 1
ATOM 3605 C CA . VAL A 1 457 ? -18.956 -3.379 -2.779 1.00 98.62 457 VAL A CA 1
ATOM 3606 C C . VAL A 1 457 ? -20.044 -3.172 -1.727 1.00 98.62 457 VAL A C 1
ATOM 3608 O O . VAL A 1 457 ? -21.237 -3.050 -2.026 1.00 98.62 457 VAL A O 1
ATOM 3611 N N . LYS A 1 458 ? -19.622 -3.076 -0.463 1.00 98.31 458 LYS A N 1
ATOM 3612 C CA . LYS A 1 458 ? -20.458 -2.730 0.694 1.00 98.31 458 LYS A CA 1
ATOM 3613 C C . LYS A 1 458 ? -20.145 -1.303 1.134 1.00 98.31 458 LYS A C 1
ATOM 3615 O O . LYS A 1 458 ? -19.087 -1.055 1.706 1.00 98.31 458 LYS A O 1
ATOM 3620 N N . SER A 1 459 ? -21.075 -0.365 0.949 1.00 98.38 459 SER A N 1
ATOM 3621 C CA . SER A 1 459 ? -20.824 1.066 1.175 1.00 98.38 459 SER A CA 1
ATOM 3622 C C . SER A 1 459 ? -21.822 1.743 2.120 1.00 98.38 459 SER A C 1
ATOM 3624 O O . SER A 1 459 ? -22.934 1.266 2.348 1.00 98.38 459 SER A O 1
ATOM 3626 N N . ASN A 1 460 ? -21.419 2.862 2.734 1.00 98.06 460 ASN A N 1
ATOM 3627 C CA . ASN A 1 460 ? -22.360 3.793 3.374 1.00 98.06 460 ASN A CA 1
ATOM 3628 C C . ASN A 1 460 ? -23.005 4.768 2.376 1.00 98.06 460 ASN A C 1
ATOM 3630 O O . ASN A 1 460 ? -23.982 5.425 2.731 1.00 98.06 460 ASN A O 1
ATOM 3634 N N . GLN A 1 461 ? -22.483 4.839 1.153 1.00 97.94 461 GLN A N 1
ATOM 3635 C CA . GLN A 1 461 ? -23.093 5.533 0.028 1.00 97.94 461 GLN A CA 1
ATOM 3636 C C . GLN A 1 461 ? -23.880 4.519 -0.790 1.00 97.94 461 GLN A C 1
ATOM 3638 O O . GLN A 1 461 ? -23.305 3.591 -1.354 1.00 97.94 461 GLN A O 1
ATOM 3643 N N . SER A 1 462 ? -25.200 4.690 -0.879 1.00 97.12 462 SER A N 1
ATOM 3644 C CA . SER A 1 462 ? -26.058 3.731 -1.586 1.00 97.12 462 SER A CA 1
ATOM 3645 C C . SER A 1 462 ? -25.724 3.606 -3.073 1.00 97.12 462 SER A C 1
ATOM 3647 O O . SER A 1 462 ? -26.055 2.595 -3.676 1.00 97.12 462 SER A O 1
ATOM 3649 N N . VAL A 1 463 ? -25.099 4.634 -3.655 1.00 98.00 463 VAL A N 1
ATOM 3650 C CA . VAL A 1 463 ? -24.699 4.666 -5.071 1.00 98.00 463 VAL A CA 1
ATOM 3651 C C . VAL A 1 463 ? -23.480 3.780 -5.357 1.00 98.00 463 VAL A C 1
ATOM 3653 O O . VAL A 1 463 ? -23.298 3.364 -6.491 1.00 98.00 463 VAL A O 1
ATOM 3656 N N . TRP A 1 464 ? -22.682 3.454 -4.333 1.00 98.19 464 TRP A N 1
ATOM 3657 C CA . TRP A 1 464 ? -21.505 2.578 -4.427 1.00 98.19 464 TRP A CA 1
ATOM 3658 C C . TRP A 1 464 ? -21.769 1.181 -3.849 1.00 98.19 464 TRP A C 1
ATOM 3660 O O . TRP A 1 464 ? -20.839 0.491 -3.450 1.00 98.19 464 TRP A O 1
ATOM 3670 N N . GLN A 1 465 ? -23.032 0.790 -3.684 1.00 97.62 465 GLN A N 1
ATOM 3671 C CA . GLN A 1 465 ? -23.413 -0.502 -3.117 1.00 97.62 465 GLN A CA 1
ATOM 3672 C C . GLN A 1 465 ? -23.800 -1.468 -4.241 1.00 97.62 465 GLN A C 1
ATOM 3674 O O . GLN A 1 465 ? -24.706 -1.156 -5.009 1.00 97.62 465 GLN A O 1
ATOM 3679 N N . GLY A 1 466 ? -23.211 -2.665 -4.265 1.00 97.31 466 GLY A N 1
ATOM 3680 C CA . GLY A 1 466 ? -23.547 -3.713 -5.237 1.00 97.31 466 GLY A CA 1
ATOM 3681 C C . GLY A 1 466 ? -22.322 -4.294 -5.935 1.00 97.31 466 GLY A C 1
ATOM 3682 O O . GLY A 1 466 ? -21.203 -4.115 -5.470 1.00 97.31 466 GLY A O 1
ATOM 3683 N N . GLU A 1 467 ? -22.542 -5.005 -7.036 1.00 98.06 467 GLU A N 1
ATOM 3684 C CA . GLU A 1 467 ? -21.474 -5.521 -7.903 1.00 98.06 467 GLU A CA 1
ATOM 3685 C C . GLU A 1 467 ? -20.645 -4.357 -8.465 1.00 98.06 467 GLU A C 1
ATOM 3687 O O . GLU A 1 467 ? -21.212 -3.315 -8.811 1.00 98.06 467 GLU A O 1
ATOM 3692 N N . LEU A 1 468 ? -19.325 -4.521 -8.583 1.00 97.50 468 LEU A N 1
ATOM 3693 C CA . LEU A 1 468 ? -18.417 -3.448 -9.006 1.00 97.50 468 LEU A CA 1
ATOM 3694 C C . LEU A 1 468 ? -18.838 -2.816 -10.343 1.00 97.50 468 LEU A C 1
ATOM 3696 O O . LEU A 1 468 ? -18.973 -1.597 -10.434 1.00 97.50 468 LEU A O 1
ATOM 3700 N N . GLY A 1 469 ? -19.143 -3.641 -11.349 1.00 94.19 469 GLY A N 1
ATOM 3701 C CA . GLY A 1 469 ? -19.589 -3.180 -12.670 1.00 94.19 469 GLY A CA 1
ATOM 3702 C C . GLY A 1 469 ? -20.976 -2.519 -12.695 1.00 94.19 469 GLY A C 1
ATOM 3703 O O . GLY A 1 469 ? -21.359 -1.947 -13.712 1.00 94.19 469 GLY A O 1
ATOM 3704 N N . SER A 1 470 ? -21.736 -2.583 -11.595 1.00 96.00 470 SER A N 1
ATOM 3705 C CA . SER A 1 470 ? -23.063 -1.959 -11.475 1.00 96.00 470 SER A CA 1
ATOM 3706 C C . SER A 1 470 ? -23.032 -0.546 -10.883 1.00 96.00 470 SER A C 1
ATOM 3708 O O . SER A 1 470 ? -24.047 0.157 -10.926 1.00 96.00 470 SER A O 1
ATOM 3710 N N . ILE A 1 471 ? -21.891 -0.123 -10.328 1.00 97.44 471 ILE A N 1
ATOM 3711 C CA . ILE A 1 471 ? -21.721 1.224 -9.780 1.00 97.44 471 ILE A CA 1
ATOM 3712 C C . ILE A 1 471 ? -21.780 2.234 -10.941 1.00 97.44 471 ILE A C 1
ATOM 3714 O O . ILE A 1 471 ? -21.150 2.014 -11.969 1.00 97.44 471 ILE A O 1
ATOM 3718 N N . PRO A 1 472 ? -22.535 3.341 -10.843 1.00 97.19 472 PRO A N 1
ATOM 3719 C CA . PRO A 1 472 ? -22.555 4.338 -11.910 1.00 97.19 472 PRO A CA 1
ATOM 3720 C C . PRO A 1 472 ? -21.215 5.079 -12.010 1.00 97.19 472 PRO A C 1
ATOM 3722 O O . PRO A 1 472 ? -20.735 5.620 -11.009 1.00 97.19 472 PRO A O 1
ATOM 3725 N N . ILE A 1 473 ? -20.635 5.160 -13.208 1.00 95.56 473 ILE A N 1
ATOM 3726 C CA . ILE A 1 473 ? -19.344 5.827 -13.467 1.00 95.56 473 ILE A CA 1
ATOM 3727 C C . ILE A 1 473 ? -19.386 7.302 -13.043 1.00 95.56 473 ILE A C 1
ATOM 3729 O O . ILE A 1 473 ? -18.441 7.811 -12.445 1.00 95.56 473 ILE A O 1
ATOM 3733 N N . GLU A 1 474 ? -20.511 7.983 -13.267 1.00 95.44 474 GLU A N 1
ATOM 3734 C CA . GLU A 1 474 ? -20.732 9.380 -12.877 1.00 95.44 474 GLU A CA 1
ATOM 3735 C C . GLU A 1 474 ? -20.763 9.608 -11.356 1.00 95.44 474 GLU A C 1
ATOM 3737 O O . GLU A 1 474 ? -20.840 10.745 -10.897 1.00 95.44 474 GLU A O 1
ATOM 3742 N N . SER A 1 475 ? -20.759 8.529 -10.567 1.00 96.31 475 SER A N 1
ATOM 3743 C CA . SER A 1 475 ? -20.687 8.585 -9.107 1.00 96.31 475 SER A CA 1
ATOM 3744 C C . SER A 1 475 ? -19.271 8.394 -8.556 1.00 96.31 475 SER A C 1
ATOM 3746 O O . SER A 1 475 ? -19.094 8.422 -7.336 1.00 96.31 475 SER A O 1
ATOM 3748 N N . THR A 1 476 ? -18.278 8.176 -9.423 1.00 96.75 476 THR A N 1
ATOM 3749 C CA . THR A 1 476 ? -16.865 8.036 -9.039 1.00 96.75 476 THR A CA 1
ATOM 3750 C C . THR A 1 476 ? -16.252 9.386 -8.640 1.00 96.75 476 THR A C 1
ATOM 3752 O O . THR A 1 476 ? -16.881 10.438 -8.730 1.00 96.75 476 THR A O 1
ATOM 3755 N N . LEU A 1 477 ? -15.025 9.356 -8.121 1.00 96.50 477 LEU A N 1
ATOM 3756 C CA . LEU A 1 477 ? -14.353 10.502 -7.502 1.00 96.50 477 LEU A CA 1
ATOM 3757 C C . LEU A 1 477 ? -13.496 11.318 -8.484 1.00 96.50 477 LEU A C 1
ATOM 3759 O O . LEU A 1 477 ? -12.860 12.281 -8.055 1.00 96.50 477 LEU A O 1
ATOM 3763 N N . GLU A 1 478 ? -13.479 10.936 -9.766 1.00 94.94 478 GLU A N 1
ATOM 3764 C CA . GLU A 1 478 ? -12.846 11.667 -10.875 1.00 94.94 478 GLU A CA 1
ATOM 3765 C C . GLU A 1 478 ? -11.414 12.136 -10.553 1.00 94.94 478 GLU A C 1
ATOM 3767 O O . GLU A 1 478 ? -11.111 13.330 -10.604 1.00 94.94 478 GLU A O 1
ATOM 3772 N N . PHE A 1 479 ? -10.533 11.224 -10.135 1.00 98.00 479 PHE A N 1
ATOM 3773 C CA . PHE A 1 479 ? -9.119 11.536 -9.937 1.00 98.00 479 PHE A CA 1
ATOM 3774 C C . PHE A 1 479 ? -8.484 11.944 -11.268 1.00 98.00 479 PHE A C 1
ATOM 3776 O O . PHE A 1 479 ? -8.701 11.302 -12.293 1.00 98.00 479 PHE A O 1
ATOM 3783 N N . GLU A 1 480 ? -7.641 12.974 -11.249 1.00 97.56 480 GLU A N 1
ATOM 3784 C CA . GLU A 1 480 ? -6.836 13.323 -12.419 1.00 97.56 480 GLU A CA 1
ATOM 3785 C C . GLU A 1 480 ? -5.702 12.295 -12.592 1.00 97.56 480 GLU A C 1
ATOM 3787 O O . GLU A 1 480 ? -4.876 12.140 -11.686 1.00 97.56 480 GLU A O 1
ATOM 3792 N N . PRO A 1 481 ? -5.609 11.568 -13.717 1.00 96.38 481 PRO A N 1
ATOM 3793 C CA . PRO A 1 481 ? -4.494 10.659 -13.939 1.00 96.38 481 PRO A CA 1
ATOM 3794 C C . PRO A 1 481 ? -3.190 11.435 -14.150 1.00 96.38 481 PRO A C 1
ATOM 3796 O O . PRO A 1 481 ? -3.177 12.626 -14.455 1.00 96.38 481 PRO A O 1
ATOM 3799 N N . HIS A 1 482 ? -2.054 10.752 -14.027 1.00 94.31 482 HIS A N 1
ATOM 3800 C CA . HIS A 1 482 ? -0.791 11.333 -14.481 1.00 94.31 482 HIS A CA 1
ATOM 3801 C C . HIS A 1 482 ? -0.874 11.658 -15.981 1.00 94.31 482 HIS A C 1
ATOM 3803 O O . HIS A 1 482 ? -1.455 10.880 -16.730 1.00 94.31 482 HIS A O 1
ATOM 3809 N N . PHE A 1 483 ? -0.250 12.747 -16.446 1.00 89.88 483 PHE A N 1
ATOM 3810 C CA . PHE A 1 483 ? -0.362 13.194 -17.847 1.00 89.88 483 PHE A CA 1
ATOM 3811 C C . PHE A 1 483 ? 0.039 12.121 -18.878 1.00 89.88 483 PHE A C 1
ATOM 3813 O O . PHE A 1 483 ? -0.495 12.074 -19.978 1.00 89.88 483 PHE A O 1
ATOM 3820 N N . GLY A 1 484 ? 0.960 11.223 -18.510 1.00 88.56 484 GLY A N 1
ATOM 3821 C CA . GLY A 1 484 ? 1.349 10.055 -19.316 1.00 88.56 484 GLY A CA 1
ATOM 3822 C C . GLY A 1 484 ? 0.302 8.930 -19.390 1.00 88.56 484 GLY A C 1
ATOM 3823 O O . GLY A 1 484 ? 0.578 7.903 -19.997 1.00 88.56 484 GLY A O 1
ATOM 3824 N N . TRP A 1 485 ? -0.855 9.093 -18.749 1.00 92.25 485 TRP A N 1
ATOM 3825 C CA . TRP A 1 485 ? -1.968 8.138 -18.674 1.00 92.25 485 TRP A CA 1
ATOM 3826 C C . TRP A 1 485 ? -3.318 8.767 -19.062 1.00 92.25 485 TRP A C 1
ATOM 3828 O O . TRP A 1 485 ? -4.305 8.049 -19.186 1.00 92.25 485 TRP A O 1
ATOM 3838 N N . THR A 1 486 ? -3.377 10.088 -19.252 1.00 91.06 486 THR A N 1
ATOM 3839 C CA . THR A 1 486 ? -4.607 10.808 -19.605 1.00 91.06 486 THR A CA 1
ATOM 3840 C C . THR A 1 486 ? -5.205 10.283 -20.910 1.00 91.06 486 THR A C 1
ATOM 3842 O O . THR A 1 486 ? -4.500 10.164 -21.907 1.00 91.06 486 THR A O 1
ATOM 3845 N N . HIS A 1 487 ? -6.510 10.022 -20.906 1.00 90.19 487 HIS A N 1
ATOM 3846 C CA . HIS A 1 487 ? -7.297 9.414 -21.986 1.00 90.19 487 HIS A CA 1
ATOM 3847 C C . HIS A 1 487 ? -6.999 7.932 -22.280 1.00 90.19 487 HIS A C 1
ATOM 3849 O O . HIS A 1 487 ? -7.452 7.418 -23.306 1.00 90.19 487 HIS A O 1
ATOM 3855 N N . HIS A 1 488 ? -6.278 7.233 -21.400 1.00 90.69 488 HIS A N 1
ATOM 3856 C CA . HIS A 1 488 ? -5.930 5.817 -21.578 1.00 90.69 488 HIS A CA 1
ATOM 3857 C C . HIS A 1 488 ? -6.520 4.886 -20.519 1.00 90.69 488 HIS A C 1
ATOM 3859 O O . HIS A 1 488 ? -6.568 3.683 -20.760 1.00 90.69 488 HIS A O 1
ATOM 3865 N N . ILE A 1 489 ? -6.943 5.408 -19.365 1.00 93.25 489 ILE A N 1
ATOM 3866 C CA . ILE A 1 489 ? -7.385 4.582 -18.224 1.00 93.25 489 ILE A CA 1
ATOM 3867 C C . ILE A 1 489 ? -8.730 4.990 -17.654 1.00 93.25 489 ILE A C 1
ATOM 3869 O O . ILE A 1 489 ? -9.322 4.245 -16.884 1.00 93.25 489 ILE A O 1
ATOM 3873 N N . GLU A 1 490 ? -9.222 6.165 -18.007 1.00 93.56 490 GLU A N 1
ATOM 3874 C CA . GLU A 1 490 ? -10.523 6.653 -17.593 1.00 93.56 490 GLU A CA 1
ATOM 3875 C C . GLU A 1 490 ? -11.632 5.809 -18.230 1.00 93.56 490 GLU A C 1
ATOM 3877 O O . GLU A 1 490 ? -11.505 5.307 -19.356 1.00 93.56 490 GLU A O 1
ATOM 3882 N N . HIS A 1 491 ? -12.753 5.683 -17.523 1.00 86.00 491 HIS A N 1
ATOM 3883 C CA . HIS A 1 491 ? -13.947 5.058 -18.080 1.00 86.00 491 HIS A CA 1
ATOM 3884 C C . HIS A 1 491 ? -14.424 5.808 -19.336 1.00 86.00 491 HIS A C 1
ATOM 3886 O O . HIS A 1 491 ? -14.533 7.035 -19.329 1.00 86.00 491 HIS A O 1
ATOM 3892 N N . GLY A 1 492 ? -14.739 5.085 -20.414 1.00 73.50 492 GLY A N 1
ATOM 3893 C CA . GLY A 1 492 ? -15.162 5.698 -21.681 1.00 73.50 492 GLY A CA 1
ATOM 3894 C C . GLY A 1 492 ? -14.014 6.278 -22.521 1.00 73.50 492 GLY A C 1
ATOM 3895 O O . GLY A 1 492 ? -14.268 6.966 -23.505 1.00 73.50 492 GLY A O 1
ATOM 3896 N N . SER A 1 493 ? -12.752 6.026 -22.155 1.00 75.06 493 SER A N 1
ATOM 3897 C CA . SER A 1 493 ? -11.591 6.336 -23.000 1.00 75.06 493 SER A CA 1
ATOM 3898 C C . SER A 1 493 ? -11.607 5.553 -24.323 1.00 75.06 493 SER A C 1
ATOM 3900 O O . SER A 1 493 ? -12.244 4.502 -24.420 1.00 75.06 493 SER A O 1
ATOM 3902 N N . GLU A 1 494 ? -10.854 6.006 -25.335 1.00 61.19 494 GLU A N 1
ATOM 3903 C CA . GLU A 1 494 ? -10.748 5.316 -26.640 1.00 61.19 494 GLU A CA 1
ATOM 3904 C C . GLU A 1 494 ? -10.344 3.834 -26.491 1.00 61.19 494 GLU A C 1
ATOM 3906 O O . GLU A 1 494 ? -10.785 2.980 -27.260 1.00 61.19 494 GLU A O 1
ATOM 3911 N N . HIS A 1 495 ? -9.559 3.514 -25.456 1.00 64.75 495 HIS A N 1
ATOM 3912 C CA . HIS A 1 495 ? -9.126 2.152 -25.137 1.00 64.75 495 HIS A CA 1
ATOM 3913 C C . HIS A 1 495 ? -10.235 1.309 -24.488 1.00 64.75 495 HIS A C 1
ATOM 3915 O O . HIS A 1 495 ? -10.245 0.092 -24.665 1.00 64.75 495 HIS A O 1
ATOM 3921 N N . SER A 1 496 ? -11.194 1.940 -23.803 1.00 56.97 496 SER A N 1
ATOM 3922 C CA . SER A 1 496 ? -12.373 1.270 -23.235 1.00 56.97 496 SER A CA 1
ATOM 3923 C C . SER A 1 496 ? -13.434 0.910 -24.287 1.00 56.97 496 SER A C 1
ATOM 3925 O O . SER A 1 496 ? -14.176 -0.052 -24.102 1.00 56.97 496 SER A O 1
ATOM 3927 N N . GLU A 1 497 ? -13.502 1.654 -25.401 1.00 45.06 497 GLU A N 1
ATOM 3928 C CA . GLU A 1 497 ? -14.523 1.477 -26.449 1.00 45.06 497 GLU A CA 1
ATOM 3929 C C . GLU A 1 497 ? -14.094 0.519 -27.577 1.00 45.06 497 GLU A C 1
ATOM 3931 O O . GLU A 1 497 ? -14.921 0.109 -28.397 1.00 45.06 497 GLU A O 1
ATOM 3936 N N . SER A 1 498 ? -12.815 0.140 -27.643 1.00 41.06 498 SER A N 1
ATOM 3937 C CA . SER A 1 498 ? -12.316 -0.801 -28.648 1.00 41.06 498 SER A CA 1
ATOM 3938 C C . SER A 1 498 ? -12.504 -2.262 -28.205 1.00 41.06 498 SER A C 1
ATOM 3940 O O . SER A 1 498 ? -12.149 -2.628 -27.087 1.00 41.06 498 SER A O 1
ATOM 3942 N N . ASP A 1 499 ? -12.961 -3.139 -29.112 1.00 35.59 499 ASP A N 1
ATOM 3943 C CA . ASP A 1 499 ? -13.013 -4.614 -28.942 1.00 35.59 499 ASP A CA 1
ATOM 3944 C C . ASP A 1 499 ? -11.616 -5.261 -28.720 1.00 35.59 499 ASP A C 1
ATOM 3946 O O . ASP A 1 499 ? -11.470 -6.484 -28.705 1.00 35.59 499 ASP A O 1
ATOM 3950 N N . ASN A 1 500 ? -10.569 -4.451 -28.538 1.00 38.59 500 ASN A N 1
ATOM 3951 C CA . ASN A 1 500 ? -9.179 -4.845 -28.375 1.00 38.59 500 ASN A CA 1
ATOM 3952 C C . ASN A 1 500 ? -8.643 -4.442 -26.991 1.00 38.59 500 ASN A C 1
ATOM 3954 O O . ASN A 1 500 ? -7.637 -3.749 -26.862 1.00 38.59 500 ASN A O 1
ATOM 3958 N N . ARG A 1 501 ? -9.228 -5.007 -25.928 1.00 45.47 501 ARG A N 1
ATOM 3959 C CA . ARG A 1 501 ? -8.629 -5.024 -24.572 1.00 45.47 501 ARG A CA 1
ATOM 3960 C C . ARG A 1 501 ? -7.192 -5.600 -24.545 1.00 45.47 501 ARG A C 1
ATOM 3962 O O . ARG A 1 501 ? -6.457 -5.395 -23.585 1.00 45.47 501 ARG A O 1
ATOM 3969 N N . ALA A 1 502 ? -6.776 -6.284 -25.617 1.00 39.19 502 ALA A N 1
ATOM 3970 C CA . ALA A 1 502 ? -5.440 -6.842 -25.834 1.00 39.19 502 ALA A CA 1
ATOM 3971 C C . ALA A 1 502 ? -4.403 -5.862 -26.437 1.00 39.19 502 ALA A C 1
ATOM 3973 O O . ALA A 1 502 ? -3.220 -6.189 -26.475 1.00 39.19 502 ALA A O 1
ATOM 3974 N N . GLN A 1 503 ? -4.797 -4.670 -26.910 1.00 36.72 503 GLN A N 1
ATOM 3975 C CA . GLN A 1 503 ? -3.871 -3.763 -27.611 1.00 36.72 503 GLN A CA 1
ATOM 3976 C C . GLN A 1 503 ? -2.927 -2.970 -26.703 1.00 36.72 503 GLN A C 1
ATOM 3978 O O . GLN A 1 503 ? -1.912 -2.480 -27.193 1.00 36.72 503 GLN A O 1
ATOM 3983 N N . ALA A 1 504 ? -3.168 -2.921 -25.389 1.00 38.97 504 ALA A N 1
ATOM 3984 C CA . ALA A 1 504 ? -2.214 -2.330 -24.444 1.00 38.97 504 ALA A CA 1
ATOM 3985 C C . ALA A 1 504 ? -0.841 -3.044 -24.448 1.00 38.97 504 ALA A C 1
ATOM 3987 O O . ALA A 1 504 ? 0.140 -2.477 -23.987 1.00 38.97 504 ALA A O 1
ATOM 3988 N N . THR A 1 505 ? -0.758 -4.263 -24.998 1.00 38.22 505 THR A N 1
ATOM 3989 C CA . THR A 1 505 ? 0.479 -5.057 -25.117 1.00 38.22 505 THR A CA 1
ATOM 3990 C C . THR A 1 505 ? 1.091 -5.035 -26.527 1.00 38.22 505 THR A C 1
ATOM 3992 O O . THR A 1 505 ? 2.210 -5.499 -26.712 1.00 38.22 505 THR A O 1
ATOM 3995 N N . GLU A 1 506 ? 0.385 -4.530 -27.549 1.00 37.28 506 GLU A N 1
ATOM 3996 C CA . GLU A 1 506 ? 0.893 -4.511 -28.936 1.00 37.28 506 GLU A CA 1
ATOM 3997 C C . GLU A 1 506 ? 1.701 -3.249 -29.274 1.00 37.28 506 GLU A C 1
ATOM 3999 O O . GLU A 1 506 ? 2.458 -3.256 -30.244 1.00 37.28 506 GLU A O 1
ATOM 4004 N N . VAL A 1 507 ? 1.593 -2.185 -28.473 1.00 39.34 507 VAL A N 1
ATOM 4005 C CA . VAL A 1 507 ? 2.241 -0.888 -28.754 1.00 39.34 507 VAL A CA 1
ATOM 4006 C C . VAL A 1 507 ? 3.761 -0.914 -28.540 1.00 39.34 507 VAL A C 1
ATOM 4008 O O . VAL A 1 507 ? 4.469 -0.073 -29.082 1.00 39.34 507 VAL A O 1
ATOM 4011 N N . THR A 1 508 ? 4.293 -1.925 -27.854 1.00 37.88 508 THR A N 1
ATOM 4012 C CA . THR A 1 508 ? 5.737 -2.136 -27.652 1.00 37.88 508 THR A CA 1
ATOM 4013 C C . THR A 1 508 ? 6.421 -2.946 -28.761 1.00 37.88 508 THR A C 1
ATOM 4015 O O . THR A 1 508 ? 7.620 -3.191 -28.671 1.00 37.88 508 THR A O 1
ATOM 4018 N N . ARG A 1 509 ? 5.704 -3.356 -29.822 1.00 32.22 509 ARG A N 1
ATOM 4019 C CA . ARG A 1 509 ? 6.278 -4.066 -30.982 1.00 32.22 509 ARG A CA 1
ATOM 4020 C C . ARG A 1 509 ? 6.391 -3.154 -32.208 1.00 32.22 509 ARG A C 1
ATOM 4022 O O . ARG A 1 509 ? 5.613 -3.312 -33.153 1.00 32.22 509 ARG A O 1
ATOM 4029 N N . HIS A 1 510 ? 7.362 -2.242 -32.238 1.00 30.53 510 HIS A N 1
ATOM 4030 C CA . HIS A 1 510 ? 7.717 -1.522 -33.469 1.00 30.53 510 HIS A CA 1
ATOM 4031 C C . HIS A 1 510 ? 9.214 -1.404 -33.713 1.00 30.53 510 HIS A C 1
ATOM 4033 O O . HIS A 1 510 ? 9.911 -0.842 -32.846 1.00 30.53 510 HIS A O 1
#

Foldseek 3Di:
DPFLADQQEKEKEFFPDLDADPDPPQAAQDQQQQQPPRVRHDVDHGSLLVFLVVRLVLSVFQVVQPRHNLRQRCLVVDAQQFAEEEQWQQAALCAPPDRLCLPAQTQASNNVLSVVRSNNSNYHPNYHAEYEWAYDQQHDPVSSCVSNNVVRSQVVCVVVVHHYHYYHQAQWHFHDDPRHTQDIDGDPHAPLAKAKAWCQCLFLCRVPPLQQQFDFSALPLVQLNVQGHDSTLMFIFRVSLQVGLEYEYAYAFEQAQQQRTCFDLNSLLTGGHDRRNAGQWGLDPQFGLFALDQDPLNVVVSVCSNVLSVVCVVPVNPSSVVCVVCVVVVCVSRNDPQPGRGSNRALLGPRRLSRSLVSVLCSFFNHRNRDGHPLDPVSGRFYWYKYHVSWHFFARDDRHGDTQRQRMIMIRRARLSSCCLSCLLLQWHLLLRCNNQCLCVSDGSRSDPDHLQSRAYRYPDPLRGGGSVNRDSVNHSPGHHHPNCPLRTGPPRPCNPDPPSPCSNVSRRD

Sequence (510 aa):
MEPTLDNTDVVVHQLDQVTYPDSSPFHPDTGYPEYPFSDAINNKPNPVYKAVRACFKRAGLDVENYGTANWNPLGELIESDDRVVLKPNFVKEDHPRDPDGWKYVLTHGSVIRAVADYVFLALGEDGQLIVADAPQTDSSFTKICERVGLYDIQDFYLTEKHALHTVDMRQEEWESEDGLVTDRRKLRGDPFGYTEFDLADASEFEDHPGEGDYYGADYDTDHVNNHHTGGRHEYLIAATAIEADVVFSLPKAKTHKKAGVTLSLKNLVGINGDKNYLPHHTEGEEVNDEHPDPDPTHRVEQAIMPIVRKGMLAFPDAVPKLVATAQPVWE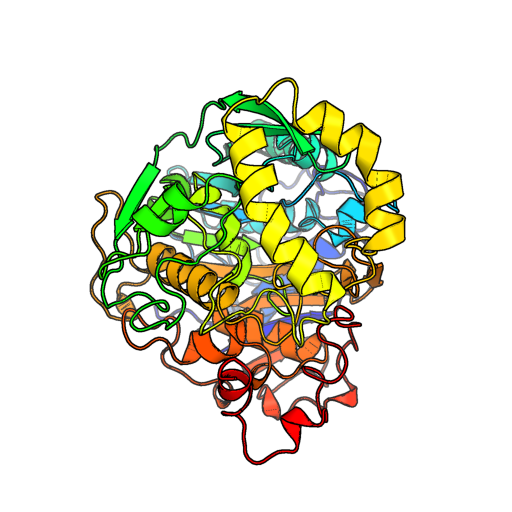RIFGSTSDTVRSGNWWGNDTVWRMCLDLNKLLFYGNTDGTLRDDSSDSRKRHYSLCDGIVGGEARGPMDPDPKESGFLSFGTHPASVDAVTTYLMGFDPELIPIVRNAFQCKAYPLAEWGLDDISVKSNQSVWQGELGSIPIESTLEFEPHFGWTHHIEHGSEHSESDNRAQATEVTRH

Nearest PDB structures (foldseek):
  2ymb-assembly2_A  TM=4.036E-01  e=1.014E+00  Homo sapiens
  4a5z-assembly1_C  TM=4.179E-01  e=1.530E+00  Homo sapiens
  6jb1-assembly1_B  TM=2.245E-01  e=4.723E-01  Mesocricetus auratus
  5ywd-assembly1_B  TM=2.107E-01  e=3.960E-01  Mesocricetus auratus

Solvent-accessible surface area (backbone atoms only — not comparable to full-atom values): 26244 Å² total; per-residue (Å²): 127,84,62,78,57,51,56,43,42,26,22,39,35,70,50,96,56,71,59,79,66,95,50,72,52,39,44,40,46,60,89,51,62,43,52,88,58,80,87,60,58,34,94,54,77,28,60,50,37,56,42,54,55,47,34,42,53,66,44,48,30,47,60,90,35,60,87,35,63,74,35,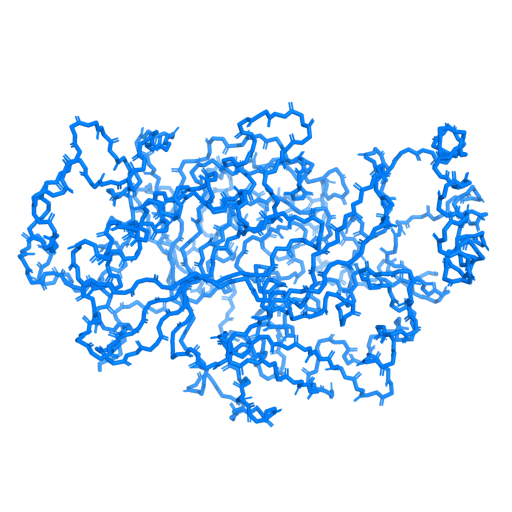41,51,40,46,80,80,37,56,38,62,36,35,35,32,40,31,50,26,56,46,49,57,67,29,91,88,34,96,69,37,31,57,34,46,24,40,50,34,45,57,55,41,43,52,49,54,45,48,57,64,23,33,45,94,73,27,41,44,34,43,41,36,19,47,44,51,69,34,50,68,67,55,36,34,58,74,34,28,46,58,49,38,33,55,49,33,49,72,74,74,38,74,58,46,79,43,59,26,29,40,50,35,35,40,62,58,98,89,41,81,75,48,76,44,78,50,91,29,31,94,71,36,71,28,60,34,68,45,27,83,54,30,65,59,53,90,45,86,34,62,64,28,33,35,32,71,51,77,61,34,65,62,22,20,70,31,42,39,92,71,37,38,36,42,43,32,20,26,60,67,42,70,30,56,29,39,38,32,26,13,32,38,27,18,16,34,46,49,57,46,38,32,44,56,50,40,44,63,26,45,36,31,48,63,40,49,41,52,47,24,22,71,31,91,70,25,44,27,29,46,98,73,78,50,76,69,50,52,52,48,63,68,44,47,65,56,51,37,52,40,33,72,76,33,64,86,53,40,50,57,51,46,62,72,43,38,72,61,46,34,72,75,76,51,52,78,91,85,43,70,46,76,9,28,23,72,64,32,76,36,36,36,30,50,26,52,41,46,49,37,44,52,29,30,35,41,77,87,38,48,69,48,67,81,47,79,92,54,44,47,49,39,31,28,42,34,40,22,36,44,12,14,18,26,54,16,67,65,56,40,44,84,34,84,65,15,28,38,38,34,23,58,24,37,66,46,35,36,34,54,49,36,37,42,35,34,29,36,38,77,55,28,62,48,53,38,44,40,51,61,44,81,54,54,49,76,43,97,56,58,74,81,64,23,33,30,45,42,79,46,76,70,54,47,42,46,56,86,71,41,54,74,91,73,36,64,65,54,50,52,14,81,45,34,61,68,51,30,39,68,83,17,71,55,68,72,42,99,49,81,69,49,77,70,55,76,48,70,113

Radius of gyration: 22.22 Å; Cα contacts (8 Å, |Δi|>4): 1155; chains: 1; bounding box: 60×48×63 Å

Secondary structure (DSSP, 8-state):
---SS-TTEEEEEE-SS----SSTT---SS--TT-S-TT---SS--HHHHHHHHHHHHTTTTTTTTTSTT--TTTTTS-TT-EEEEEE----S--SS-TTTHHHHS--HHHHHHHHHHHHHH--TT-EEEEEE---TTS-HHHHHHHTTHHHHHHHHHHTT--EEEEE--SEEEEEETTEEEEEEE----TT-EEEEE-GGGSTTTT-TTTT-EE-SSS-HHHHHHHSSSS--EEEEEHHHHS-SEEEEE-EEEEETTTEE-HHHHHGGGGBS-GGGS--EEB-SS-B-S-SS--HHHHHHHHHHHHHHHHHHH-TTTHHHHHHHHHHHHHHHH--TTTS--TT-STT--SHHHHHHHHHHHHHHB-TTS-B--SSGGGSPEEEEEEEEEEEEESSTTTSPEEE---EEEEES-HHHHHHHHHHHTTB-TTTSHHHHHHTT-SSS-S-SS-GGG-EEEESSGGG-EEGGGS-GGGS--PPPPTTTTTTSBTT-HHHHSS-TTGGGTTT--

=== Feature glossary ===
Legend for the data blocks above and below:

— What the protein is —

The amino-acid sequence is the protein's primary structure: the linear order of residues from the N-terminus to the C-terminus, written in one-letter code. Everything else here — the 3D coordinates, the secondary structure, the domain annotations — is ultimately a consequence of this string.

Functional annotations link the protein to curated databases. InterPro entries identify conserved domains and families by matching the sequence against member-database signatures (Pfam, PROSITE, CDD, …). Gene Ontology (GO) terms describe molecular function, biological process, and cellular component in a controlled vocabulary. CATH places the structure in a hierarchical fold classification (Class/Architecture/Topology/Homologous-superfamily). The organism is the source species.

— Where its atoms are —

Atomic coordinates in PDBx/mmCIF format — the same representation the Protein Data Bank distributes. Each line of the _atom_site loop places one backbone atom in Cartesian space (units: ångströms, origin: arbitrary).

The six renders are orthographic views along the three Cartesian axes in both directions. Representation (cartoon, sticks, or surface) and color scheme (sequence-rainbow or by-chain) vary across proteins so the training set covers all the common visualization conventions.

— Local backbone conformation —

Eight-state secondary structure (DSSP): H is the canonical α-helix, G the tighter 3₁₀-helix, I the wider π-helix; E/B are β-structure, T and S are turns and bends, and '-' is everything else. DSSP derives these from the pattern of main-chain N–H···O=C hydrogen bonds, not from the sequence.

Three-state secondary structure (P-SEA) collapses the eight DSSP classes into helix (a), strand (b), and coil (c).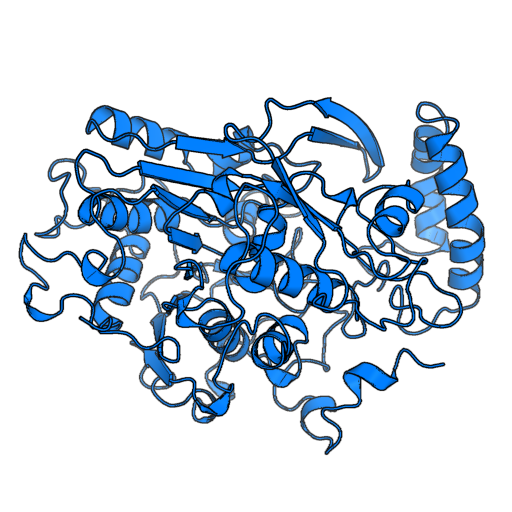 P-SEA assigns these from Cα geometry alone — distances and angles — without requiring backbone oxygens, so it works on any Cα trace.

φ (phi) and ψ (psi) are the two rotatable backbone dihedrals per residue: φ is the C(i-1)–N–Cα–C torsion, ψ is the N–Cα–C–N(i+1) torsion, both in degrees on (−180°, 180°]. α-helical residues cluster near (−60°, −45°); β-strand residues near (−120°, +130°). A Ramachandran plot is simply a scatter of (φ, ψ) for every residue.

— Global shape and packing —

The geometric summary reports three shape descriptors. Rg (radius of gyration) measures how spread out the Cα atoms are about their centre of mass; compact globular proteins have small Rg, elongated or unfolded ones large. Cα contacts (<8 Å, |i−j|>4) count long-range residue pairs in spatial proximity — high for tightly packed folds, near zero for rods or random coil. The bounding-box extents give the protein's footprint along x, y, z in Å.

SASA measures how much of the protein is reachable by solvent. It is computed by rolling a water-sized probe over the atomic surface and summing the exposed area (Å²). Per-residue SASA distinguishes core (buried, low SASA) from surface (exposed, high SASA) residues; total SASA is a whole-molecule size measure.

Plot images: a contact map (which residues are close in 3D, as an N×N binary image), a Ramachandran scatter (backbone torsion angles, revealing secondary-structure composition at a glance), and — for AlphaFold structures — a PAE heatmap (pairwise prediction confidence).

— Structural neighborhood —

A 3Di character summarizes, for each residue, the relative orientation of the Cα frame of its nearest spatial neighbor. Because it encodes fold topology rather than chemistry, 3Di alignments detect remote structural similarity that sequence alignment misses.

The Foldseek neighbor list gives the closest experimentally determined structures in the PDB, ranked by structural alignment. TM-score near 1 means near-identical fold; near 0.3 means only rough topology match. This is how one finds what a novel AlphaFold prediction most resembles in the solved-structure universe.

— Confidence and disorder —

For AlphaFold models, the B-factor field carries pLDDT — the model's own estimate of local accuracy on a 0–100 scale. Regions with pLDDT<50 should be treated as essentially unmodeled; they often correspond to intrinsically disordered segments.

Crystallographic B-factors measure how much each atom's electron density is smeared out, in Å². They rise in mobile loops and surface residues and fall in the buried interior. In AlphaFold models this column is repurposed to hold pLDDT instead.

Predicted Aligned Error (PAE) is an AlphaFold confidence matrix: entry (i, j) is the expected error in the position of residue j, in ångströms, when the prediction is superimposed on the true structure at residue i. Low PAE within a block of residues means that block is internally rigid and well-predicted; high PAE between two blocks means their relative placement is uncertain even if each block individually is confident.